Protein 6TQK (pdb70)

Organism: Homo sapiens (NCBI:txid9606)

Foldseek 3Di:
DVDDDDPVDAPQFAWDDDDVDTDTHHDPVQADQPVLVVDWDWDDDPFKTKTKHFLNNCVNNVLPDKWKAWPDRVWTKAAPVPRRRIIMTMDTPDDDPSNKHWADDDFFIKIKIKMWIDSDPDDDDDTDIHIDMDTDGPDDDDDDDDDDDDDDDDDDDDDDDDDDFAKDKFWAQDPVRDDGDDDPDDDDDQQGKTKMKIAGPDDQDFQWFKFFQWKWKDLDPDPPDPDTDTQAHGRHGDPPAVQWDWPDGQNGRITMIMHGDDDDPDPRDGMGIDTDIDTGGVVPDVSPDDDDDDDD/DDDDDDDDDDDDFAKDKFWAQDPVRDDGDDDPDDDDDQQGKTKMKIAGPDDQDFQWFKFFQWKWKDLDPDPPDPDTDTQAHGRHGDPPAVQWDWPDGQNGRITMIMHGDDDDPDPRDGMGIDTDIDTGGVVPDVSPDDDDDDDD/DVDDDDPVDAPQFAWDDDDVDTDTHHDPVQADQPVLVVDWDWDDDPFKTKTKHFLNNCVNNVLPDKWKAWPDRVWTKAAPVPRRRIIMTMDTPDDDPSNKHWADDDFFIKIKIKMWIDSDPDDDDDTDIHIDMDTDGPDDDDDDDDDDDDDDD

B-factor: mean 135.92, std 31.33, range [94.97, 236.28]

Nearest PDB structures (foldseek):
  6tql-assembly1_A  TM=1.000E+00  e=1.796E-24  Homo sapiens
  7pfp-assembly1_A  TM=9.830E-01  e=2.050E-23  Homo sapiens
  6zs5-assembly1_D  TM=9.749E-01  e=2.272E-21  Homo sapiens
  6zya-assembly1_A  TM=9.705E-01  e=2.738E-20  Homo sapiens
  4wrn-assembly1_B  TM=8.473E-01  e=4.678E-18  Escherichia coli O157:H7

Structure (mmCIF, N/CA/C/O backbone):
data_6TQK
#
_entry.id   6TQK
#
_cell.length_a   1.00
_cell.length_b   1.00
_cell.length_c   1.00
_cell.angle_alpha   90.00
_cell.angle_beta   90.00
_cell.angle_gamma   90.00
#
_symmetry.space_group_name_H-M   'P 1'
#
loop_
_entity.id
_entity.type
_entity.pdbx_description
1 polymer Uromodulin
2 branched 2-acetamido-2-deoxy-beta-D-glucopyranose-(1-4)-2-acetamido-2-deoxy-beta-D-glucopyranose
3 branched beta-D-galactopyranose-(1-4)-2-acetamido-2-deoxy-beta-D-glucopyranose-(1-2)-[2-acetamido-2-deoxy-beta-D-glucopyranose-(1-4)]alpha-D-mannopyranose-(1-3)-[alpha-D-mannopyranose-(1-6)]beta-D-mannopyranose-(1-4)-2-acetamido-2-deoxy-beta-D-glucopyranose-(1-4)-2-acetamido-2-deoxy-beta-D-glucopyranose
4 non-polymer 2-acetamido-2-deoxy-beta-D-glucopyranose
#
loop_
_atom_site.group_PDB
_atom_site.id
_atom_site.type_symbol
_atom_site.label_atom_id
_atom_site.label_alt_id
_atom_site.label_comp_id
_atom_site.label_asym_id
_atom_site.label_entity_id
_atom_site.label_seq_id
_atom_site.pdbx_PDB_ins_code
_atom_site.Cartn_x
_atom_site.Cartn_y
_atom_site.Cartn_z
_atom_site.occupancy
_atom_site.B_iso_or_equiv
_atom_site.auth_seq_id
_atom_site.auth_comp_id
_atom_site.auth_asym_id
_atom_site.auth_atom_id
_atom_site.pdbx_PDB_model_num
ATOM 1 N N . SER A 1 268 ? 98.79400 163.16700 162.14300 1.000 217.89003 292 SER A N 1
ATOM 2 C CA . SER A 1 268 ? 99.10300 163.61900 160.79200 1.000 217.89003 292 SER A CA 1
ATOM 3 C C . SER A 1 268 ? 100.46900 164.29500 160.74600 1.000 217.89003 292 SER A C 1
ATOM 4 O O . SER A 1 268 ? 100.60400 165.40400 160.23100 1.000 217.89003 292 SER A O 1
ATOM 11 N N . VAL A 1 269 ? 101.48200 163.61800 161.29100 1.000 220.71454 293 VAL A N 1
ATOM 12 C CA . VAL A 1 269 ? 102.83300 164.17500 161.29300 1.000 220.71454 293 VAL A CA 1
ATOM 13 C C . VAL A 1 269 ? 103.32300 164.37000 159.86400 1.000 220.71454 293 VAL A C 1
ATOM 14 O O . VAL A 1 269 ? 103.88000 165.41800 159.51700 1.000 220.71454 293 VAL A O 1
ATOM 27 N N . GLU A 1 270 ? 103.12200 163.36500 159.01500 1.000 222.51696 294 GLU A N 1
ATOM 28 C CA . GLU A 1 270 ? 103.43400 163.44600 157.59400 1.000 222.51696 294 GLU A CA 1
ATOM 29 C C . GLU A 1 270 ? 102.13700 163.59000 156.81200 1.000 222.51696 294 GLU A C 1
ATOM 30 O O . GLU A 1 270 ? 101.18500 162.83400 157.03200 1.000 222.51696 294 GLU A O 1
ATOM 42 N N . GLY A 1 271 ? 102.10600 164.56300 155.90100 1.000 225.59107 295 GLY A N 1
ATOM 43 C CA . GLY A 1 271 ? 100.86200 164.89400 155.22700 1.000 225.59107 295 GLY A CA 1
ATOM 44 C C . GLY A 1 271 ? 100.35500 163.79900 154.30700 1.000 225.59107 295 GLY A C 1
ATOM 45 O O . GLY A 1 271 ? 99.14600 163.56500 154.22200 1.000 225.59107 295 GLY A O 1
ATOM 49 N N . THR A 1 272 ? 101.26200 163.11400 153.60700 1.000 229.91416 296 THR A N 1
ATOM 50 C CA . THR A 1 272 ? 100.86700 162.14900 152.58500 1.000 229.91416 296 THR A CA 1
ATOM 51 C C . THR A 1 272 ? 101.56200 160.80000 152.77900 1.000 229.91416 296 THR A C 1
ATOM 52 O O . THR A 1 272 ? 102.20900 160.55000 153.80200 1.000 229.91416 296 THR A O 1
ATOM 63 N N . CYS A 1 273 ? 101.41900 159.93000 151.77400 1.000 236.28143 297 CYS A N 1
ATOM 64 C CA . CYS A 1 273 ? 101.80300 158.52400 151.84900 1.000 236.28143 297 CYS A CA 1
ATOM 65 C C . CYS A 1 273 ? 103.29100 158.26300 151.64300 1.000 236.28143 297 CYS A C 1
ATOM 66 O O . CYS A 1 273 ? 103.78300 157.22200 152.09200 1.000 236.28143 297 CYS A O 1
ATOM 73 N N . GLU A 1 274 ? 104.02100 159.17000 150.98900 1.000 232.35233 298 GLU A N 1
ATOM 74 C CA . GLU A 1 274 ? 105.35400 158.83400 150.49400 1.000 232.35233 298 GLU A CA 1
ATOM 75 C C . GLU A 1 274 ? 106.31400 158.39200 151.59400 1.000 232.35233 298 GLU A C 1
ATOM 76 O O . GLU A 1 274 ? 107.30900 157.72300 151.29400 1.000 232.35233 298 GLU A O 1
ATOM 88 N N . GLU A 1 275 ? 106.04700 158.74500 152.85100 1.000 229.24529 299 GLU A N 1
ATOM 89 C CA . GLU A 1 275 ? 106.96000 158.37900 153.93100 1.000 229.24529 299 GLU A CA 1
ATOM 90 C C . GLU A 1 275 ? 107.06500 156.86500 154.09700 1.000 229.24529 299 GLU A C 1
ATOM 91 O O . GLU A 1 275 ? 108.15500 156.34000 154.35300 1.000 229.24529 299 GLU A O 1
ATOM 103 N N . CYS A 1 276 ? 105.95400 156.14600 153.95600 1.000 226.22233 300 CYS A N 1
ATOM 104 C CA . CYS A 1 276 ? 105.95700 154.71100 154.20000 1.000 226.22233 300 CYS A CA 1
ATOM 105 C C . CYS A 1 276 ? 106.34200 153.94800 152.93000 1.000 226.22233 300 CYS A C 1
ATOM 106 O O . CYS A 1 276 ? 106.28100 154.46600 151.81200 1.000 226.22233 300 CYS A O 1
ATOM 113 N N . SER A 1 277 ? 106.74400 152.69400 153.12300 1.000 207.70480 301 SER A N 1
ATOM 114 C CA . SER A 1 277 ? 107.28500 151.88300 152.03900 1.000 207.70480 301 SER A CA 1
ATOM 115 C C . SER A 1 277 ? 106.24800 151.64400 150.94800 1.000 207.70480 301 SER A C 1
ATOM 116 O O . SER A 1 277 ? 105.04100 151.61200 151.19800 1.000 207.70480 301 SER A O 1
ATOM 124 N N . ILE A 1 278 ? 106.74000 151.48100 149.71600 1.000 203.34967 302 ILE A N 1
ATOM 125 C CA . ILE A 1 278 ? 105.84900 151.20700 148.59100 1.000 203.34967 302 ILE A CA 1
ATOM 126 C C . ILE A 1 278 ? 105.14000 149.87500 148.79600 1.000 203.34967 302 ILE A C 1
ATOM 127 O O . ILE A 1 278 ? 103.93900 149.74400 148.52900 1.000 203.34967 302 ILE A O 1
ATOM 143 N N . ASP A 1 279 ? 105.87200 148.86600 149.27300 1.000 200.81320 303 ASP A N 1
ATOM 144 C CA . ASP A 1 279 ? 105.26500 147.56800 149.54000 1.000 200.81320 303 ASP A CA 1
ATOM 145 C C . ASP A 1 279 ? 104.24300 147.66500 150.66400 1.000 200.81320 303 ASP A C 1
ATOM 146 O O . ASP A 1 279 ? 103.19200 147.01600 150.61600 1.000 200.81320 303 ASP A O 1
ATOM 155 N N . GLU A 1 280 ? 104.53700 148.47000 151.68200 1.000 207.09403 304 GLU A N 1
ATOM 156 C CA . GLU A 1 280 ? 103.64400 148.65600 152.82200 1.000 207.09403 304 GLU A CA 1
ATOM 157 C C . GLU A 1 280 ? 102.54100 149.62400 152.41400 1.000 207.09403 304 GLU A C 1
ATOM 158 O O . GLU A 1 280 ? 102.76500 150.83100 152.30400 1.000 207.09403 304 GLU A O 1
ATOM 170 N N . ASP A 1 281 ? 101.34100 149.09300 152.18800 1.000 210.99751 305 ASP A N 1
ATOM 171 C CA . ASP A 1 281 ? 100.23500 149.92400 151.73100 1.000 210.99751 305 ASP A CA 1
ATOM 172 C C . ASP A 1 281 ? 99.85500 150.93500 152.80700 1.000 210.99751 305 ASP A C 1
ATOM 173 O O . ASP A 1 281 ? 99.83000 150.61800 153.99900 1.000 210.99751 305 ASP A O 1
ATOM 182 N N . CYS A 1 282 ? 99.55400 152.15800 152.37700 1.000 219.89536 306 CYS A N 1
ATOM 183 C CA . CYS A 1 282 ? 99.24500 153.26200 153.27900 1.000 219.89536 306 CYS A CA 1
ATOM 184 C C . CYS A 1 282 ? 97.74600 153.52400 153.31600 1.000 219.89536 306 CYS A C 1
ATOM 185 O O . CYS A 1 282 ? 97.13100 153.79900 152.28000 1.000 219.89536 306 CYS A O 1
ATOM 192 N N . LYS A 1 283 ? 97.16500 153.43200 154.51000 1.000 218.23511 307 LYS A N 1
ATOM 193 C CA . LYS A 1 283 ? 95.74600 153.69900 154.73000 1.000 218.23511 307 LYS A CA 1
ATOM 194 C C . LYS A 1 283 ? 95.58400 155.18200 155.04400 1.000 218.23511 307 LYS A C 1
ATOM 195 O O . LYS A 1 283 ? 95.89900 155.63100 156.14900 1.000 218.23511 307 LYS A O 1
ATOM 214 N N . SER A 1 284 ? 95.09100 155.94200 154.07000 1.000 223.38631 308 SER A N 1
ATOM 215 C CA . SER A 1 284 ? 94.84600 157.36900 154.23300 1.000 223.38631 308 SER A CA 1
ATOM 216 C C . SER A 1 284 ? 93.36900 157.55700 154.54600 1.000 223.38631 308 SER A C 1
ATOM 217 O O . SER A 1 284 ? 92.50800 157.11200 153.77800 1.000 223.38631 308 SER A O 1
ATOM 225 N N . ASN A 1 285 ? 93.07700 158.21600 155.66400 1.000 223.17876 309 ASN A N 1
ATOM 226 C CA . ASN A 1 285 ? 91.69800 158.43700 156.06500 1.000 223.17876 309 ASN A CA 1
ATOM 227 C C . ASN A 1 285 ? 91.61800 159.68700 156.92300 1.000 223.17876 309 ASN A C 1
ATOM 228 O O . ASN A 1 285 ? 92.60100 160.10700 157.53800 1.000 223.17876 309 ASN A O 1
ATOM 239 N N . ASN A 1 286 ? 90.42700 160.27800 156.96300 1.000 225.13640 310 ASN A N 1
ATOM 240 C CA . ASN A 1 286 ? 90.19500 161.44200 157.80800 1.000 225.13640 310 ASN A CA 1
ATOM 241 C C . ASN A 1 286 ? 90.10300 160.96700 159.25300 1.000 225.13640 310 ASN A C 1
ATOM 242 O O . ASN A 1 286 ? 89.26300 160.12700 159.58800 1.000 225.13640 310 ASN A O 1
ATOM 253 N N . GLY A 1 287 ? 90.96200 161.51200 160.10700 1.000 225.81142 311 GLY A N 1
ATOM 254 C CA . GLY A 1 287 ? 91.05600 161.11400 161.49300 1.000 225.81142 311 GLY A CA 1
ATOM 255 C C . GLY A 1 287 ? 91.73600 159.78100 161.74400 1.000 225.81142 311 GLY A C 1
ATOM 256 O O . GLY A 1 287 ? 91.76900 159.33500 162.89800 1.000 225.81142 311 GLY A O 1
ATOM 260 N N . ARG A 1 288 ? 92.29200 159.13900 160.71400 1.000 223.78322 312 ARG A N 1
ATOM 261 C CA . ARG A 1 288 ? 92.97800 157.85800 160.85500 1.000 223.78322 312 ARG A CA 1
ATOM 262 C C . ARG A 1 288 ? 94.08700 157.78200 159.81900 1.000 223.78322 312 ARG A C 1
ATOM 263 O O . ARG A 1 288 ? 93.84800 158.03400 158.63400 1.000 223.78322 312 ARG A O 1
ATOM 284 N N . TRP A 1 289 ? 95.29300 157.42800 160.26100 1.000 221.33311 313 TRP A N 1
ATOM 285 C CA . TRP A 1 289 ? 96.43100 157.31100 159.35500 1.000 221.33311 313 TRP A CA 1
ATOM 286 C C . TRP A 1 289 ? 97.36400 156.22000 159.85000 1.000 221.33311 313 TRP A C 1
ATOM 287 O O . TRP A 1 289 ? 97.69500 156.17600 161.03800 1.000 221.33311 313 TRP A O 1
ATOM 308 N N . HIS A 1 290 ? 97.78600 155.35400 158.93400 1.000 217.14310 314 HIS A N 1
ATOM 309 C CA . HIS A 1 290 ? 98.79100 154.33000 159.18100 1.000 217.14310 314 HIS A CA 1
ATOM 310 C C . HIS A 1 290 ? 99.01900 153.60100 157.86500 1.000 217.14310 314 HIS A C 1
ATOM 311 O O . HIS A 1 290 ? 98.25600 153.77100 156.90900 1.000 217.14310 314 HIS A O 1
ATOM 325 N N . CYS A 1 291 ? 100.07200 152.79000 157.82300 1.000 214.91208 315 CYS A N 1
ATOM 326 C CA . CYS A 1 291 ? 100.33400 151.91500 156.68900 1.000 214.91208 315 CYS A CA 1
ATOM 327 C C . CYS A 1 291 ? 100.49300 150.49500 157.20600 1.000 214.91208 315 CYS A C 1
ATOM 328 O O . CYS A 1 291 ? 101.22000 150.25600 158.17600 1.000 214.91208 315 CYS A O 1
ATOM 335 N N . GLN A 1 292 ? 99.80500 149.56300 156.55400 1.000 212.68948 316 GLN A N 1
ATOM 336 C CA . GLN A 1 292 ? 99.70800 148.18400 157.00000 1.000 212.68948 316 GLN A CA 1
ATOM 337 C C . GLN A 1 292 ? 99.80600 147.26000 155.79500 1.000 212.68948 316 GLN A C 1
ATOM 338 O O . GLN A 1 292 ? 99.52700 147.65300 154.66000 1.000 212.68948 316 GLN A O 1
ATOM 352 N N . CYS A 1 293 ? 100.21100 146.01900 156.05500 1.000 210.63079 317 CYS A N 1
ATOM 353 C CA . CYS A 1 293 ? 100.37600 145.04700 154.98800 1.000 210.63079 317 CYS A CA 1
ATOM 354 C C . CYS A 1 293 ? 99.01200 144.67300 154.40800 1.000 210.63079 317 CYS A C 1
ATOM 355 O O . CYS A 1 293 ? 97.96400 145.17700 154.82400 1.000 210.63079 317 CYS A O 1
ATOM 362 N N . LYS A 1 294 ? 99.02900 143.77100 153.42900 1.000 202.25353 318 LYS A N 1
ATOM 363 C CA . LYS A 1 294 ? 97.82400 143.35300 152.72200 1.000 202.25353 318 LYS A CA 1
ATOM 364 C C . LYS A 1 294 ? 97.86700 141.83200 152.58800 1.000 202.25353 318 LYS A C 1
ATOM 365 O O . LYS A 1 294 ? 98.70200 141.16100 153.20300 1.000 202.25353 318 LYS A O 1
ATOM 384 N N . GLN A 1 295 ? 96.95700 141.27600 151.78100 1.000 201.02384 319 GLN A N 1
ATOM 385 C CA . GLN A 1 295 ? 96.96400 139.83800 151.53000 1.000 201.02384 319 GLN A CA 1
ATOM 386 C C . GLN A 1 295 ? 98.27100 139.36000 150.91100 1.000 201.02384 319 GLN A C 1
ATOM 387 O O . GLN A 1 295 ? 98.57700 138.16500 150.99100 1.000 201.02384 319 GLN A O 1
ATOM 401 N N . ASP A 1 296 ? 99.04200 140.25600 150.28900 1.000 194.28239 320 ASP A N 1
ATOM 402 C CA . ASP A 1 296 ? 100.28400 139.84400 149.64300 1.000 194.28239 320 ASP A CA 1
ATOM 403 C C . ASP A 1 296 ? 101.23400 139.19200 150.64100 1.000 194.28239 320 ASP A C 1
ATOM 404 O O . ASP A 1 296 ? 101.82300 138.14200 150.36100 1.000 194.28239 320 ASP A O 1
ATOM 413 N N . PHE A 1 297 ? 101.39600 139.80200 151.81400 1.000 186.33247 321 PHE A N 1
ATOM 414 C CA . PHE A 1 297 ? 102.23500 139.27600 152.89300 1.000 186.33247 321 PHE A CA 1
ATOM 415 C C . PHE A 1 297 ? 101.35600 139.15300 154.13200 1.000 186.33247 321 PHE A C 1
ATOM 416 O O . PHE A 1 297 ? 101.34600 140.03500 154.99400 1.000 186.33247 321 PHE A O 1
ATOM 433 N N . ASN A 1 298 ? 100.61800 138.05500 154.21500 1.000 192.95627 322 ASN A N 1
ATOM 434 C CA . ASN A 1 298 ? 99.56600 137.90900 155.21500 1.000 192.95627 322 ASN A CA 1
ATOM 435 C C . ASN A 1 298 ? 99.59900 136.58500 155.96300 1.000 192.95627 322 ASN A C 1
ATOM 436 O O . ASN A 1 298 ? 99.30900 136.55700 157.16200 1.000 192.95627 322 ASN A O 1
ATOM 446 N N . ILE A 1 299 ? 99.94200 135.49200 155.29100 1.000 183.71685 323 ILE A N 1
ATOM 447 C CA . ILE A 1 299 ? 99.71100 134.15500 155.82100 1.000 183.71685 323 ILE A CA 1
ATOM 448 C C . ILE A 1 299 ? 100.91300 133.70900 156.64500 1.000 183.71685 323 ILE A C 1
ATOM 449 O O . ILE A 1 299 ? 101.99600 134.29500 156.58500 1.000 183.71685 323 ILE A O 1
ATOM 465 N N . THR A 1 300 ? 100.70700 132.65600 157.43800 1.000 177.84253 324 THR A N 1
ATOM 466 C CA . THR A 1 300 ? 101.70900 132.15800 158.37500 1.000 177.84253 324 THR A CA 1
ATOM 467 C C . THR A 1 300 ? 102.55700 131.03700 157.77400 1.000 177.84253 324 THR A C 1
ATOM 468 O O . THR A 1 300 ? 103.78400 131.15300 157.69400 1.000 177.84253 324 THR A O 1
ATOM 479 N N . ASP A 1 301 ? 101.91400 129.94400 157.35700 1.000 177.38714 325 ASP A N 1
ATOM 480 C CA . ASP A 1 301 ? 102.65500 128.76000 156.93000 1.000 177.38714 325 ASP A CA 1
ATOM 481 C C . ASP A 1 301 ? 103.51100 129.05200 155.70200 1.000 177.38714 325 ASP A C 1
ATOM 482 O O . ASP A 1 301 ? 104.71800 128.78200 155.69100 1.000 177.38714 325 ASP A O 1
ATOM 491 N N . ILE A 1 302 ? 102.90700 129.61800 154.65600 1.000 175.75712 326 ILE A N 1
ATOM 492 C CA . ILE A 1 302 ? 103.68200 129.92100 153.45800 1.000 175.75712 326 ILE A CA 1
ATOM 493 C C . ILE A 1 302 ? 104.74200 130.96700 153.77000 1.000 175.75712 326 ILE A C 1
ATOM 494 O O . ILE A 1 302 ? 105.83800 130.94400 153.19800 1.000 175.75712 326 ILE A O 1
ATOM 510 N N . SER A 1 303 ? 104.43800 131.89900 154.67700 1.000 176.73781 327 SER A N 1
ATOM 511 C CA . SER A 1 303 ? 105.45100 132.84500 155.13200 1.000 176.73781 327 SER A CA 1
ATOM 512 C C . SER A 1 303 ? 106.62200 132.12200 155.78600 1.000 176.73781 327 SER A C 1
ATOM 513 O O . SER A 1 303 ? 107.78400 132.48600 155.57000 1.000 176.73781 327 SER A O 1
ATOM 521 N N . LEU A 1 304 ? 106.33900 131.09700 156.59500 1.000 171.44408 328 LEU A N 1
ATOM 522 C CA . LEU A 1 304 ? 107.41200 130.23600 157.08000 1.000 171.44408 328 LEU A CA 1
ATOM 523 C C . LEU A 1 304 ? 108.14900 129.58000 155.92200 1.000 171.44408 328 LEU A C 1
ATOM 524 O O . LEU A 1 304 ? 109.35600 129.32800 156.01300 1.000 171.44408 328 LEU A O 1
ATOM 540 N N . LEU A 1 305 ? 107.44000 129.29600 154.82900 1.000 170.92146 329 LEU A N 1
ATOM 541 C CA . LEU A 1 305 ? 108.07800 128.82100 153.60800 1.000 170.92146 329 LEU A CA 1
ATOM 542 C C . LEU A 1 305 ? 108.64700 129.94900 152.75700 1.000 170.92146 329 LEU A C 1
ATOM 543 O O . LEU A 1 305 ? 109.35600 129.67000 151.78400 1.000 170.92146 329 LEU A O 1
ATOM 559 N N . GLU A 1 306 ? 108.36200 131.20400 153.09600 1.000 163.95785 330 GLU A N 1
ATOM 560 C CA . GLU A 1 306 ? 108.79300 132.33200 152.28400 1.000 163.95785 330 GLU A CA 1
ATOM 561 C C . GLU A 1 306 ? 110.21900 132.73000 152.63600 1.000 163.95785 330 GLU A C 1
ATOM 562 O O . GLU A 1 306 ? 110.60500 132.74800 153.80800 1.000 163.95785 330 GLU A O 1
ATOM 574 N N . HIS A 1 307 ? 110.99800 133.05600 151.60800 1.000 146.37053 331 HIS A N 1
ATOM 575 C CA . HIS A 1 307 ? 112.36200 133.54000 151.76900 1.000 146.37053 331 HIS A CA 1
ATOM 576 C C . HIS A 1 307 ? 112.90000 133.87000 150.38400 1.000 146.37053 331 HIS A C 1
ATOM 577 O O . HIS A 1 307 ? 112.24300 133.63400 149.36600 1.000 146.37053 331 HIS A O 1
ATOM 591 N N . ARG A 1 308 ? 114.10600 134.42700 150.36300 1.000 144.13110 332 ARG A N 1
ATOM 592 C CA . ARG A 1 308 ? 114.83000 134.64300 149.12100 1.000 144.13110 332 ARG A CA 1
ATOM 593 C C . ARG A 1 308 ? 116.31600 134.67100 149.43700 1.000 144.13110 332 ARG A C 1
ATOM 594 O O . ARG A 1 308 ? 116.72100 135.03200 150.54400 1.000 144.13110 332 ARG A O 1
ATOM 615 N N . LEU A 1 309 ? 117.11800 134.28600 148.45100 1.000 134.67390 333 LEU A N 1
ATOM 616 C CA . LEU A 1 309 ? 118.55500 134.15300 148.62000 1.000 134.67390 333 LEU A CA 1
ATOM 617 C C . LEU A 1 309 ? 119.26900 134.84300 147.46800 1.000 134.67390 333 LEU A C 1
ATOM 618 O O . LEU A 1 309 ? 118.72900 134.96600 146.36600 1.000 134.67390 333 LEU A O 1
ATOM 634 N N . GLU A 1 310 ? 120.48900 135.30100 147.74000 1.000 130.86664 334 GLU A N 1
ATOM 635 C CA . GLU A 1 310 ? 121.31900 135.94800 146.73200 1.000 130.86664 334 GLU A CA 1
ATOM 636 C C . GLU A 1 310 ? 122.76500 135.53600 146.95800 1.000 130.86664 334 GLU A C 1
ATOM 637 O O . GLU A 1 310 ? 123.31900 135.78200 148.03300 1.000 130.86664 334 GLU A O 1
ATOM 649 N N . CYS A 1 311 ? 123.37000 134.90800 145.95100 1.000 127.24445 335 CYS A N 1
ATOM 650 C CA . CYS A 1 311 ? 124.77000 134.50400 145.99800 1.000 127.24445 335 CYS A CA 1
ATOM 651 C C . CYS A 1 311 ? 125.60000 135.54600 145.25900 1.000 127.24445 335 CYS A C 1
ATOM 652 O O . CYS A 1 311 ? 125.42600 135.73900 144.05200 1.000 127.24445 335 CYS A O 1
ATOM 659 N N . GLY A 1 312 ? 126.49800 136.21300 145.98400 1.000 115.92047 336 GLY A N 1
ATOM 660 C CA . GLY A 1 312 ? 127.34900 137.23000 145.41000 1.000 115.92047 336 GLY A CA 1
ATOM 661 C C . GLY A 1 312 ? 128.73300 136.69700 145.07100 1.000 115.92047 336 GLY A C 1
ATOM 662 O O . GLY A 1 312 ? 129.11200 135.58700 145.42800 1.000 115.92047 336 GLY A O 1
ATOM 666 N N . ALA A 1 313 ? 129.49600 137.53300 144.36200 1.000 115.43886 337 ALA A N 1
ATOM 667 C CA . ALA A 1 313 ? 130.84700 137.14400 143.97300 1.000 115.43886 337 ALA A CA 1
ATOM 668 C C . ALA A 1 313 ? 131.72800 136.91600 145.19400 1.000 115.43886 337 ALA A C 1
ATOM 669 O O . ALA A 1 313 ? 132.48600 135.94100 145.25000 1.000 115.43886 337 ALA A O 1
ATOM 676 N N . ASN A 1 314 ? 131.63600 137.80300 146.18500 1.000 121.71687 338 ASN A N 1
ATOM 677 C CA . ASN A 1 314 ? 132.44100 137.72600 147.39500 1.000 121.71687 338 ASN A CA 1
ATOM 678 C C . ASN A 1 314 ? 131.61000 137.62400 148.66500 1.000 121.71687 338 ASN A C 1
ATOM 679 O O . ASN A 1 314 ? 132.18500 137.49000 149.75100 1.000 121.71687 338 ASN A O 1
ATOM 690 N N . ASP A 1 315 ? 130.28300 137.68500 148.56800 1.000 125.34912 339 ASP A N 1
ATOM 691 C CA . ASP A 1 315 ? 129.43300 137.67100 149.74700 1.000 125.34912 339 ASP A CA 1
ATOM 692 C C . ASP A 1 315 ? 128.14800 136.92500 149.42900 1.000 125.34912 339 ASP A C 1
ATOM 693 O O . ASP A 1 315 ? 127.73000 136.82400 148.27400 1.000 125.34912 339 ASP A O 1
ATOM 702 N N . MET A 1 316 ? 127.52900 136.39900 150.48000 1.000 126.50306 340 MET A N 1
ATOM 703 C CA . MET A 1 316 ? 126.25900 135.69800 150.39500 1.000 126.50306 340 MET A CA 1
ATOM 704 C C . MET A 1 316 ? 125.26000 136.39000 151.30700 1.000 126.50306 340 MET A C 1
ATOM 705 O O . MET A 1 316 ? 125.59700 136.77400 152.43200 1.000 126.50306 340 MET A O 1
ATOM 719 N N . LYS A 1 317 ? 124.03600 136.55200 150.82000 1.000 134.06675 341 LYS A N 1
ATOM 720 C CA . LYS A 1 317 ? 123.00300 137.27800 151.54100 1.000 134.06675 341 LYS A CA 1
ATOM 721 C C . LYS A 1 317 ? 121.73900 136.43800 151.61500 1.000 134.06675 341 LYS A C 1
ATOM 722 O O . LYS A 1 317 ? 121.35500 135.78400 150.64100 1.000 134.06675 341 LYS A O 1
ATOM 741 N N . VAL A 1 318 ? 121.10200 136.46300 152.78000 1.000 135.41847 342 VAL A N 1
ATOM 742 C CA . VAL A 1 318 ? 119.77800 135.89300 152.97700 1.000 135.41847 342 VAL A CA 1
ATOM 743 C C . VAL A 1 318 ? 118.92500 136.94800 153.66100 1.000 135.41847 342 VAL A C 1
ATOM 744 O O . VAL A 1 318 ? 119.40600 137.67000 154.54100 1.000 135.41847 342 VAL A O 1
ATOM 757 N N . SER A 1 319 ? 117.66400 137.04700 153.25100 1.000 144.86243 343 SER A N 1
ATOM 758 C CA . SER A 1 319 ? 116.78600 138.09000 153.75300 1.000 144.86243 343 SER A CA 1
ATOM 759 C C . SER A 1 319 ? 115.35700 137.57700 153.82900 1.000 144.86243 343 SER A C 1
ATOM 760 O O . SER A 1 319 ? 114.96300 136.67100 153.09100 1.000 144.86243 343 SER A O 1
ATOM 768 N N . LEU A 1 320 ? 114.58600 138.17400 154.73400 1.000 150.87686 344 LEU A N 1
ATOM 769 C CA . LEU A 1 320 ? 113.17100 137.87700 154.89300 1.000 150.87686 344 LEU A CA 1
ATOM 770 C C . LEU A 1 320 ? 112.39200 139.18100 154.97100 1.000 150.87686 344 LEU A C 1
ATOM 771 O O . LEU A 1 320 ? 112.92200 140.21700 155.38300 1.000 150.87686 344 LEU A O 1
ATOM 787 N N . GLY A 1 321 ? 111.12800 139.12300 154.56100 1.000 159.60118 345 GLY A N 1
ATOM 788 C CA . GLY A 1 321 ? 110.28800 140.30400 154.56200 1.000 159.60118 345 GLY A CA 1
ATOM 789 C C . GLY A 1 321 ? 109.94700 140.72400 155.97900 1.000 159.60118 345 GLY A C 1
ATOM 790 O O . GLY A 1 321 ? 109.41200 139.92000 156.76000 1.000 159.60118 345 GLY A O 1
ATOM 794 N N . LYS A 1 322 ? 110.24300 141.97700 156.32800 1.000 162.79998 346 LYS A N 1
ATOM 795 C CA . LYS A 1 322 ? 109.94500 142.45900 157.67200 1.000 162.79998 346 LYS A CA 1
ATOM 796 C C . LYS A 1 322 ? 108.45200 142.37100 157.96800 1.000 162.79998 346 LYS A C 1
ATOM 797 O O . LYS A 1 322 ? 108.05100 142.05000 159.09500 1.000 162.79998 346 LYS A O 1
ATOM 816 N N . CYS A 1 323 ? 107.61200 142.64000 156.96400 1.000 174.62947 347 CYS A N 1
ATOM 817 C CA . CYS A 1 323 ? 106.17300 142.50400 157.16300 1.000 174.62947 347 CYS A CA 1
ATOM 818 C C . CYS A 1 323 ? 105.80000 141.07000 157.50700 1.000 174.62947 347 CYS A C 1
ATOM 819 O O . CYS A 1 323 ? 104.94000 140.83300 158.36000 1.000 174.62947 347 CYS A O 1
ATOM 826 N N . GLN A 1 324 ? 106.41800 140.09900 156.83200 1.000 168.33378 348 GLN A N 1
ATOM 827 C CA . GLN A 1 324 ? 106.14400 138.69900 157.13900 1.000 168.33378 348 GLN A CA 1
ATOM 828 C C . GLN A 1 324 ? 106.51100 138.37800 158.58200 1.000 168.33378 348 GLN A C 1
ATOM 829 O O . GLN A 1 324 ? 105.75100 137.71100 159.29700 1.000 168.33378 348 GLN A O 1
ATOM 843 N N . LEU A 1 325 ? 107.67600 138.85300 159.02800 1.000 161.24415 349 LEU A N 1
ATOM 844 C CA . LEU A 1 325 ? 108.09800 138.62100 160.40400 1.000 161.24415 349 LEU A CA 1
ATOM 845 C C . LEU A 1 325 ? 107.12800 139.25200 161.39200 1.000 161.24415 349 LEU A C 1
ATOM 846 O O . LEU A 1 325 ? 106.77400 138.63600 162.40500 1.000 161.24415 349 LEU A O 1
ATOM 862 N N . LYS A 1 326 ? 106.68700 140.48100 161.11900 1.000 165.23973 350 LYS A N 1
ATOM 863 C CA . LYS A 1 326 ? 105.71900 141.12000 162.00500 1.000 165.23973 350 LYS A CA 1
ATOM 864 C C . LYS A 1 326 ? 104.41400 140.33400 162.05000 1.000 165.23973 350 LYS A C 1
ATOM 865 O O . LYS A 1 326 ? 103.80800 140.18000 163.11700 1.000 165.23973 350 LYS A O 1
ATOM 884 N N . SER A 1 327 ? 103.96700 139.82900 160.89900 1.000 166.27034 351 SER A N 1
ATOM 885 C CA . SER A 1 327 ? 102.73800 139.04700 160.85100 1.000 166.27034 351 SER A CA 1
ATOM 886 C C . SER A 1 327 ? 102.88600 137.72500 161.59000 1.000 166.27034 351 SER A C 1
ATOM 887 O O . SER A 1 327 ? 101.90600 137.21500 162.14600 1.000 166.27034 351 SER A O 1
ATOM 895 N N . LEU A 1 328 ? 104.08900 137.15700 161.60900 1.000 165.56257 352 LEU A N 1
ATOM 896 C CA . LEU A 1 328 ? 104.34200 135.91800 162.33400 1.000 165.56257 352 LEU A CA 1
ATOM 897 C C . LEU A 1 328 ? 104.50500 136.13000 163.83600 1.000 165.56257 352 LEU A C 1
ATOM 898 O O . LEU A 1 328 ? 104.83700 135.17600 164.54700 1.000 165.56257 352 LEU A O 1
ATOM 914 N N . GLY A 1 329 ? 104.27600 137.34500 164.33300 1.000 166.98304 353 GLY A N 1
ATOM 915 C CA . GLY A 1 329 ? 104.37600 137.63300 165.74600 1.000 166.98304 353 GLY A CA 1
ATOM 916 C C . GLY A 1 329 ? 105.75000 138.05200 166.21600 1.000 166.98304 353 GLY A C 1
ATOM 917 O O . GLY A 1 329 ? 105.90000 138.41900 167.38800 1.000 166.98304 353 GLY A O 1
ATOM 921 N N . PHE A 1 330 ? 106.75700 138.01600 165.34300 1.000 162.27868 354 PHE A N 1
ATOM 922 C CA . PHE A 1 330 ? 108.11400 138.41900 165.70600 1.000 162.27868 354 PHE A CA 1
ATOM 923 C C . PHE A 1 330 ? 108.22800 139.92800 165.51000 1.000 162.27868 354 PHE A C 1
ATOM 924 O O . PHE A 1 330 ? 108.74400 140.42600 164.50700 1.000 162.27868 354 PHE A O 1
ATOM 941 N N . ASP A 1 331 ? 107.72300 140.66700 166.50100 1.000 162.60245 355 ASP A N 1
ATOM 942 C CA . ASP A 1 331 ? 107.83900 142.12100 166.46400 1.000 162.60245 355 ASP A CA 1
ATOM 943 C C . ASP A 1 331 ? 109.30000 142.54600 166.44100 1.000 162.60245 355 ASP A C 1
ATOM 944 O O . ASP A 1 331 ? 109.68100 143.45500 165.69400 1.000 162.60245 355 ASP A O 1
ATOM 953 N N . LYS A 1 332 ? 110.13100 141.90000 167.25300 1.000 158.46548 356 LYS A N 1
ATOM 954 C CA . LYS A 1 332 ? 111.57700 142.03600 167.17900 1.000 158.46548 356 LYS A CA 1
ATOM 955 C C . LYS A 1 332 ? 112.15500 140.78900 166.52900 1.000 158.46548 356 LYS A C 1
ATOM 956 O O . LYS A 1 332 ? 111.76100 139.66600 166.85700 1.000 158.46548 356 LYS A O 1
ATOM 975 N N . VAL A 1 333 ? 113.08800 140.99200 165.60500 1.000 153.53055 357 VAL A N 1
ATOM 976 C CA . VAL A 1 333 ? 113.65900 139.91700 164.80300 1.000 153.53055 357 VAL A CA 1
ATOM 977 C C . VAL A 1 333 ? 115.11200 139.73200 165.21400 1.000 153.53055 357 VAL A C 1
ATOM 978 O O . VAL A 1 333 ? 115.88700 140.69600 165.23700 1.000 153.53055 357 VAL A O 1
ATOM 991 N N . PHE A 1 334 ? 115.47300 138.49700 165.55600 1.000 147.69196 358 PHE A N 1
ATOM 992 C CA . PHE A 1 334 ? 116.83500 138.14100 165.93700 1.000 147.69196 358 PHE A CA 1
ATOM 993 C C . PHE A 1 334 ? 117.35800 137.12000 164.93700 1.000 147.69196 358 PHE A C 1
ATOM 994 O O . PHE A 1 334 ? 116.88100 135.98100 164.89800 1.000 147.69196 358 PHE A O 1
ATOM 1011 N N . MET A 1 335 ? 118.33300 137.53100 164.13400 1.000 141.85620 359 MET A N 1
ATOM 1012 C CA . MET A 1 335 ? 118.95700 136.67600 163.13600 1.000 141.85620 359 MET A CA 1
ATOM 1013 C C . MET A 1 335 ? 120.39200 136.40500 163.56500 1.000 141.85620 359 MET A C 1
ATOM 1014 O O . MET A 1 335 ? 121.17300 137.34300 163.75900 1.000 141.85620 359 MET A O 1
ATOM 1028 N N . TYR A 1 336 ? 120.72800 135.12800 163.71900 1.000 138.88673 360 TYR A N 1
ATOM 1029 C CA . TYR A 1 336 ? 122.06200 134.70400 164.11100 1.000 138.88673 360 TYR A CA 1
ATOM 1030 C C . TYR A 1 336 ? 122.51900 133.58000 163.19600 1.000 138.88673 360 TYR A C 1
ATOM 1031 O O . TYR A 1 336 ? 121.71000 132.87800 162.58600 1.000 138.88673 360 TYR A O 1
ATOM 1049 N N . LEU A 1 337 ? 123.83100 133.42000 163.11100 1.000 136.34518 361 LEU A N 1
ATOM 1050 C CA . LEU A 1 337 ? 124.45800 132.38700 162.30200 1.000 136.34518 361 LEU A CA 1
ATOM 1051 C C . LEU A 1 337 ? 125.24500 131.44700 163.21300 1.000 136.34518 361 LEU A C 1
ATOM 1052 O O . LEU A 1 337 ? 125.16100 131.52000 164.44200 1.000 136.34518 361 LEU A O 1
ATOM 1068 N N . SER A 1 338 ? 126.01300 130.54800 162.59500 1.000 135.48809 362 SER A N 1
ATOM 1069 C CA . SER A 1 338 ? 126.83900 129.62900 163.36500 1.000 135.48809 362 SER A CA 1
ATOM 1070 C C . SER A 1 338 ? 127.84100 130.36400 164.24500 1.000 135.48809 362 SER A C 1
ATOM 1071 O O . SER A 1 338 ? 128.30500 129.79900 165.24200 1.000 135.48809 362 SER A O 1
ATOM 1079 N N . ASP A 1 339 ? 128.18600 131.60200 163.89900 1.000 135.81066 363 ASP A N 1
ATOM 1080 C CA . ASP A 1 339 ? 129.01800 132.46600 164.72700 1.000 135.81066 363 ASP A CA 1
ATOM 1081 C C . ASP A 1 339 ? 128.19600 133.69200 165.09700 1.000 135.81066 363 ASP A C 1
ATOM 1082 O O . ASP A 1 339 ? 127.68900 134.39100 164.21300 1.000 135.81066 363 ASP A O 1
ATOM 1091 N N . SER A 1 340 ? 128.06400 133.95000 166.40000 1.000 136.93461 364 SER A N 1
ATOM 1092 C CA . SER A 1 340 ? 127.17700 135.01000 166.86700 1.000 136.93461 364 SER A CA 1
ATOM 1093 C C . SER A 1 340 ? 127.70300 136.40500 166.55700 1.000 136.93461 364 SER A C 1
ATOM 1094 O O . SER A 1 340 ? 126.93500 137.36900 166.63300 1.000 136.93461 364 SER A O 1
ATOM 1102 N N . ARG A 1 341 ? 128.98700 136.54400 166.21300 1.000 141.18028 365 ARG A N 1
ATOM 1103 C CA . ARG A 1 341 ? 129.50500 137.86100 165.85700 1.000 141.18028 365 ARG A CA 1
ATOM 1104 C C . ARG A 1 341 ? 128.77700 138.43500 164.64900 1.000 141.18028 365 ARG A C 1
ATOM 1105 O O . ARG A 1 341 ? 128.68900 139.65900 164.49900 1.000 141.18028 365 ARG A O 1
ATOM 1126 N N . CYS A 1 342 ? 128.25100 137.57200 163.78500 1.000 135.72906 366 CYS A N 1
ATOM 1127 C CA . CYS A 1 342 ? 127.42600 138.00800 162.67000 1.000 135.72906 366 CYS A CA 1
ATOM 1128 C C . CYS A 1 342 ? 125.99800 138.23500 163.15600 1.000 135.72906 366 CYS A C 1
ATOM 1129 O O . CYS A 1 342 ? 125.40100 137.35200 163.78000 1.000 135.72906 366 CYS A O 1
ATOM 1136 N N . SER A 1 343 ? 125.45200 139.41800 162.87400 1.000 138.14099 367 SER A N 1
ATOM 1137 C CA . SER A 1 343 ? 124.11600 139.79000 163.31900 1.000 138.14099 367 SER A CA 1
ATOM 1138 C C . SER A 1 343 ? 123.33100 140.39800 162.16600 1.000 138.14099 367 SER A C 1
ATOM 1139 O O . SER A 1 343 ? 123.89200 141.06100 161.29000 1.000 138.14099 367 SER A O 1
ATOM 1147 N N . GLY A 1 344 ? 122.01900 140.16600 162.18000 1.000 141.88023 368 GLY A N 1
ATOM 1148 C CA . GLY A 1 344 ? 121.16300 140.71300 161.15000 1.000 141.88023 368 GLY A CA 1
ATOM 1149 C C . GLY A 1 344 ? 120.97300 142.21100 161.28700 1.000 141.88023 368 GLY A C 1
ATOM 1150 O O . GLY A 1 344 ? 121.21700 142.81100 162.33500 1.000 141.88023 368 GLY A O 1
ATOM 1154 N N . PHE A 1 345 ? 120.52700 142.82800 160.19500 1.000 146.40182 369 PHE A N 1
ATOM 1155 C CA . PHE A 1 345 ? 120.27500 144.26200 160.17600 1.000 146.40182 369 PHE A CA 1
ATOM 1156 C C . PHE A 1 345 ? 119.39300 144.58400 158.97800 1.000 146.40182 369 PHE A C 1
ATOM 1157 O O . PHE A 1 345 ? 119.15700 143.74200 158.10900 1.000 146.40182 369 PHE A O 1
ATOM 1174 N N . ASN A 1 346 ? 118.91100 145.82400 158.94300 1.000 154.44546 370 ASN A N 1
ATOM 1175 C CA . ASN A 1 346 ? 117.97000 146.24100 157.91200 1.000 154.44546 370 ASN A CA 1
ATOM 1176 C C . ASN A 1 346 ? 118.62500 146.23500 156.53500 1.000 154.44546 370 ASN A C 1
ATOM 1177 O O . ASN A 1 346 ? 119.84400 146.37200 156.39600 1.000 154.44546 370 ASN A O 1
ATOM 1188 N N . ASP A 1 347 ? 117.79000 146.06700 155.50700 1.000 163.47951 371 ASP A N 1
ATOM 1189 C CA . ASP A 1 347 ? 118.29500 145.95800 154.14200 1.000 163.47951 371 ASP A CA 1
ATOM 1190 C C . ASP A 1 347 ? 118.99400 147.24000 153.70300 1.000 163.47951 371 ASP A C 1
ATOM 1191 O O . ASP A 1 347 ? 120.06700 147.18900 153.09300 1.000 163.47951 371 ASP A O 1
ATOM 1200 N N . ARG A 1 348 ? 118.38600 148.39400 153.98100 1.000 167.96234 372 ARG A N 1
ATOM 1201 C CA . ARG A 1 348 ? 118.94700 149.71200 153.68200 1.000 167.96234 372 ARG A CA 1
ATOM 1202 C C . ARG A 1 348 ? 119.04600 149.98900 152.18100 1.000 167.96234 372 ARG A C 1
ATOM 1203 O O . ARG A 1 348 ? 119.54200 151.04600 151.77800 1.000 167.96234 372 ARG A O 1
ATOM 1224 N N . ASP A 1 349 ? 118.55500 149.07100 151.34900 1.000 171.29065 373 ASP A N 1
ATOM 1225 C CA . ASP A 1 349 ? 118.39900 149.29300 149.91600 1.000 171.29065 373 ASP A CA 1
ATOM 1226 C C . ASP A 1 349 ? 116.93700 149.28000 149.50100 1.000 171.29065 373 ASP A C 1
ATOM 1227 O O . ASP A 1 349 ? 116.45600 150.23600 148.88500 1.000 171.29065 373 ASP A O 1
ATOM 1236 N N . ASN A 1 350 ? 116.21900 148.20800 149.82600 1.000 169.36636 374 ASN A N 1
ATOM 1237 C CA . ASN A 1 350 ? 114.76300 148.16000 149.74900 1.000 169.36636 374 ASN A CA 1
ATOM 1238 C C . ASN A 1 350 ? 114.27300 147.82900 151.15300 1.000 169.36636 374 ASN A C 1
ATOM 1239 O O . ASN A 1 350 ? 114.52200 146.73000 151.65900 1.000 169.36636 374 ASN A O 1
ATOM 1250 N N . ARG A 1 351 ? 113.57700 148.78000 151.77900 1.000 174.14934 375 ARG A N 1
ATOM 1251 C CA . ARG A 1 351 ? 113.31700 148.71900 153.21300 1.000 174.14934 375 ARG A CA 1
ATOM 1252 C C . ARG A 1 351 ? 112.44100 147.54200 153.62000 1.000 174.14934 375 ARG A C 1
ATOM 1253 O O . ARG A 1 351 ? 112.37800 147.22900 154.81400 1.000 174.14934 375 ARG A O 1
ATOM 1274 N N . ASP A 1 352 ? 111.76600 146.88700 152.67400 1.000 172.98339 376 ASP A N 1
ATOM 1275 C CA . ASP A 1 352 ? 110.90200 145.76600 153.03200 1.000 172.98339 376 ASP A CA 1
ATOM 1276 C C . ASP A 1 352 ? 111.70000 144.62000 153.64500 1.000 172.98339 376 ASP A C 1
ATOM 1277 O O . ASP A 1 352 ? 111.25300 143.99300 154.61300 1.000 172.98339 376 ASP A O 1
ATOM 1286 N N . TRP A 1 353 ? 112.88000 144.33200 153.10200 1.000 158.62746 377 TRP A N 1
ATOM 1287 C CA . TRP A 1 353 ? 113.64800 143.18200 153.55100 1.000 158.62746 377 TRP A CA 1
ATOM 1288 C C . TRP A 1 353 ? 114.49000 143.52200 154.77900 1.000 158.62746 377 TRP A C 1
ATOM 1289 O O . TRP A 1 353 ? 114.77700 144.68500 155.07500 1.000 158.62746 377 TRP A O 1
ATOM 1310 N N . VAL A 1 354 ? 114.87500 142.47200 155.50100 1.000 153.15044 378 VAL A N 1
ATOM 1311 C CA . VAL A 1 354 ? 115.93400 142.52200 156.50300 1.000 153.15044 378 VAL A CA 1
ATOM 1312 C C . VAL A 1 354 ? 116.89900 141.39100 156.17800 1.000 153.15044 378 VAL A C 1
ATOM 1313 O O . VAL A 1 354 ? 116.46700 140.26300 155.92100 1.000 153.15044 378 VAL A O 1
ATOM 1326 N N . SER A 1 355 ? 118.19600 141.69100 156.17100 1.000 148.21082 379 SER A N 1
ATOM 1327 C CA . SER A 1 355 ? 119.17800 140.78100 155.60200 1.000 148.21082 379 SER A CA 1
ATOM 1328 C C . SER A 1 355 ? 120.47700 140.83700 156.39100 1.000 148.21082 379 SER A C 1
ATOM 1329 O O . SER A 1 355 ? 120.73900 141.78000 157.14100 1.000 148.21082 379 SER A O 1
ATOM 1337 N N . VAL A 1 356 ? 121.29300 139.79700 156.20100 1.000 135.54192 380 VAL A N 1
ATOM 1338 C CA . VAL A 1 356 ? 122.61200 139.68600 156.80500 1.000 135.54192 380 VAL A CA 1
ATOM 1339 C C . VAL A 1 356 ? 123.59500 139.26200 155.72200 1.000 135.54192 380 VAL A C 1
ATOM 1340 O O . VAL A 1 356 ? 123.21400 138.72000 154.68200 1.000 135.54192 380 VAL A O 1
ATOM 1353 N N . VAL A 1 357 ? 124.87500 139.51900 155.98000 1.000 126.81066 381 VAL A N 1
ATOM 1354 C CA . VAL A 1 357 ? 125.94400 139.27700 155.02000 1.000 126.81066 381 VAL A CA 1
ATOM 1355 C C . VAL A 1 357 ? 126.94100 138.29600 155.62000 1.000 126.81066 381 VAL A C 1
ATOM 1356 O O . VAL A 1 357 ? 127.11100 138.21900 156.84100 1.000 126.81066 381 VAL A O 1
ATOM 1369 N N . THR A 1 358 ? 127.59700 137.53400 154.74400 1.000 125.17863 382 THR A N 1
ATOM 1370 C CA . THR A 1 358 ? 128.64700 136.60200 155.13500 1.000 125.17863 382 THR A CA 1
ATOM 1371 C C . THR A 1 358 ? 129.75400 136.62400 154.08400 1.000 125.17863 382 THR A C 1
ATOM 1372 O O . THR A 1 358 ? 129.47400 136.37600 152.90400 1.000 125.17863 382 THR A O 1
ATOM 1383 N N . PRO A 1 359 ? 131.00800 136.91700 154.44000 1.000 122.34876 383 PRO A N 1
ATOM 1384 C CA . PRO A 1 359 ? 132.07800 136.80900 153.44100 1.000 122.34876 383 PRO A CA 1
ATOM 1385 C C . PRO A 1 359 ? 132.20300 135.37800 152.93900 1.000 122.34876 383 PRO A C 1
ATOM 1386 O O . PRO A 1 359 ? 132.05300 134.41800 153.69700 1.000 122.34876 383 PRO A O 1
ATOM 1397 N N . ALA A 1 360 ? 132.47800 135.24200 151.64300 1.000 122.51213 384 ALA A N 1
ATOM 1398 C CA . ALA A 1 360 ? 132.50800 133.93300 150.99300 1.000 122.51213 384 ALA A CA 1
ATOM 1399 C C . ALA A 1 360 ? 133.90000 133.31700 151.14400 1.000 122.51213 384 ALA A C 1
ATOM 1400 O O . ALA A 1 360 ? 134.66700 133.16800 150.19200 1.000 122.51213 384 ALA A O 1
ATOM 1407 N N . ARG A 1 361 ? 134.21700 132.95600 152.38700 1.000 123.27513 385 ARG A N 1
ATOM 1408 C CA . ARG A 1 361 ? 135.47000 132.28900 152.71000 1.000 123.27513 385 ARG A CA 1
ATOM 1409 C C . ARG A 1 361 ? 135.22900 131.30000 153.84300 1.000 123.27513 385 ARG A C 1
ATOM 1410 O O . ARG A 1 361 ? 134.12700 131.20200 154.38800 1.000 123.27513 385 ARG A O 1
ATOM 1431 N N . ASP A 1 362 ? 136.27900 130.56300 154.19500 1.000 123.89098 386 ASP A N 1
ATOM 1432 C CA . ASP A 1 362 ? 136.23500 129.56900 155.26000 1.000 123.89098 386 ASP A CA 1
ATOM 1433 C C . ASP A 1 362 ? 136.95100 130.11400 156.48600 1.000 123.89098 386 ASP A C 1
ATOM 1434 O O . ASP A 1 362 ? 138.11000 130.53100 156.39800 1.000 123.89098 386 ASP A O 1
ATOM 1443 N N . GLY A 1 363 ? 136.25800 130.11000 157.62300 1.000 125.24324 387 GLY A N 1
ATOM 1444 C CA . GLY A 1 363 ? 136.81400 130.58100 158.87000 1.000 125.24324 387 GLY A CA 1
ATOM 1445 C C . GLY A 1 363 ? 136.08300 131.75900 159.48900 1.000 125.24324 387 GLY A C 1
ATOM 1446 O O . GLY A 1 363 ? 135.83600 131.77600 160.69900 1.000 125.24324 387 GLY A O 1
ATOM 1450 N N . PRO A 1 364 ? 135.71200 132.76300 158.69100 1.000 124.62088 388 PRO A N 1
ATOM 1451 C CA . PRO A 1 364 ? 134.94700 133.88400 159.24900 1.000 124.62088 388 PRO A CA 1
ATOM 1452 C C . PRO A 1 364 ? 133.44700 133.64000 159.21600 1.000 124.62088 388 PRO A C 1
ATOM 1453 O O . PRO A 1 364 ? 132.89000 133.13500 158.23900 1.000 124.62088 388 PRO A O 1
ATOM 1464 N N . CYS A 1 365 ? 132.78800 134.00000 160.31800 1.000 129.70809 389 CYS A N 1
ATOM 1465 C CA . CYS A 1 365 ? 131.34300 133.84600 160.46500 1.000 129.70809 389 CYS A CA 1
ATOM 1466 C C . CYS A 1 365 ? 130.92800 132.37600 160.48600 1.000 129.70809 389 CYS A C 1
ATOM 1467 O O . CYS A 1 365 ? 129.74900 132.05700 160.30300 1.000 129.70809 389 CYS A O 1
ATOM 1474 N N . GLY A 1 366 ? 131.88400 131.47300 160.70700 1.000 131.00898 390 GLY A N 1
ATOM 1475 C CA . GLY A 1 366 ? 131.60300 130.05800 160.85000 1.000 131.00898 390 GLY A CA 1
ATOM 1476 C C . GLY A 1 366 ? 131.36300 129.31200 159.55800 1.000 131.00898 390 GLY A C 1
ATOM 1477 O O . GLY A 1 366 ? 130.98300 128.13700 159.60500 1.000 131.00898 390 GLY A O 1
ATOM 1481 N N . THR A 1 367 ? 131.57500 129.94800 158.41000 1.000 125.09986 391 THR A N 1
ATOM 1482 C CA . THR A 1 367 ? 131.31600 129.29600 157.13600 1.000 125.09986 391 THR A CA 1
ATOM 1483 C C . THR A 1 367 ? 132.37000 128.23400 156.84600 1.000 125.09986 391 THR A C 1
ATOM 1484 O O . THR A 1 367 ? 133.53100 128.34700 157.24900 1.000 125.09986 391 THR A O 1
ATOM 1495 N N . VAL A 1 368 ? 131.94500 127.19000 156.13800 1.000 121.52571 392 VAL A N 1
ATOM 1496 C CA . VAL A 1 368 ? 132.79700 126.06700 155.78400 1.000 121.52571 392 VAL A CA 1
ATOM 1497 C C . VAL A 1 368 ? 132.91300 126.00600 154.26600 1.000 121.52571 392 VAL A C 1
ATOM 1498 O O . VAL A 1 368 ? 132.21200 126.70500 153.53500 1.000 121.52571 392 VAL A O 1
ATOM 1511 N N . LEU A 1 369 ? 133.82200 125.15400 153.80100 1.000 119.74054 393 LEU A N 1
ATOM 1512 C CA . LEU A 1 369 ? 134.08900 124.97100 152.37900 1.000 119.74054 393 LEU A CA 1
ATOM 1513 C C . LEU A 1 369 ? 133.85100 123.50800 152.02900 1.000 119.74054 393 LEU A C 1
ATOM 1514 O O . LEU A 1 369 ? 134.60200 122.63100 152.46800 1.000 119.74054 393 LEU A O 1
ATOM 1530 N N . THR A 1 370 ? 132.80900 123.24900 151.24500 1.000 123.21640 394 THR A N 1
ATOM 1531 C CA . THR A 1 370 ? 132.53200 121.92200 150.71200 1.000 123.21640 394 THR A CA 1
ATOM 1532 C C . THR A 1 370 ? 132.97000 121.90000 149.25400 1.000 123.21640 394 THR A C 1
ATOM 1533 O O . THR A 1 370 ? 132.44600 122.66200 148.43500 1.000 123.21640 394 THR A O 1
ATOM 1544 N N . ARG A 1 371 ? 133.92700 121.03200 148.93600 1.000 126.12498 395 ARG A N 1
ATOM 1545 C CA . ARG A 1 371 ? 134.57800 121.02000 147.63500 1.000 126.12498 395 ARG A CA 1
ATOM 1546 C C . ARG A 1 371 ? 134.49000 119.63400 147.02100 1.000 126.12498 395 ARG A C 1
ATOM 1547 O O . ARG A 1 371 ? 134.64700 118.62600 147.71600 1.000 126.12498 395 ARG A O 1
ATOM 1568 N N . ASN A 1 372 ? 134.23600 119.59000 145.71500 1.000 127.28342 396 ASN A N 1
ATOM 1569 C CA . ASN A 1 372 ? 134.39400 118.37100 144.94000 1.000 127.28342 396 ASN A CA 1
ATOM 1570 C C . ASN A 1 372 ? 135.00200 118.73400 143.59100 1.000 127.28342 396 ASN A C 1
ATOM 1571 O O . ASN A 1 372 ? 135.27000 119.90400 143.29900 1.000 127.28342 396 ASN A O 1
ATOM 1581 N N . GLU A 1 373 ? 135.22300 117.71100 142.76300 1.000 134.19223 397 GLU A N 1
ATOM 1582 C CA . GLU A 1 373 ? 135.95300 117.90500 141.51400 1.000 134.19223 397 GLU A CA 1
ATOM 1583 C C . GLU A 1 373 ? 135.24300 118.89000 140.59300 1.000 134.19223 397 GLU A C 1
ATOM 1584 O O . GLU A 1 373 ? 135.89300 119.71300 139.93700 1.000 134.19223 397 GLU A O 1
ATOM 1596 N N . THR A 1 374 ? 133.91400 118.82300 140.52300 1.000 130.99020 398 THR A N 1
ATOM 1597 C CA . THR A 1 374 ? 133.18400 119.67700 139.59200 1.000 130.99020 398 THR A CA 1
ATOM 1598 C C . THR A 1 374 ? 133.27700 121.14100 140.00500 1.000 130.99020 398 THR A C 1
ATOM 1599 O O . THR A 1 374 ? 133.78000 121.98000 139.25000 1.000 130.99020 398 THR A O 1
ATOM 1610 N N . HIS A 1 375 ? 132.79800 121.47000 141.20300 1.000 123.99603 399 HIS A N 1
ATOM 1611 C CA . HIS A 1 375 ? 132.84000 122.85400 141.65000 1.000 123.99603 399 HIS A CA 1
ATOM 1612 C C . HIS A 1 375 ? 132.62000 122.92400 143.15300 1.000 123.99603 399 HIS A C 1
ATOM 1613 O O . HIS A 1 375 ? 131.96500 122.06000 143.74200 1.000 123.99603 399 HIS A O 1
ATOM 1627 N N . ALA A 1 376 ? 133.16700 123.97500 143.75800 1.000 118.67844 400 ALA A N 1
ATOM 1628 C CA . ALA A 1 376 ? 133.11000 124.17200 145.19600 1.000 118.67844 400 ALA A CA 1
ATOM 1629 C C . ALA A 1 376 ? 131.71600 124.62000 145.62900 1.000 118.67844 400 ALA A C 1
ATOM 1630 O O . ALA A 1 376 ? 130.86000 124.97600 144.81400 1.000 118.67844 400 ALA A O 1
ATOM 1637 N N . THR A 1 377 ? 131.49300 124.59600 146.94100 1.000 122.72894 401 THR A N 1
ATOM 1638 C CA . THR A 1 377 ? 130.23000 125.02300 147.52100 1.000 122.72894 401 THR A CA 1
ATOM 1639 C C . THR A 1 377 ? 130.49500 125.54500 148.92400 1.000 122.72894 401 THR A C 1
ATOM 1640 O O . THR A 1 377 ? 131.38900 125.05100 149.61600 1.000 122.72894 401 THR A O 1
ATOM 1651 N N . TYR A 1 378 ? 129.71900 126.54400 149.33300 1.000 119.24736 402 TYR A N 1
ATOM 1652 C CA . TYR A 1 378 ? 129.80200 127.12500 150.66600 1.000 119.24736 402 TYR A CA 1
ATOM 1653 C C . TYR A 1 378 ? 128.47600 126.91000 151.37500 1.000 119.24736 402 TYR A C 1
ATOM 1654 O O . TYR A 1 378 ? 127.41200 127.14500 150.79400 1.000 119.24736 402 TYR A O 1
ATOM 1672 N N . SER A 1 379 ? 128.54800 126.46600 152.62500 1.000 126.53335 403 SER A N 1
ATOM 1673 C CA . SER A 1 379 ? 127.37300 126.15100 153.42000 1.000 126.53335 403 SER A CA 1
ATOM 1674 C C . SER A 1 379 ? 127.46000 126.87200 154.75400 1.000 126.53335 403 SER A C 1
ATOM 1675 O O . SER A 1 379 ? 128.52800 126.93400 155.37000 1.000 126.53335 403 SER A O 1
ATOM 1683 N N . ASN A 1 380 ? 126.33200 127.42300 155.18900 1.000 128.95829 404 ASN A N 1
ATOM 1684 C CA . ASN A 1 380 ? 126.24400 128.02900 156.50700 1.000 128.95829 404 ASN A CA 1
ATOM 1685 C C . ASN A 1 380 ? 124.78000 128.05800 156.90800 1.000 128.95829 404 ASN A C 1
ATOM 1686 O O . ASN A 1 380 ? 123.88500 127.91900 156.07100 1.000 128.95829 404 ASN A O 1
ATOM 1697 N N . THR A 1 381 ? 124.55000 128.24100 158.20300 1.000 136.67372 405 THR A N 1
ATOM 1698 C CA . THR A 1 381 ? 123.22400 128.12600 158.78900 1.000 136.67372 405 THR A CA 1
ATOM 1699 C C . THR A 1 381 ? 122.78100 129.47100 159.33900 1.000 136.67372 405 THR A C 1
ATOM 1700 O O . THR A 1 381 ? 123.59300 130.23700 159.86700 1.000 136.67372 405 THR A O 1
ATOM 1711 N N . LEU A 1 382 ? 121.49100 129.75100 159.20200 1.000 137.03214 406 LEU A N 1
ATOM 1712 C CA . LEU A 1 382 ? 120.87300 130.95100 159.74300 1.000 137.03214 406 LEU A CA 1
ATOM 1713 C C . LEU A 1 382 ? 119.90700 130.54800 160.84600 1.000 137.03214 406 LEU A C 1
ATOM 1714 O O . LEU A 1 382 ? 119.09400 129.63600 160.66300 1.000 137.03214 406 LEU A O 1
ATOM 1730 N N . TYR A 1 383 ? 120.00000 131.22700 161.98400 1.000 140.60752 407 TYR A N 1
ATOM 1731 C CA . TYR A 1 383 ? 119.15300 130.96800 163.13900 1.000 140.60752 407 TYR A CA 1
ATOM 1732 C C . TYR A 1 383 ? 118.17100 132.11900 163.29800 1.000 140.60752 407 TYR A C 1
ATOM 1733 O O . TYR A 1 383 ? 118.55800 133.28900 163.20300 1.000 140.60752 407 TYR A O 1
ATOM 1751 N N . LEU A 1 384 ? 116.90700 131.78300 163.53400 1.000 150.95394 408 LEU A N 1
ATOM 1752 C CA . LEU A 1 384 ? 115.83500 132.75800 163.65600 1.000 150.95394 408 LEU A CA 1
ATOM 1753 C C . LEU A 1 384 ? 115.16400 132.60800 165.01300 1.000 150.95394 408 LEU A C 1
ATOM 1754 O O . LEU A 1 384 ? 114.95000 131.48900 165.49000 1.000 150.95394 408 LEU A O 1
ATOM 1770 N N . ALA A 1 385 ? 114.83700 133.73900 165.63100 1.000 155.07263 409 ALA A N 1
ATOM 1771 C CA . ALA A 1 385 ? 114.12000 133.72300 166.89700 1.000 155.07263 409 ALA A CA 1
ATOM 1772 C C . ALA A 1 385 ? 113.50500 135.09200 167.14100 1.000 155.07263 409 ALA A C 1
ATOM 1773 O O . ALA A 1 385 ? 113.89200 136.08900 166.52700 1.000 155.07263 409 ALA A O 1
ATOM 1780 N N . ASP A 1 386 ? 112.53300 135.11800 168.05000 1.000 162.47076 410 ASP A N 1
ATOM 1781 C CA . ASP A 1 386 ? 111.88600 136.35600 168.46100 1.000 162.47076 410 ASP A CA 1
ATOM 1782 C C . ASP A 1 386 ? 112.65000 137.06800 169.56600 1.000 162.47076 410 ASP A C 1
ATOM 1783 O O . ASP A 1 386 ? 112.55400 138.29400 169.68800 1.000 162.47076 410 ASP A O 1
ATOM 1792 N N . GLU A 1 387 ? 113.40500 136.32500 170.37000 1.000 158.83941 411 GLU A N 1
ATOM 1793 C CA . GLU A 1 387 ? 114.13300 136.88100 171.50200 1.000 158.83941 411 GLU A CA 1
ATOM 1794 C C . GLU A 1 387 ? 115.42300 136.08400 171.66900 1.000 158.83941 411 GLU A C 1
ATOM 1795 O O . GLU A 1 387 ? 115.74400 135.21400 170.85400 1.000 158.83941 411 GLU A O 1
ATOM 1807 N N . ILE A 1 388 ? 116.17200 136.38800 172.73000 1.000 154.23158 412 ILE A N 1
ATOM 1808 C CA . ILE A 1 388 ? 117.41400 135.66500 172.99300 1.000 154.23158 412 ILE A CA 1
ATOM 1809 C C . ILE A 1 388 ? 117.13100 134.18600 173.20700 1.000 154.23158 412 ILE A C 1
ATOM 1810 O O . ILE A 1 388 ? 117.83200 133.31900 172.67100 1.000 154.23158 412 ILE A O 1
ATOM 1826 N N . ILE A 1 389 ? 116.11000 133.87600 173.98400 1.000 161.79799 413 ILE A N 1
ATOM 1827 C CA . ILE A 1 389 ? 115.77200 132.49600 174.30900 1.000 161.79799 413 ILE A CA 1
ATOM 1828 C C . ILE A 1 389 ? 114.76900 131.97600 173.29200 1.000 161.79799 413 ILE A C 1
ATOM 1829 O O . ILE A 1 389 ? 114.04900 132.74100 172.64200 1.000 161.79799 413 ILE A O 1
ATOM 1845 N N . ILE A 1 390 ? 114.72700 130.65500 173.15100 1.000 161.13355 414 ILE A N 1
ATOM 1846 C CA . ILE A 1 390 ? 113.76500 129.97100 172.29800 1.000 161.13355 414 ILE A CA 1
ATOM 1847 C C . ILE A 1 390 ? 112.94600 129.04400 173.18300 1.000 161.13355 414 ILE A C 1
ATOM 1848 O O . ILE A 1 390 ? 113.50700 128.27800 173.97500 1.000 161.13355 414 ILE A O 1
ATOM 1864 N N . ARG A 1 391 ? 111.62400 129.11700 173.04900 1.000 167.58541 415 ARG A N 1
ATOM 1865 C CA . ARG A 1 391 ? 110.70000 128.38400 173.90400 1.000 167.58541 415 ARG A CA 1
ATOM 1866 C C . ARG A 1 391 ? 110.03500 127.21100 173.20200 1.000 167.58541 415 ARG A C 1
ATOM 1867 O O . ARG A 1 391 ? 110.06000 126.09000 173.71800 1.000 167.58541 415 ARG A O 1
ATOM 1888 N N . ASP A 1 392 ? 109.44500 127.43700 172.02900 1.000 172.36931 416 ASP A N 1
ATOM 1889 C CA . ASP A 1 392 ? 108.62200 126.43600 171.36400 1.000 172.36931 416 ASP A CA 1
ATOM 1890 C C . ASP A 1 392 ? 109.28800 125.86900 170.11700 1.000 172.36931 416 ASP A C 1
ATOM 1891 O O . ASP A 1 392 ? 109.47700 124.65300 170.01800 1.000 172.36931 416 ASP A O 1
ATOM 1900 N N . LEU A 1 393 ? 109.65200 126.72000 169.16000 1.000 159.26643 417 LEU A N 1
ATOM 1901 C CA . LEU A 1 393 ? 110.20700 126.28100 167.88800 1.000 159.26643 417 LEU A CA 1
ATOM 1902 C C . LEU A 1 393 ? 111.54200 126.96400 167.64600 1.000 159.26643 417 LEU A C 1
ATOM 1903 O O . LEU A 1 393 ? 111.69000 128.16600 167.88500 1.000 159.26643 417 LEU A O 1
ATOM 1919 N N . ASN A 1 394 ? 112.50800 126.18900 167.16100 1.000 153.20784 418 ASN A N 1
ATOM 1920 C CA . ASN A 1 394 ? 113.84400 126.67300 166.81800 1.000 153.20784 418 ASN A CA 1
ATOM 1921 C C . ASN A 1 394 ? 114.07700 126.35400 165.34700 1.000 153.20784 418 ASN A C 1
ATOM 1922 O O . ASN A 1 394 ? 114.56900 125.27600 165.00700 1.000 153.20784 418 ASN A O 1
ATOM 1933 N N . ILE A 1 395 ? 113.73000 127.29200 164.47500 1.000 150.28269 419 ILE A N 1
ATOM 1934 C CA . ILE A 1 395 ? 113.90400 127.11200 163.04000 1.000 150.28269 419 ILE A CA 1
ATOM 1935 C C . ILE A 1 395 ? 115.27100 127.65300 162.65400 1.000 150.28269 419 ILE A C 1
ATOM 1936 O O . ILE A 1 395 ? 115.56700 128.83300 162.87200 1.000 150.28269 419 ILE A O 1
ATOM 1952 N N . LYS A 1 396 ? 116.10600 126.78700 162.09200 1.000 145.05455 420 LYS A N 1
ATOM 1953 C CA . LYS A 1 396 ? 117.40800 127.16800 161.56700 1.000 145.05455 420 LYS A CA 1
ATOM 1954 C C . LYS A 1 396 ? 117.39000 126.95700 160.06000 1.000 145.05455 420 LYS A C 1
ATOM 1955 O O . LYS A 1 396 ? 117.09300 125.85500 159.58700 1.000 145.05455 420 LYS A O 1
ATOM 1974 N N . ILE A 1 397 ? 117.70100 128.01100 159.31400 1.000 137.61761 421 ILE A N 1
ATOM 1975 C CA . ILE A 1 397 ? 117.66300 127.97100 157.85800 1.000 137.61761 421 ILE A CA 1
ATOM 1976 C C . ILE A 1 397 ? 119.04100 127.54200 157.37200 1.000 137.61761 421 ILE A C 1
ATOM 1977 O O . ILE A 1 397 ? 120.02500 128.26600 157.54500 1.000 137.61761 421 ILE A O 1
ATOM 1993 N N . ASN A 1 398 ? 119.11400 126.35800 156.77300 1.000 137.21558 422 ASN A N 1
ATOM 1994 C CA . ASN A 1 398 ? 120.34700 125.86500 156.17700 1.000 137.21558 422 ASN A CA 1
ATOM 1995 C C . ASN A 1 398 ? 120.36900 126.26300 154.70800 1.000 137.21558 422 ASN A C 1
ATOM 1996 O O . ASN A 1 398 ? 119.52500 125.81400 153.92400 1.000 137.21558 422 ASN A O 1
ATOM 2007 N N . PHE A 1 399 ? 121.33100 127.10400 154.34100 1.000 132.17866 423 PHE A N 1
ATOM 2008 C CA . PHE A 1 399 ? 121.47200 127.59800 152.98400 1.000 132.17866 423 PHE A CA 1
ATOM 2009 C C . PHE A 1 399 ? 122.90400 127.37600 152.52300 1.000 132.17866 423 PHE A C 1
ATOM 2010 O O . PHE A 1 399 ? 123.82700 127.25300 153.33100 1.000 132.17866 423 PHE A O 1
ATOM 2027 N N . ALA A 1 400 ? 123.07800 127.32600 151.20600 1.000 130.36220 424 ALA A N 1
ATOM 2028 C CA . ALA A 1 400 ? 124.39400 127.13100 150.62200 1.000 130.36220 424 ALA A CA 1
ATOM 2029 C C . ALA A 1 400 ? 124.40400 127.71700 149.22000 1.000 130.36220 424 ALA A C 1
ATOM 2030 O O . ALA A 1 400 ? 123.39100 127.69600 148.51500 1.000 130.36220 424 ALA A O 1
ATOM 2037 N N . CYS A 1 401 ? 125.55800 128.24800 148.82700 1.000 131.32804 425 CYS A N 1
ATOM 2038 C CA . CYS A 1 401 ? 125.77700 128.77300 147.48800 1.000 131.32804 425 CYS A CA 1
ATOM 2039 C C . CYS A 1 401 ? 126.80000 127.90900 146.76800 1.000 131.32804 425 CYS A C 1
ATOM 2040 O O . CYS A 1 401 ? 127.80400 127.49700 147.35700 1.000 131.32804 425 CYS A O 1
ATOM 2047 N N . SER A 1 402 ? 126.53800 127.63500 145.49400 1.000 126.97115 426 SER A N 1
ATOM 2048 C CA . SER A 1 402 ? 127.42700 126.84300 144.65500 1.000 126.97115 426 SER A CA 1
ATOM 2049 C C . SER A 1 402 ? 128.12500 127.77600 143.67700 1.000 126.97115 426 SER A C 1
ATOM 2050 O O . SER A 1 402 ? 127.46300 128.46300 142.89100 1.000 126.97115 426 SER A O 1
ATOM 2058 N N . TYR A 1 403 ? 129.45500 127.80200 143.73100 1.000 120.23124 427 TYR A N 1
ATOM 2059 C CA . TYR A 1 403 ? 130.25200 128.63200 142.84200 1.000 120.23124 427 TYR A CA 1
ATOM 2060 C C . TYR A 1 403 ? 130.96400 127.75000 141.82700 1.000 120.23124 427 TYR A C 1
ATOM 2061 O O . TYR A 1 403 ? 131.80200 126.92800 142.22700 1.000 120.23124 427 TYR A O 1
ATOM 2079 N N . PRO A 1 404 ? 130.66800 127.85500 140.52900 1.000 116.19561 428 PRO A N 1
ATOM 2080 C CA . PRO A 1 404 ? 131.35300 126.99800 139.55600 1.000 116.19561 428 PRO A CA 1
ATOM 2081 C C . PRO A 1 404 ? 132.86000 127.19600 139.59900 1.000 116.19561 428 PRO A C 1
ATOM 2082 O O . PRO A 1 404 ? 133.35700 128.30800 139.77900 1.000 116.19561 428 PRO A O 1
ATOM 2093 N N . LEU A 1 405 ? 133.58300 126.09200 139.43900 1.000 119.36555 429 LEU A N 1
ATOM 2094 C CA . LEU A 1 405 ? 135.03800 126.10100 139.46000 1.000 119.36555 429 LEU A CA 1
ATOM 2095 C C . LEU A 1 405 ? 135.64600 126.19900 138.06700 1.000 119.36555 429 LEU A C 1
ATOM 2096 O O . LEU A 1 405 ? 136.83400 126.51500 137.94500 1.000 119.36555 429 LEU A O 1
ATOM 2112 N N . ASP A 1 406 ? 134.86100 125.94000 137.02300 1.000 120.37714 430 ASP A N 1
ATOM 2113 C CA . ASP A 1 406 ? 135.27600 126.12200 135.63900 1.000 120.37714 430 ASP A CA 1
ATOM 2114 C C . ASP A 1 406 ? 134.26200 127.02300 134.95600 1.000 120.37714 430 ASP A C 1
ATOM 2115 O O . ASP A 1 406 ? 133.05400 126.78400 135.05000 1.000 120.37714 430 ASP A O 1
ATOM 2124 N N . MET A 1 407 ? 134.75000 128.05600 134.27400 1.000 112.04731 431 MET A N 1
ATOM 2125 C CA . MET A 1 407 ? 133.86600 129.01800 133.63700 1.000 112.04731 431 MET A CA 1
ATOM 2126 C C . MET A 1 407 ? 134.55200 129.60400 132.41400 1.000 112.04731 431 MET A C 1
ATOM 2127 O O . MET A 1 407 ? 135.77800 129.57100 132.28600 1.000 112.04731 431 MET A O 1
ATOM 2141 N N . LYS A 1 408 ? 133.73500 130.14600 131.51500 1.000 109.86891 432 LYS A N 1
ATOM 2142 C CA . LYS A 1 408 ? 134.21900 130.75500 130.28700 1.000 109.86891 432 LYS A CA 1
ATOM 2143 C C . LYS A 1 408 ? 134.49800 132.23200 130.53000 1.000 109.86891 432 LYS A C 1
ATOM 2144 O O . LYS A 1 408 ? 133.68700 132.93000 131.14600 1.000 109.86891 432 LYS A O 1
ATOM 2163 N N . VAL A 1 409 ? 135.64600 132.69800 130.04900 1.000 105.69983 433 VAL A N 1
ATOM 2164 C CA . VAL A 1 409 ? 136.02700 134.10200 130.13100 1.000 105.69983 433 VAL A CA 1
ATOM 2165 C C . VAL A 1 409 ? 136.46500 134.55200 128.74600 1.000 105.69983 433 VAL A C 1
ATOM 2166 O O . VAL A 1 409 ? 137.15700 133.81600 128.03400 1.000 105.69983 433 VAL A O 1
ATOM 2179 N N . SER A 1 410 ? 136.05000 135.75600 128.36300 1.000 106.48431 434 SER A N 1
ATOM 2180 C CA . SER A 1 410 ? 136.34000 136.30200 127.04600 1.000 106.48431 434 SER A CA 1
ATOM 2181 C C . SER A 1 410 ? 136.92300 137.69700 127.19500 1.000 106.48431 434 SER A C 1
ATOM 2182 O O . SER A 1 410 ? 136.37600 138.52900 127.92500 1.000 106.48431 434 SER A O 1
ATOM 2190 N N . LEU A 1 411 ? 138.03300 137.94400 126.50600 1.000 103.54164 435 LEU A N 1
ATOM 2191 C CA . LEU A 1 411 ? 138.61500 139.27700 126.45300 1.000 103.54164 435 LEU A CA 1
ATOM 2192 C C . LEU A 1 411 ? 137.77900 140.14500 125.51900 1.000 103.54164 435 LEU A C 1
ATOM 2193 O O . LEU A 1 411 ? 137.59300 139.80600 124.34600 1.000 103.54164 435 LEU A O 1
ATOM 2209 N N . LYS A 1 412 ? 137.27400 141.26300 126.04100 1.000 112.46008 436 LYS A N 1
ATOM 2210 C CA . LYS A 1 412 ? 136.31300 142.06500 125.29000 1.000 112.46008 436 LYS A CA 1
ATOM 2211 C C . LYS A 1 412 ? 136.98600 142.85000 124.17100 1.000 112.46008 436 LYS A C 1
ATOM 2212 O O . LYS A 1 412 ? 136.45100 142.94000 123.06000 1.000 112.46008 436 LYS A O 1
ATOM 2231 N N . THR A 1 413 ? 138.15600 143.42200 124.44000 1.000 112.37614 437 THR A N 1
ATOM 2232 C CA . THR A 1 413 ? 138.81900 144.30900 123.48800 1.000 112.37614 437 THR A CA 1
ATOM 2233 C C . THR A 1 413 ? 139.44900 143.47700 122.37800 1.000 112.37614 437 THR A C 1
ATOM 2234 O O . THR A 1 413 ? 140.38500 142.70900 122.62000 1.000 112.37614 437 THR A O 1
ATOM 2245 N N . ALA A 1 414 ? 138.94200 143.63100 121.15800 1.000 109.96964 438 ALA A N 1
ATOM 2246 C CA . ALA A 1 414 ? 139.51200 142.95100 120.00900 1.000 109.96964 438 ALA A CA 1
ATOM 2247 C C . ALA A 1 414 ? 140.77700 143.67000 119.54500 1.000 109.96964 438 ALA A C 1
ATOM 2248 O O . ALA A 1 414 ? 141.10800 144.76600 120.00400 1.000 109.96964 438 ALA A O 1
ATOM 2255 N N . LEU A 1 415 ? 141.48900 143.03600 118.61800 1.000 109.94221 439 LEU A N 1
ATOM 2256 C CA . LEU A 1 415 ? 142.76300 143.53500 118.12500 1.000 109.94221 439 LEU A CA 1
ATOM 2257 C C . LEU A 1 415 ? 142.71100 143.67000 116.60900 1.000 109.94221 439 LEU A C 1
ATOM 2258 O O . LEU A 1 415 ? 141.98600 142.93900 115.92700 1.000 109.94221 439 LEU A O 1
ATOM 2274 N N . GLN A 1 416 ? 143.48500 144.62100 116.09100 1.000 113.87262 440 GLN A N 1
ATOM 2275 C CA . GLN A 1 416 ? 143.54600 144.91200 114.65900 1.000 113.87262 440 GLN A CA 1
ATOM 2276 C C . GLN A 1 416 ? 145.01100 145.00300 114.25100 1.000 113.87262 440 GLN A C 1
ATOM 2277 O O . GLN A 1 416 ? 145.55200 146.10300 114.07400 1.000 113.87262 440 GLN A O 1
ATOM 2291 N N . PRO A 1 417 ? 145.68600 143.86600 114.09400 1.000 109.25508 441 PRO A N 1
ATOM 2292 C CA . PRO A 1 417 ? 147.12000 143.89800 113.78800 1.000 109.25508 441 PRO A CA 1
ATOM 2293 C C . PRO A 1 417 ? 147.39900 144.43400 112.39200 1.000 109.25508 441 PRO A C 1
ATOM 2294 O O . PRO A 1 417 ? 146.54900 144.41100 111.50000 1.000 109.25508 441 PRO A O 1
ATOM 2305 N N . MET A 1 418 ? 148.62400 144.92100 112.21800 1.000 117.26710 442 MET A N 1
ATOM 2306 C CA . MET A 1 418 ? 149.10700 145.44500 110.94800 1.000 117.26710 442 MET A CA 1
ATOM 2307 C C . MET A 1 418 ? 150.20300 144.53700 110.40800 1.000 117.26710 442 MET A C 1
ATOM 2308 O O . MET A 1 418 ? 151.07800 144.09000 111.15700 1.000 117.26710 442 MET A O 1
ATOM 2322 N N . VAL A 1 419 ? 150.15000 144.26500 109.10700 1.000 112.41703 443 VAL A N 1
ATOM 2323 C CA . VAL A 1 419 ? 151.11900 143.40200 108.44200 1.000 112.41703 443 VAL A CA 1
ATOM 2324 C C . VAL A 1 419 ? 151.50300 144.03000 107.11100 1.000 112.41703 443 VAL A C 1
ATOM 2325 O O . VAL A 1 419 ? 150.68300 144.68600 106.46100 1.000 112.41703 443 VAL A O 1
ATOM 2338 N N . SER A 1 420 ? 152.75700 143.83400 106.71200 1.000 115.39174 444 SER A N 1
ATOM 2339 C CA . SER A 1 420 ? 153.24100 144.31400 105.42400 1.000 115.39174 444 SER A CA 1
ATOM 2340 C C . SER A 1 420 ? 152.94300 143.26200 104.36300 1.000 115.39174 444 SER A C 1
ATOM 2341 O O . SER A 1 420 ? 153.57800 142.20500 104.32600 1.000 115.39174 444 SER A O 1
ATOM 2349 N N . ALA A 1 421 ? 151.96100 143.54600 103.51400 1.000 114.31233 445 ALA A N 1
ATOM 2350 C CA . ALA A 1 421 ? 151.47700 142.61400 102.50900 1.000 114.31233 445 ALA A CA 1
ATOM 2351 C C . ALA A 1 421 ? 151.98100 143.02500 101.13300 1.000 114.31233 445 ALA A C 1
ATOM 2352 O O . ALA A 1 421 ? 152.12800 144.21200 100.83400 1.000 114.31233 445 ALA A O 1
ATOM 2359 N N . LEU A 1 422 ? 152.25100 142.02400 100.29900 1.000 110.51705 446 LEU A N 1
ATOM 2360 C CA . LEU A 1 422 ? 152.65600 142.22500 98.91600 1.000 110.51705 446 LEU A CA 1
ATOM 2361 C C . LEU A 1 422 ? 151.49100 141.87100 98.00400 1.000 110.51705 446 LEU A C 1
ATOM 2362 O O . LEU A 1 422 ? 150.92000 140.78100 98.11400 1.000 110.51705 446 LEU A O 1
ATOM 2378 N N . ASN A 1 423 ? 151.14200 142.79200 97.11200 1.000 111.42613 447 ASN A N 1
ATOM 2379 C CA . ASN A 1 423 ? 150.06200 142.60300 96.15500 1.000 111.42613 447 ASN A CA 1
ATOM 2380 C C . ASN A 1 423 ? 150.64300 142.56400 94.75100 1.000 111.42613 447 ASN A C 1
ATOM 2381 O O . ASN A 1 423 ? 151.36200 143.48300 94.34600 1.000 111.42613 447 ASN A O 1
ATOM 2392 N N . ILE A 1 424 ? 150.33400 141.49900 94.01800 1.000 114.12126 448 ILE A N 1
ATOM 2393 C CA . ILE A 1 424 ? 150.74700 141.35100 92.62900 1.000 114.12126 448 ILE A CA 1
ATOM 2394 C C . ILE A 1 424 ? 149.50700 141.04800 91.80200 1.000 114.12126 448 ILE A C 1
ATOM 2395 O O . ILE A 1 424 ? 148.73300 140.14500 92.14000 1.000 114.12126 448 ILE A O 1
ATOM 2411 N N . ARG A 1 425 ? 149.31100 141.81400 90.73400 1.000 125.38845 449 ARG A N 1
ATOM 2412 C CA . ARG A 1 425 ? 148.12600 141.67000 89.90600 1.000 125.38845 449 ARG A CA 1
ATOM 2413 C C . ARG A 1 425 ? 148.32600 140.55500 88.88900 1.000 125.38845 449 ARG A C 1
ATOM 2414 O O . ARG A 1 425 ? 149.41000 140.40000 88.32100 1.000 125.38845 449 ARG A O 1
ATOM 2435 N N . VAL A 1 426 ? 147.27300 139.77600 88.66800 1.000 111.46841 450 VAL A N 1
ATOM 2436 C CA . VAL A 1 426 ? 147.28200 138.71100 87.67500 1.000 111.46841 450 VAL A CA 1
ATOM 2437 C C . VAL A 1 426 ? 145.94800 138.73000 86.94200 1.000 111.46841 450 VAL A C 1
ATOM 2438 O O . VAL A 1 426 ? 144.89100 138.90900 87.55600 1.000 111.46841 450 VAL A O 1
ATOM 2451 N N . GLY A 1 427 ? 146.00600 138.55700 85.62900 1.000 112.82250 451 GLY A N 1
ATOM 2452 C CA . GLY A 1 427 ? 144.81500 138.55700 84.80700 1.000 112.82250 451 GLY A CA 1
ATOM 2453 C C . GLY A 1 427 ? 144.84200 137.40200 83.83000 1.000 112.82250 451 GLY A C 1
ATOM 2454 O O . GLY A 1 427 ? 145.89800 136.98100 83.35900 1.000 112.82250 451 GLY A O 1
ATOM 2458 N N . GLY A 1 428 ? 143.65200 136.89100 83.53100 1.000 112.45748 452 GLY A N 1
ATOM 2459 C CA . GLY A 1 428 ? 143.52000 135.75000 82.65000 1.000 112.45748 452 GLY A CA 1
ATOM 2460 C C . GLY A 1 428 ? 142.36200 135.88200 81.68700 1.000 112.45748 452 GLY A C 1
ATOM 2461 O O . GLY A 1 428 ? 141.21700 136.08700 82.10000 1.000 112.45748 452 GLY A O 1
ATOM 2465 N N . THR A 1 429 ? 142.64900 135.76600 80.39600 1.000 111.56284 453 THR A N 1
ATOM 2466 C CA . THR A 1 429 ? 141.60700 135.82700 79.38500 1.000 111.56284 453 THR A CA 1
ATOM 2467 C C . THR A 1 429 ? 140.88500 134.48800 79.32200 1.000 111.56284 453 THR A C 1
ATOM 2468 O O . THR A 1 429 ? 141.52100 133.43200 79.25900 1.000 111.56284 453 THR A O 1
ATOM 2479 N N . GLY A 1 430 ? 139.55600 134.53800 79.34500 1.000 97.31535 454 GLY A N 1
ATOM 2480 C CA . GLY A 1 430 ? 138.75000 133.33400 79.35600 1.000 97.31535 454 GLY A CA 1
ATOM 2481 C C . GLY A 1 430 ? 137.72700 133.31600 78.24400 1.000 97.31535 454 GLY A C 1
ATOM 2482 O O . GLY A 1 430 ? 137.74300 134.17800 77.36000 1.000 97.31535 454 GLY A O 1
ATOM 2486 N N . MET A 1 431 ? 136.82800 132.33700 78.27500 1.000 100.99145 455 MET A N 1
ATOM 2487 C CA . MET A 1 431 ? 135.83200 132.19200 77.22400 1.000 100.99145 455 MET A CA 1
ATOM 2488 C C . MET A 1 431 ? 134.72700 131.27800 77.72500 1.000 100.99145 455 MET A C 1
ATOM 2489 O O . MET A 1 431 ? 135.00300 130.16200 78.17300 1.000 100.99145 455 MET A O 1
ATOM 2503 N N . PHE A 1 432 ? 133.48700 131.74900 77.65100 1.000 99.64783 456 PHE A N 1
ATOM 2504 C CA . PHE A 1 432 ? 132.36100 130.87700 77.93100 1.000 99.64783 456 PHE A CA 1
ATOM 2505 C C . PHE A 1 432 ? 132.19400 129.86300 76.80400 1.000 99.64783 456 PHE A C 1
ATOM 2506 O O . PHE A 1 432 ? 132.81500 129.95600 75.74100 1.000 99.64783 456 PHE A O 1
ATOM 2523 N N . THR A 1 433 ? 131.34200 128.87600 77.05300 1.000 111.60800 457 THR A N 1
ATOM 2524 C CA . THR A 1 433 ? 131.00500 127.85100 76.07800 1.000 111.60800 457 THR A CA 1
ATOM 2525 C C . THR A 1 433 ? 129.58300 128.09400 75.59600 1.000 111.60800 457 THR A C 1
ATOM 2526 O O . THR A 1 433 ? 128.66900 128.27000 76.40700 1.000 111.60800 457 THR A O 1
ATOM 2537 N N . VAL A 1 434 ? 129.40500 128.13100 74.28000 1.000 108.59341 458 VAL A N 1
ATOM 2538 C CA . VAL A 1 434 ? 128.09900 128.35500 73.67600 1.000 108.59341 458 VAL A CA 1
ATOM 2539 C C . VAL A 1 434 ? 127.95400 127.41100 72.49500 1.000 108.59341 458 VAL A C 1
ATOM 2540 O O . VAL A 1 434 ? 128.90500 127.18900 71.73900 1.000 108.59341 458 VAL A O 1
ATOM 2553 N N . ARG A 1 435 ? 126.76100 126.84700 72.34800 1.000 118.79251 459 ARG A N 1
ATOM 2554 C CA . ARG A 1 435 ? 126.47400 125.93400 71.25800 1.000 118.79251 459 ARG A CA 1
ATOM 2555 C C . ARG A 1 435 ? 124.99300 126.02300 70.93500 1.000 118.79251 459 ARG A C 1
ATOM 2556 O O . ARG A 1 435 ? 124.18300 126.46400 71.75400 1.000 118.79251 459 ARG A O 1
ATOM 2577 N N . MET A 1 436 ? 124.65000 125.59900 69.72500 1.000 118.50813 460 MET A N 1
ATOM 2578 C CA . MET A 1 436 ? 123.27000 125.55000 69.27500 1.000 118.50813 460 MET A CA 1
ATOM 2579 C C . MET A 1 436 ? 123.00900 124.18900 68.65300 1.000 118.50813 460 MET A C 1
ATOM 2580 O O . MET A 1 436 ? 123.93000 123.51600 68.18200 1.000 118.50813 460 MET A O 1
ATOM 2594 N N . ALA A 1 437 ? 121.74300 123.78900 68.66000 1.000 127.87162 461 ALA A N 1
ATOM 2595 C CA . ALA A 1 437 ? 121.34400 122.47100 68.20200 1.000 127.87162 461 ALA A CA 1
ATOM 2596 C C . ALA A 1 437 ? 120.17200 122.59100 67.24400 1.000 127.87162 461 ALA A C 1
ATOM 2597 O O . ALA A 1 437 ? 119.36300 123.51900 67.33300 1.000 127.87162 461 ALA A O 1
ATOM 2604 N N . LEU A 1 438 ? 120.09600 121.63800 66.32400 1.000 132.22782 462 LEU A N 1
ATOM 2605 C CA . LEU A 1 438 ? 119.00500 121.54600 65.36400 1.000 132.22782 462 LEU A CA 1
ATOM 2606 C C . LEU A 1 438 ? 118.06700 120.43500 65.82000 1.000 132.22782 462 LEU A C 1
ATOM 2607 O O . LEU A 1 438 ? 118.41400 119.25200 65.74900 1.000 132.22782 462 LEU A O 1
ATOM 2623 N N . PHE A 1 439 ? 116.88600 120.81700 66.29100 1.000 136.96819 463 PHE A N 1
ATOM 2624 C CA . PHE A 1 439 ? 115.87000 119.85500 66.68200 1.000 136.96819 463 PHE A CA 1
ATOM 2625 C C . PHE A 1 439 ? 114.94000 119.57200 65.50900 1.000 136.96819 463 PHE A C 1
ATOM 2626 O O . PHE A 1 439 ? 114.78200 120.39300 64.60300 1.000 136.96819 463 PHE A O 1
ATOM 2643 N N . GLN A 1 440 ? 114.32500 118.39100 65.53600 1.000 138.61920 464 GLN A N 1
ATOM 2644 C CA . GLN A 1 440 ? 113.38000 117.99300 64.50200 1.000 138.61920 464 GLN A CA 1
ATOM 2645 C C . GLN A 1 440 ? 111.95100 118.37700 64.86500 1.000 138.61920 464 GLN A C 1
ATOM 2646 O O . GLN A 1 440 ? 111.22900 118.95600 64.04800 1.000 138.61920 464 GLN A O 1
ATOM 2660 N N . THR A 1 441 ? 111.53600 118.06500 66.08600 1.000 137.75063 465 THR A N 1
ATOM 2661 C CA . THR A 1 441 ? 110.15600 118.23900 66.49600 1.000 137.75063 465 THR A CA 1
ATOM 2662 C C . THR A 1 441 ? 109.88700 119.67600 66.93100 1.000 137.75063 465 THR A C 1
ATOM 2663 O O . THR A 1 441 ? 110.81100 120.41800 67.27300 1.000 137.75063 465 THR A O 1
ATOM 2674 N N . PRO A 1 442 ? 108.62000 120.09900 66.92200 1.000 135.15052 466 PRO A N 1
ATOM 2675 C CA . PRO A 1 442 ? 108.28200 121.39100 67.53800 1.000 135.15052 466 PRO A CA 1
ATOM 2676 C C . PRO A 1 442 ? 108.51000 121.41500 69.03800 1.000 135.15052 466 PRO A C 1
ATOM 2677 O O . PRO A 1 442 ? 108.52300 122.49900 69.63100 1.000 135.15052 466 PRO A O 1
ATOM 2688 N N . SER A 1 443 ? 108.67300 120.25500 69.67000 1.000 137.66226 467 SER A N 1
ATOM 2689 C CA . SER A 1 443 ? 108.92600 120.16500 71.10100 1.000 137.66226 467 SER A CA 1
ATOM 2690 C C . SER A 1 443 ? 110.40300 120.28000 71.45700 1.000 137.66226 467 SER A C 1
ATOM 2691 O O . SER A 1 443 ? 110.73500 120.30400 72.64700 1.000 137.66226 467 SER A O 1
ATOM 2699 N N . TYR A 1 444 ? 111.29500 120.35700 70.46700 1.000 135.44395 468 TYR A N 1
ATOM 2700 C CA . TYR A 1 444 ? 112.72400 120.56300 70.69800 1.000 135.44395 468 TYR A CA 1
ATOM 2701 C C . TYR A 1 444 ? 113.30500 119.43600 71.55900 1.000 135.44395 468 TYR A C 1
ATOM 2702 O O . TYR A 1 444 ? 113.74600 119.63800 72.69200 1.000 135.44395 468 TYR A O 1
ATOM 2720 N N . THR A 1 445 ? 113.30000 118.23200 70.98200 1.000 139.22692 469 THR A N 1
ATOM 2721 C CA . THR A 1 445 ? 113.60300 117.01800 71.72900 1.000 139.22692 469 THR A CA 1
ATOM 2722 C C . THR A 1 445 ? 114.94900 116.40200 71.36400 1.000 139.22692 469 THR A C 1
ATOM 2723 O O . THR A 1 445 ? 115.80500 116.25400 72.24000 1.000 139.22692 469 THR A O 1
ATOM 2734 N N . GLN A 1 446 ? 115.17400 116.04600 70.09600 1.000 139.00552 470 GLN A N 1
ATOM 2735 C CA . GLN A 1 446 ? 116.39000 115.33100 69.71500 1.000 139.00552 470 GLN A CA 1
ATOM 2736 C C . GLN A 1 446 ? 117.30000 116.22600 68.88400 1.000 139.00552 470 GLN A C 1
ATOM 2737 O O . GLN A 1 446 ? 116.87000 116.73200 67.83700 1.000 139.00552 470 GLN A O 1
ATOM 2751 N N . PRO A 1 447 ? 118.53300 116.49000 69.31400 1.000 138.28293 471 PRO A N 1
ATOM 2752 C CA . PRO A 1 447 ? 119.50400 117.11700 68.41200 1.000 138.28293 471 PRO A CA 1
ATOM 2753 C C . PRO A 1 447 ? 119.99600 116.14200 67.35300 1.000 138.28293 471 PRO A C 1
ATOM 2754 O O . PRO A 1 447 ? 119.92400 114.92100 67.50400 1.000 138.28293 471 PRO A O 1
ATOM 2765 N N . TYR A 1 448 ? 120.50200 116.70900 66.26100 1.000 137.95432 472 TYR A N 1
ATOM 2766 C CA . TYR A 1 448 ? 121.20400 115.92200 65.26100 1.000 137.95432 472 TYR A CA 1
ATOM 2767 C C . TYR A 1 448 ? 122.64400 115.67200 65.70200 1.000 137.95432 472 TYR A C 1
ATOM 2768 O O . TYR A 1 448 ? 123.16700 116.30900 66.62000 1.000 137.95432 472 TYR A O 1
ATOM 2786 N N . GLN A 1 449 ? 123.28700 114.71900 65.02900 1.000 144.18713 473 GLN A N 1
ATOM 2787 C CA . GLN A 1 449 ? 124.69600 114.42300 65.24900 1.000 144.18713 473 GLN A CA 1
ATOM 2788 C C . GLN A 1 449 ? 125.51000 114.32200 63.96900 1.000 144.18713 473 GLN A C 1
ATOM 2789 O O . GLN A 1 449 ? 126.73600 114.47000 64.03300 1.000 144.18713 473 GLN A O 1
ATOM 2803 N N . GLY A 1 450 ? 124.88500 114.08100 62.81900 1.000 140.88954 474 GLY A N 1
ATOM 2804 C CA . GLY A 1 450 ? 125.63000 113.98900 61.58300 1.000 140.88954 474 GLY A CA 1
ATOM 2805 C C . GLY A 1 450 ? 126.18900 115.32800 61.14300 1.000 140.88954 474 GLY A C 1
ATOM 2806 O O . GLY A 1 450 ? 125.68100 116.39700 61.48000 1.000 140.88954 474 GLY A O 1
ATOM 2810 N N . SER A 1 451 ? 127.27100 115.25800 60.36400 1.000 135.93279 475 SER A N 1
ATOM 2811 C CA . SER A 1 451 ? 127.89300 116.46800 59.84300 1.000 135.93279 475 SER A CA 1
ATOM 2812 C C . SER A 1 451 ? 127.00400 117.19500 58.84400 1.000 135.93279 475 SER A C 1
ATOM 2813 O O . SER A 1 451 ? 127.22800 118.38100 58.58500 1.000 135.93279 475 SER A O 1
ATOM 2821 N N . SER A 1 452 ? 126.00800 116.51600 58.28000 1.000 135.40408 476 SER A N 1
ATOM 2822 C CA . SER A 1 452 ? 125.12000 117.12900 57.30500 1.000 135.40408 476 SER A CA 1
ATOM 2823 C C . SER A 1 452 ? 123.75300 116.46900 57.39900 1.000 135.40408 476 SER A C 1
ATOM 2824 O O . SER A 1 452 ? 123.61400 115.35100 57.90200 1.000 135.40408 476 SER A O 1
ATOM 2832 N N . VAL A 1 453 ? 122.73900 117.18300 56.90600 1.000 133.77971 477 VAL A N 1
ATOM 2833 C CA . VAL A 1 453 ? 121.36400 116.70400 56.90300 1.000 133.77971 477 VAL A CA 1
ATOM 2834 C C . VAL A 1 453 ? 120.74000 117.03700 55.55500 1.000 133.77971 477 VAL A C 1
ATOM 2835 O O . VAL A 1 453 ? 121.24000 117.87400 54.80100 1.000 133.77971 477 VAL A O 1
ATOM 2848 N N . THR A 1 454 ? 119.63400 116.36000 55.25900 1.000 135.47522 478 THR A N 1
ATOM 2849 C CA . THR A 1 454 ? 118.84800 116.60300 54.05900 1.000 135.47522 478 THR A CA 1
ATOM 2850 C C . THR A 1 454 ? 117.42000 116.93600 54.46300 1.000 135.47522 478 THR A C 1
ATOM 2851 O O . THR A 1 454 ? 116.87500 116.34000 55.39800 1.000 135.47522 478 THR A O 1
ATOM 2862 N N . LEU A 1 455 ? 116.81700 117.89200 53.76000 1.000 136.40752 479 LEU A N 1
ATOM 2863 C CA . LEU A 1 455 ? 115.48900 118.37200 54.11000 1.000 136.40752 479 LEU A CA 1
ATOM 2864 C C . LEU A 1 455 ? 114.77900 118.86800 52.86000 1.000 136.40752 479 LEU A C 1
ATOM 2865 O O . LEU A 1 455 ? 115.38500 119.04600 51.80000 1.000 136.40752 479 LEU A O 1
ATOM 2881 N N . SER A 1 456 ? 113.47600 119.08500 53.00300 1.000 142.02193 480 SER A N 1
ATOM 2882 C CA . SER A 1 456 ? 112.63300 119.65200 51.96400 1.000 142.02193 480 SER A CA 1
ATOM 2883 C C . SER A 1 456 ? 112.16400 121.03900 52.38400 1.000 142.02193 480 SER A C 1
ATOM 2884 O O . SER A 1 456 ? 112.24000 121.41800 53.55600 1.000 142.02193 480 SER A O 1
ATOM 2892 N N . THR A 1 457 ? 111.67800 121.80100 51.40200 1.000 139.04642 481 THR A N 1
ATOM 2893 C CA . THR A 1 457 ? 111.24300 123.16700 51.67400 1.000 139.04642 481 THR A CA 1
ATOM 2894 C C . THR A 1 457 ? 110.08300 123.19300 52.66000 1.000 139.04642 481 THR A C 1
ATOM 2895 O O . THR A 1 457 ? 110.06100 124.01400 53.58400 1.000 139.04642 481 THR A O 1
ATOM 2906 N N . GLU A 1 458 ? 109.11000 122.29800 52.48200 1.000 143.59337 482 GLU A N 1
ATOM 2907 C CA . GLU A 1 458 ? 107.94400 122.28100 53.35600 1.000 143.59337 482 GLU A CA 1
ATOM 2908 C C . GLU A 1 458 ? 108.30200 121.91800 54.79000 1.000 143.59337 482 GLU A C 1
ATOM 2909 O O . GLU A 1 458 ? 107.53700 122.23800 55.70600 1.000 143.59337 482 GLU A O 1
ATOM 2921 N N . ALA A 1 459 ? 109.43800 121.26300 55.00600 1.000 140.04421 483 ALA A N 1
ATOM 2922 C CA . ALA A 1 459 ? 109.84200 120.89400 56.35500 1.000 140.04421 483 ALA A CA 1
ATOM 2923 C C . ALA A 1 459 ? 110.15300 122.13800 57.17500 1.000 140.04421 483 ALA A C 1
ATOM 2924 O O . ALA A 1 459 ? 110.73700 123.10400 56.67400 1.000 140.04421 483 ALA A O 1
ATOM 2931 N N . PHE A 1 460 ? 109.75800 122.11100 58.44400 1.000 136.32983 484 PHE A N 1
ATOM 2932 C CA . PHE A 1 460 ? 109.99200 123.22500 59.35000 1.000 136.32983 484 PHE A CA 1
ATOM 2933 C C . PHE A 1 460 ? 111.30200 123.01100 60.09400 1.000 136.32983 484 PHE A C 1
ATOM 2934 O O . PHE A 1 460 ? 111.51800 121.95500 60.69700 1.000 136.32983 484 PHE A O 1
ATOM 2951 N N . LEU A 1 461 ? 112.17200 124.01400 60.04500 1.000 129.15095 485 LEU A N 1
ATOM 2952 C CA . LEU A 1 461 ? 113.49900 123.94100 60.64700 1.000 129.15095 485 LEU A CA 1
ATOM 2953 C C . LEU A 1 461 ? 113.42600 124.59400 62.02300 1.000 129.15095 485 LEU A C 1
ATOM 2954 O O . LEU A 1 461 ? 113.40100 125.82200 62.14000 1.000 129.15095 485 LEU A O 1
ATOM 2970 N N . TYR A 1 462 ? 113.38400 123.76600 63.06400 1.000 132.57335 486 TYR A N 1
ATOM 2971 C CA . TYR A 1 462 ? 113.35400 124.23000 64.44400 1.000 132.57335 486 TYR A CA 1
ATOM 2972 C C . TYR A 1 462 ? 114.76100 124.16900 65.01700 1.000 132.57335 486 TYR A C 1
ATOM 2973 O O . TYR A 1 462 ? 115.40500 123.11600 64.97900 1.000 132.57335 486 TYR A O 1
ATOM 2991 N N . VAL A 1 463 ? 115.23000 125.29100 65.55400 1.000 127.36671 487 VAL A N 1
ATOM 2992 C CA . VAL A 1 463 ? 116.58400 125.40000 66.07500 1.000 127.36671 487 VAL A CA 1
ATOM 2993 C C . VAL A 1 463 ? 116.53800 126.06900 67.43900 1.000 127.36671 487 VAL A C 1
ATOM 2994 O O . VAL A 1 463 ? 115.66400 126.89500 67.72200 1.000 127.36671 487 VAL A O 1
ATOM 3007 N N . GLY A 1 464 ? 117.48700 125.69200 68.29400 1.000 128.79732 488 GLY A N 1
ATOM 3008 C CA . GLY A 1 464 ? 117.59900 126.28200 69.60900 1.000 128.79732 488 GLY A CA 1
ATOM 3009 C C . GLY A 1 464 ? 119.05300 126.46700 69.98900 1.000 128.79732 488 GLY A C 1
ATOM 3010 O O . GLY A 1 464 ? 119.95100 125.81200 69.45400 1.000 128.79732 488 GLY A O 1
ATOM 3014 N N . THR A 1 465 ? 119.26900 127.38300 70.92800 1.000 123.59322 489 THR A N 1
ATOM 3015 C CA . THR A 1 465 ? 120.59400 127.69800 71.43300 1.000 123.59322 489 THR A CA 1
ATOM 3016 C C . THR A 1 465 ? 120.65400 127.41000 72.92500 1.000 123.59322 489 THR A C 1
ATOM 3017 O O . THR A 1 465 ? 119.64800 127.50100 73.63500 1.000 123.59322 489 THR A O 1
ATOM 3028 N N . MET A 1 466 ? 121.84700 127.05200 73.39300 1.000 125.45792 490 MET A N 1
ATOM 3029 C CA . MET A 1 466 ? 122.03700 126.65400 74.77700 1.000 125.45792 490 MET A CA 1
ATOM 3030 C C . MET A 1 466 ? 123.41000 127.10700 75.24300 1.000 125.45792 490 MET A C 1
ATOM 3031 O O . MET A 1 466 ? 124.31700 127.33900 74.43900 1.000 125.45792 490 MET A O 1
ATOM 3045 N N . LEU A 1 467 ? 123.54700 127.23400 76.55800 1.000 118.84994 491 LEU A N 1
ATOM 3046 C CA . LEU A 1 467 ? 124.83600 127.43300 77.20900 1.000 118.84994 491 LEU A CA 1
ATOM 3047 C C . LEU A 1 467 ? 125.22000 126.11600 77.86700 1.000 118.84994 491 LEU A C 1
ATOM 3048 O O . LEU A 1 467 ? 124.53800 125.65500 78.78800 1.000 118.84994 491 LEU A O 1
ATOM 3064 N N . ASP A 1 468 ? 126.30300 125.50700 77.39000 1.000 119.13511 492 ASP A N 1
ATOM 3065 C CA . ASP A 1 468 ? 126.79000 124.28700 78.01600 1.000 119.13511 492 ASP A CA 1
ATOM 3066 C C . ASP A 1 468 ? 127.47700 124.55800 79.34700 1.000 119.13511 492 ASP A C 1
ATOM 3067 O O . ASP A 1 468 ? 127.79900 123.60500 80.06400 1.000 119.13511 492 ASP A O 1
ATOM 3076 N N . GLY A 1 469 ? 127.70800 125.82200 79.69000 1.000 115.50095 493 GLY A N 1
ATOM 3077 C CA . GLY A 1 469 ? 128.30100 126.16400 80.96800 1.000 115.50095 493 GLY A CA 1
ATOM 3078 C C . GLY A 1 469 ? 127.95300 127.58100 81.35800 1.000 115.50095 493 GLY A C 1
ATOM 3079 O O . GLY A 1 469 ? 127.47200 128.37200 80.54100 1.000 115.50095 493 GLY A O 1
ATOM 3083 N N . GLY A 1 470 ? 128.20200 127.89400 82.62500 1.000 111.85484 494 GLY A N 1
ATOM 3084 C CA . GLY A 1 470 ? 127.90400 129.22100 83.13300 1.000 111.85484 494 GLY A CA 1
ATOM 3085 C C . GLY A 1 470 ? 126.42900 129.55100 83.09800 1.000 111.85484 494 GLY A C 1
ATOM 3086 O O . GLY A 1 470 ? 126.05700 130.66600 82.71000 1.000 111.85484 494 GLY A O 1
ATOM 3090 N N . ASP A 1 471 ? 125.57500 128.60900 83.49800 1.000 118.11621 495 ASP A N 1
ATOM 3091 C CA . ASP A 1 471 ? 124.12600 128.79100 83.43700 1.000 118.11621 495 ASP A CA 1
ATOM 3092 C C . ASP A 1 471 ? 123.64200 129.64900 84.60900 1.000 118.11621 495 ASP A C 1
ATOM 3093 O O . ASP A 1 471 ? 122.83100 129.23600 85.43600 1.000 118.11621 495 ASP A O 1
ATOM 3102 N N . LEU A 1 472 ? 124.16000 130.87300 84.66600 1.000 107.59765 496 LEU A N 1
ATOM 3103 C CA . LEU A 1 472 ? 123.73100 131.80800 85.69600 1.000 107.59765 496 LEU A CA 1
ATOM 3104 C C . LEU A 1 472 ? 122.27300 132.18900 85.48200 1.000 107.59765 496 LEU A C 1
ATOM 3105 O O . LEU A 1 472 ? 121.82200 132.38000 84.34900 1.000 107.59765 496 LEU A O 1
ATOM 3121 N N . SER A 1 473 ? 121.53100 132.29400 86.58400 1.000 116.17065 497 SER A N 1
ATOM 3122 C CA . SER A 1 473 ? 120.11100 132.61000 86.48600 1.000 116.17065 497 SER A CA 1
ATOM 3123 C C . SER A 1 473 ? 119.88500 134.02200 85.96300 1.000 116.17065 497 SER A C 1
ATOM 3124 O O . SER A 1 473 ? 118.87100 134.28100 85.30500 1.000 116.17065 497 SER A O 1
ATOM 3132 N N . ARG A 1 474 ? 120.80700 134.94200 86.24200 1.000 113.69781 498 ARG A N 1
ATOM 3133 C CA . ARG A 1 474 ? 120.63900 136.33700 85.85900 1.000 113.69781 498 ARG A CA 1
ATOM 3134 C C . ARG A 1 474 ? 121.20100 136.65800 84.48100 1.000 113.69781 498 ARG A C 1
ATOM 3135 O O . ARG A 1 474 ? 120.96900 137.76500 83.98300 1.000 113.69781 498 ARG A O 1
ATOM 3156 N N . PHE A 1 475 ? 121.92700 135.73500 83.85800 1.000 109.57222 499 PHE A N 1
ATOM 3157 C CA . PHE A 1 475 ? 122.38200 135.90700 82.48500 1.000 109.57222 499 PHE A CA 1
ATOM 3158 C C . PHE A 1 475 ? 121.35100 135.28800 81.55100 1.000 109.57222 499 PHE A C 1
ATOM 3159 O O . PHE A 1 475 ? 121.11400 134.07600 81.59200 1.000 109.57222 499 PHE A O 1
ATOM 3176 N N . ALA A 1 476 ? 120.74100 136.12300 80.71700 1.000 117.50860 500 ALA A N 1
ATOM 3177 C CA . ALA A 1 476 ? 119.73100 135.70100 79.76200 1.000 117.50860 500 ALA A CA 1
ATOM 3178 C C . ALA A 1 476 ? 120.30700 135.72700 78.35500 1.000 117.50860 500 ALA A C 1
ATOM 3179 O O . ALA A 1 476 ? 121.26800 136.44400 78.06400 1.000 117.50860 500 ALA A O 1
ATOM 3186 N N . LEU A 1 477 ? 119.69700 134.93800 77.48000 1.000 118.98476 501 LEU A N 1
ATOM 3187 C CA . LEU A 1 477 ? 120.16300 134.77100 76.11100 1.000 118.98476 501 LEU A CA 1
ATOM 3188 C C . LEU A 1 477 ? 119.32900 135.65400 75.19300 1.000 118.98476 501 LEU A C 1
ATOM 3189 O O . LEU A 1 477 ? 118.10900 135.47900 75.09600 1.000 118.98476 501 LEU A O 1
ATOM 3205 N N . LEU A 1 478 ? 119.98600 136.59900 74.52300 1.000 118.54267 502 LEU A N 1
ATOM 3206 C CA . LEU A 1 478 ? 119.32200 137.55700 73.64700 1.000 118.54267 502 LEU A CA 1
ATOM 3207 C C . LEU A 1 478 ? 119.94100 137.46900 72.26000 1.000 118.54267 502 LEU A C 1
ATOM 3208 O O . LEU A 1 478 ? 121.14900 137.67600 72.10100 1.000 118.54267 502 LEU A O 1
ATOM 3224 N N . MET A 1 479 ? 119.11000 137.18100 71.26200 1.000 116.02250 503 MET A N 1
ATOM 3225 C CA . MET A 1 479 ? 119.55300 137.04000 69.87600 1.000 116.02250 503 MET A CA 1
ATOM 3226 C C . MET A 1 479 ? 119.69200 138.42800 69.26900 1.000 116.02250 503 MET A C 1
ATOM 3227 O O . MET A 1 479 ? 118.73300 139.00500 68.75900 1.000 116.02250 503 MET A O 1
ATOM 3241 N N . THR A 1 480 ? 120.90800 138.97400 69.31900 1.000 117.69529 504 THR A N 1
ATOM 3242 C CA . THR A 1 480 ? 121.13100 140.29600 68.74400 1.000 117.69529 504 THR A CA 1
ATOM 3243 C C . THR A 1 480 ? 120.91300 140.27500 67.23600 1.000 117.69529 504 THR A C 1
ATOM 3244 O O . THR A 1 480 ? 120.36000 141.22300 66.66800 1.000 117.69529 504 THR A O 1
ATOM 3255 N N . A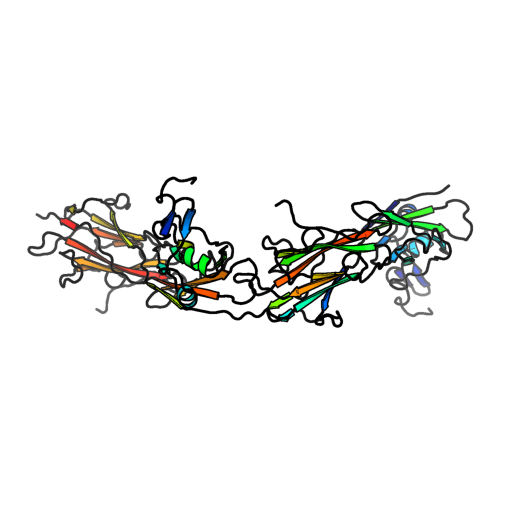SN A 1 481 ? 121.33700 139.20100 66.57300 1.000 117.71156 505 ASN A N 1
ATOM 3256 C CA . ASN A 1 481 ? 121.04800 138.99500 65.16100 1.000 117.71156 505 ASN A CA 1
ATOM 3257 C C . ASN A 1 481 ? 121.46100 137.58200 64.77700 1.000 117.71156 505 ASN A C 1
ATOM 3258 O O . ASN A 1 481 ? 122.45200 137.05900 65.29200 1.000 117.71156 505 ASN A O 1
ATOM 3269 N N . CYS A 1 482 ? 120.68100 136.96800 63.89000 1.000 116.36323 506 CYS A N 1
ATOM 3270 C CA . CYS A 1 482 ? 120.97100 135.65200 63.34100 1.000 116.36323 506 CYS A CA 1
ATOM 3271 C C . CYS A 1 482 ? 120.89500 135.73400 61.82500 1.000 116.36323 506 CYS A C 1
ATOM 3272 O O . CYS A 1 482 ? 120.13300 136.53300 61.27400 1.000 116.36323 506 CYS A O 1
ATOM 3279 N N . TYR A 1 483 ? 121.69000 134.90900 61.14900 1.000 109.22928 507 TYR A N 1
ATOM 3280 C CA . TYR A 1 483 ? 121.68200 134.91900 59.69400 1.000 109.22928 507 TYR A CA 1
ATOM 3281 C C . TYR A 1 483 ? 122.16700 133.57700 59.16800 1.000 109.22928 507 TYR A C 1
ATOM 3282 O O . TYR A 1 483 ? 122.83400 132.81400 59.87000 1.000 109.22928 507 TYR A O 1
ATOM 3300 N N . ALA A 1 484 ? 121.82100 133.31000 57.91200 1.000 112.90004 508 ALA 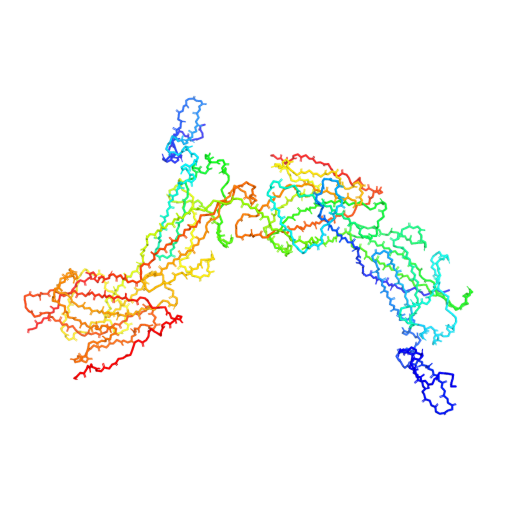A N 1
ATOM 3301 C CA . ALA A 1 484 ? 122.24200 132.11900 57.19200 1.000 112.90004 508 ALA A CA 1
ATOM 3302 C C . ALA A 1 484 ? 123.29700 132.49700 56.16100 1.000 112.90004 508 ALA A C 1
ATOM 3303 O O . ALA A 1 484 ? 123.32900 133.63000 55.67200 1.000 112.90004 508 ALA A O 1
ATOM 3310 N N . THR A 1 485 ? 124.17200 131.54400 55.84100 1.000 118.38448 509 THR A N 1
ATOM 3311 C CA . THR A 1 485 ? 125.25700 131.78000 54.90100 1.000 118.38448 509 THR A CA 1
ATOM 3312 C C . THR A 1 485 ? 125.43200 130.55500 54.01100 1.000 118.38448 509 THR A C 1
ATOM 3313 O O . THR A 1 485 ? 125.29900 129.42100 54.49500 1.000 118.38448 509 THR A O 1
ATOM 3324 N N . PRO A 1 486 ? 125.72100 130.73400 52.71500 1.000 118.48518 510 PRO A N 1
ATOM 3325 C CA . PRO A 1 486 ? 125.90600 129.55500 51.85100 1.000 118.48518 510 PRO A CA 1
ATOM 3326 C C . PRO A 1 486 ? 127.11700 128.72100 52.22200 1.000 118.48518 510 PRO A C 1
ATOM 3327 O O . PRO A 1 486 ? 127.16900 127.53900 51.85900 1.000 118.48518 510 PRO A O 1
ATOM 3338 N N . SER A 1 487 ? 128.08300 129.29300 52.93600 1.000 120.98360 511 SER A N 1
ATOM 3339 C CA . SER A 1 487 ? 129.33800 128.63300 53.25400 1.000 120.98360 511 SER A CA 1
ATOM 3340 C C . SER A 1 487 ? 129.62100 128.76800 54.74400 1.000 120.98360 511 SER A C 1
ATOM 3341 O O . SER A 1 487 ? 129.03600 129.60400 55.43600 1.000 120.98360 511 SER A O 1
ATOM 3349 N N . SER A 1 488 ? 130.53100 127.92200 55.23000 1.000 119.77626 512 SER A N 1
ATOM 3350 C CA . SER A 1 488 ? 130.88000 127.93800 56.64500 1.000 119.77626 512 SER A CA 1
ATOM 3351 C C . SER A 1 488 ? 131.46900 129.27700 57.06700 1.000 119.77626 512 SER A C 1
ATOM 3352 O O . SER A 1 488 ? 131.30300 129.69300 58.21800 1.000 119.77626 512 SER A O 1
ATOM 3360 N N . ASN A 1 489 ? 132.16200 129.95900 56.16000 1.000 124.84829 513 ASN A N 1
ATOM 3361 C CA . ASN A 1 489 ? 132.80800 131.22000 56.49900 1.000 124.84829 513 ASN A CA 1
ATOM 3362 C C . ASN A 1 489 ? 131.75900 132.28000 56.80800 1.000 124.84829 513 ASN A C 1
ATOM 3363 O O . ASN A 1 489 ? 130.95000 132.63700 55.94700 1.000 124.84829 513 ASN A O 1
ATOM 3373 N N . ALA A 1 490 ? 131.77800 132.78200 58.04400 1.000 119.63857 514 ALA A N 1
ATOM 3374 C CA . ALA A 1 490 ? 130.76700 133.74300 58.47200 1.000 119.63857 514 ALA A CA 1
ATOM 3375 C C . ALA A 1 490 ? 130.86600 135.04300 57.68600 1.000 119.63857 514 ALA A C 1
ATOM 3376 O O . ALA A 1 490 ? 129.84300 135.62200 57.30400 1.000 119.63857 514 ALA A O 1
ATOM 3383 N N . THR A 1 491 ? 132.08500 135.51800 57.43400 1.000 129.48377 515 THR A N 1
ATOM 3384 C CA . THR A 1 491 ? 132.29200 136.79000 56.74300 1.000 129.48377 515 THR A CA 1
ATOM 3385 C C . THR A 1 491 ? 132.05800 136.57100 55.25100 1.000 129.48377 515 THR A C 1
ATOM 3386 O O . THR A 1 491 ? 132.98400 136.41300 54.45300 1.000 129.48377 515 THR A O 1
ATOM 3397 N N . ASP A 1 492 ? 130.77900 136.55600 54.87700 1.000 123.34686 516 ASP A N 1
ATOM 3398 C CA . ASP A 1 492 ? 130.36300 136.41600 53.49000 1.000 123.34686 516 ASP A CA 1
ATOM 3399 C C . ASP A 1 492 ? 129.34100 137.50700 53.19100 1.000 123.34686 516 ASP A C 1
ATOM 3400 O O . ASP A 1 492 ? 128.41800 137.72100 53.99400 1.000 123.34686 516 ASP A O 1
ATOM 3409 N N . PRO A 1 493 ? 129.46100 138.22000 52.06600 1.000 121.52234 517 PRO A N 1
ATOM 3410 C CA . PRO A 1 493 ? 128.49400 139.29600 51.78900 1.000 121.52234 517 PRO A CA 1
ATOM 3411 C C . PRO A 1 493 ? 127.06300 138.81000 51.68300 1.000 121.52234 517 PRO A C 1
ATOM 3412 O O . PRO A 1 493 ? 126.13700 139.55900 52.01800 1.000 121.52234 517 PRO A O 1
ATOM 3423 N N . LEU A 1 494 ? 126.85100 137.57800 51.23000 1.000 119.88430 518 LEU A N 1
ATOM 3424 C CA . LEU A 1 494 ? 125.50600 137.07200 50.96900 1.000 119.88430 518 LEU A CA 1
ATOM 3425 C C . LEU A 1 494 ? 124.92900 136.54100 52.27300 1.000 119.88430 518 LEU A C 1
ATOM 3426 O O . LEU A 1 494 ? 125.10900 135.37700 52.63400 1.000 119.88430 518 LEU A O 1
ATOM 3442 N N . LYS A 1 495 ? 124.21900 137.41100 52.98400 1.000 116.57735 519 LYS A N 1
ATOM 3443 C CA . LYS A 1 495 ? 123.60900 137.08400 54.26200 1.000 116.57735 519 LYS A CA 1
ATOM 3444 C C . LYS A 1 495 ? 122.10400 137.26600 54.16800 1.000 116.57735 519 LYS A C 1
ATOM 3445 O O . LYS A 1 495 ? 121.62100 138.24700 53.59200 1.000 116.57735 519 LYS A O 1
ATOM 3464 N N . TYR A 1 496 ? 121.36900 136.31900 54.73400 1.000 108.90410 520 TYR A N 1
ATOM 3465 C CA . TYR A 1 496 ? 119.91500 136.37700 54.81500 1.000 108.90410 520 TYR A CA 1
ATOM 3466 C C . TYR A 1 496 ? 119.55600 136.48100 56.29400 1.000 108.90410 520 TYR A C 1
ATOM 3467 O O . TYR A 1 496 ? 119.35700 135.47200 56.97300 1.000 108.90410 520 TYR A O 1
ATOM 3485 N N . PHE A 1 497 ? 119.48500 137.71200 56.79300 1.000 113.46001 521 PHE A N 1
ATOM 3486 C CA . PHE A 1 497 ? 119.17300 137.93200 58.19800 1.000 113.46001 521 PHE A CA 1
ATOM 3487 C C . PHE A 1 497 ? 117.80300 137.36000 58.52800 1.000 113.46001 521 PHE A C 1
ATOM 3488 O O . PHE A 1 497 ? 116.79500 137.74200 57.92600 1.000 113.46001 521 PHE A O 1
ATOM 3505 N N . ILE A 1 498 ? 117.77400 136.43800 59.48800 1.000 120.85358 522 ILE A N 1
ATOM 3506 C CA . ILE A 1 498 ? 116.53800 135.81000 59.93700 1.000 120.85358 522 ILE A CA 1
ATOM 3507 C C . ILE A 1 498 ? 116.05100 136.57100 61.16200 1.000 120.85358 522 ILE A C 1
ATOM 3508 O O . ILE A 1 498 ? 114.84300 136.69700 61.39000 1.000 120.85358 522 ILE A O 1
ATOM 3524 N N . ILE A 1 499 ? 116.99000 137.08200 61.95400 1.000 120.90148 523 ILE A N 1
ATOM 3525 C CA . ILE A 1 499 ? 116.69300 137.94000 63.09400 1.000 120.90148 523 ILE A CA 1
ATOM 3526 C C . ILE A 1 499 ? 117.55600 139.18500 62.95200 1.000 120.90148 523 ILE A C 1
ATOM 3527 O O . ILE A 1 499 ? 118.78500 139.08500 62.86000 1.000 120.90148 523 ILE A O 1
ATOM 3543 N N . GLN A 1 500 ? 116.91500 140.34900 62.93000 1.000 121.85942 524 GLN A N 1
ATOM 3544 C CA . GLN A 1 500 ? 117.57700 141.61800 62.65200 1.000 121.85942 524 GLN A CA 1
ATOM 3545 C C . GLN A 1 500 ? 117.51000 142.49600 63.89500 1.000 121.85942 524 GLN A C 1
ATOM 3546 O O . GLN A 1 500 ? 116.43000 142.95900 64.27700 1.000 121.85942 524 GLN A O 1
ATOM 3560 N N . ASP A 1 501 ? 118.66800 142.73300 64.50800 1.000 122.88439 525 ASP A N 1
ATOM 3561 C CA . ASP A 1 501 ? 118.81100 143.64700 65.64000 1.000 122.88439 525 ASP A CA 1
ATOM 3562 C C . ASP A 1 501 ? 117.74700 143.38300 66.70600 1.000 122.88439 525 ASP A C 1
ATOM 3563 O O . ASP A 1 501 ? 116.88400 144.21400 66.98900 1.000 122.88439 525 ASP A O 1
ATOM 3572 N N . ARG A 1 502 ? 117.82000 142.18900 67.29000 1.000 123.06516 526 ARG A N 1
ATOM 3573 C CA . ARG A 1 502 ? 117.02100 141.77200 68.43900 1.000 123.06516 526 ARG A CA 1
ATOM 3574 C C . ARG A 1 502 ? 115.56900 141.47600 68.09800 1.000 123.06516 526 ARG A C 1
ATOM 3575 O O . ARG A 1 502 ? 114.77800 141.20500 69.01000 1.000 123.06516 526 ARG A O 1
ATOM 3596 N N . CYS A 1 503 ? 115.18600 141.51800 66.82600 1.000 129.40976 527 CYS A N 1
ATOM 3597 C CA . CYS A 1 503 ? 113.81100 141.23700 66.44500 1.000 129.40976 527 CYS A CA 1
ATOM 3598 C C . CYS A 1 503 ? 113.77700 140.38500 65.18600 1.000 129.40976 527 CYS A C 1
ATOM 3599 O O . CYS A 1 503 ? 114.68400 140.47100 64.34900 1.000 129.40976 527 CYS A O 1
ATOM 3606 N N . PRO A 1 504 ? 112.74800 139.55400 65.02800 1.000 128.91294 528 PRO A N 1
ATOM 3607 C CA . PRO A 1 504 ? 112.66200 138.71400 63.83100 1.000 128.91294 528 PRO A CA 1
ATOM 3608 C C . PRO A 1 504 ? 112.37400 139.54200 62.59100 1.000 128.91294 528 PRO A C 1
ATOM 3609 O O . PRO A 1 504 ? 111.78800 140.62500 62.65800 1.000 128.91294 528 PRO A O 1
ATOM 3620 N N . HIS A 1 505 ? 112.79900 139.01900 61.44500 1.000 133.09672 529 HIS A N 1
ATOM 3621 C CA . HIS A 1 505 ? 112.53000 139.68900 60.18200 1.000 133.09672 529 HIS A CA 1
ATOM 3622 C C . HIS A 1 505 ? 111.04800 139.58400 59.84600 1.000 133.09672 529 HIS A C 1
ATOM 3623 O O . HIS A 1 505 ? 110.45600 138.50300 59.92700 1.000 133.09672 529 HIS A O 1
ATOM 3637 N N . THR A 1 506 ? 110.44800 140.70900 59.47200 1.000 139.63061 530 THR A N 1
ATOM 3638 C CA . THR A 1 506 ? 109.03500 140.74300 59.12000 1.000 139.63061 530 THR A CA 1
ATOM 3639 C C . THR A 1 506 ? 108.86700 140.28900 57.67000 1.000 139.63061 530 THR A C 1
ATOM 3640 O O . THR A 1 506 ? 109.80100 139.79000 57.03600 1.000 139.63061 530 THR A O 1
ATOM 3651 N N . ARG A 1 507 ? 107.66000 140.45200 57.13100 1.000 142.04124 531 ARG A N 1
ATOM 3652 C CA . ARG A 1 507 ? 107.33000 140.05500 55.76400 1.000 142.04124 531 ARG A CA 1
ATOM 3653 C C . ARG A 1 507 ? 107.55100 138.56600 55.52300 1.000 142.04124 531 ARG A C 1
ATOM 3654 O O . ARG A 1 507 ? 107.70200 138.13500 54.37500 1.000 142.04124 531 ARG A O 1
ATOM 3675 N N . ASP A 1 508 ? 107.57500 137.76600 56.58900 1.000 136.30099 532 ASP A N 1
ATOM 3676 C CA . ASP A 1 508 ? 107.72800 136.31800 56.46700 1.000 136.30099 532 ASP A CA 1
ATOM 3677 C C . ASP A 1 508 ? 107.01900 135.70000 57.66900 1.000 136.30099 532 ASP A C 1
ATOM 3678 O O . ASP A 1 508 ? 107.59200 135.62500 58.76000 1.000 136.30099 532 ASP A O 1
ATOM 3687 N N . SER A 1 509 ? 105.77400 135.26600 57.46000 1.000 137.23578 533 SER A N 1
ATOM 3688 C CA . SER A 1 509 ? 104.97500 134.72500 58.55200 1.000 137.23578 533 SER A CA 1
ATOM 3689 C C . SER A 1 509 ? 105.59700 133.47900 59.16600 1.000 137.23578 533 SER A C 1
ATOM 3690 O O . SER A 1 509 ? 105.33000 133.17800 60.33400 1.000 137.23578 533 SER A O 1
ATOM 3698 N N . THR A 1 510 ? 106.42000 132.75200 58.41000 1.000 134.56557 534 THR A N 1
ATOM 3699 C CA . THR A 1 510 ? 106.99700 131.50700 58.90100 1.000 134.56557 534 THR A CA 1
ATOM 3700 C C . THR A 1 510 ? 108.04800 131.72500 59.98100 1.000 134.56557 534 THR A C 1
ATOM 3701 O O . THR A 1 510 ? 108.47500 130.74900 60.60500 1.000 134.56557 534 THR A O 1
ATOM 3712 N N . ILE A 1 511 ? 108.47000 132.96300 60.21800 1.000 131.32252 535 ILE A N 1
ATOM 3713 C CA . ILE A 1 511 ? 109.48400 133.26000 61.22400 1.000 131.32252 535 ILE A CA 1
ATOM 3714 C C . ILE A 1 511 ? 108.76000 133.53200 62.53700 1.000 131.32252 535 ILE A C 1
ATOM 3715 O O . ILE A 1 511 ? 108.07800 134.54900 62.68200 1.000 131.32252 535 ILE A O 1
ATOM 3731 N N . GLN A 1 512 ? 108.90700 132.61800 63.49200 1.000 131.15107 536 GLN A N 1
ATOM 3732 C CA . GLN A 1 512 ? 108.32500 132.77600 64.81800 1.000 131.15107 536 GLN A CA 1
ATOM 3733 C C . GLN A 1 512 ? 109.32200 132.28900 65.85300 1.000 131.15107 536 GLN A C 1
ATOM 3734 O O . GLN A 1 512 ? 109.93200 131.22900 65.68200 1.000 131.15107 536 GLN A O 1
ATOM 3748 N N . VAL A 1 513 ? 109.48600 133.06500 66.92000 1.000 126.93051 537 VAL A N 1
ATOM 3749 C CA . VAL A 1 513 ? 110.38000 132.72900 68.02200 1.000 126.93051 537 VAL A CA 1
ATOM 3750 C C . VAL A 1 513 ? 109.53300 132.61200 69.28000 1.000 126.93051 537 VAL A C 1
ATOM 3751 O O . VAL A 1 513 ? 108.84600 133.56600 69.66700 1.000 126.93051 537 VAL A O 1
ATOM 3764 N N . VAL A 1 514 ? 109.56000 131.43400 69.90100 1.000 133.57026 538 VAL A N 1
ATOM 3765 C CA . VAL A 1 514 ? 108.75400 131.20900 71.09500 1.000 133.57026 538 VAL A CA 1
ATOM 3766 C C . VAL A 1 514 ? 109.36800 131.90200 72.30600 1.000 133.57026 538 VAL A C 1
ATOM 3767 O O . VAL A 1 514 ? 108.65400 132.51800 73.10600 1.000 133.57026 538 VAL A O 1
ATOM 3780 N N . GLU A 1 515 ? 110.68800 131.81700 72.46500 1.000 132.47546 539 GLU A N 1
ATOM 3781 C CA . GLU A 1 515 ? 111.36400 132.37200 73.62900 1.000 132.47546 539 GLU A CA 1
ATOM 3782 C C . GLU A 1 515 ? 112.67100 133.02800 73.21100 1.000 132.47546 539 GLU A C 1
ATOM 3783 O O . GLU A 1 515 ? 113.40600 132.49600 72.37500 1.000 132.47546 539 GLU A O 1
ATOM 3795 N N . ASN A 1 516 ? 112.94700 134.18900 73.80000 1.000 125.36618 540 ASN A N 1
ATOM 3796 C CA . ASN A 1 516 ? 114.19900 134.90200 73.55900 1.000 125.36618 540 ASN A CA 1
ATOM 3797 C C . ASN A 1 516 ? 114.38100 135.91500 74.67700 1.000 125.36618 540 ASN A C 1
ATOM 3798 O O . ASN A 1 516 ? 113.55800 136.82400 74.82500 1.000 125.36618 540 ASN A O 1
ATOM 3809 N N . GLY A 1 517 ? 115.44500 135.75800 75.46300 1.000 125.71957 541 GLY A N 1
ATOM 3810 C CA . GLY A 1 517 ? 115.69000 136.61400 76.60200 1.000 125.71957 541 GLY A CA 1
ATOM 3811 C C . GLY A 1 517 ? 115.04600 136.15300 77.89100 1.000 125.71957 541 GLY A C 1
ATOM 3812 O O . GLY A 1 517 ? 115.42900 136.63600 78.96300 1.000 125.71957 541 GLY A O 1
ATOM 3816 N N . GLU A 1 518 ? 114.07800 135.23700 77.82300 1.000 131.12285 542 GLU A N 1
ATOM 3817 C CA . GLU A 1 518 ? 113.45600 134.72900 79.04000 1.000 131.12285 542 GLU A CA 1
ATOM 3818 C C . GLU A 1 518 ? 114.44000 133.91000 79.86600 1.000 131.12285 542 GLU A C 1
ATOM 3819 O O . GLU A 1 518 ? 114.48600 134.04200 81.09400 1.000 131.12285 542 GLU A O 1
ATOM 3831 N N . SER A 1 519 ? 115.23100 133.06200 79.21700 1.000 121.27311 543 SER A N 1
ATOM 3832 C CA . SER A 1 519 ? 116.13300 132.16200 79.92200 1.000 121.27311 543 SER A CA 1
ATOM 3833 C C . SER A 1 519 ? 117.24100 131.73000 78.96700 1.000 121.27311 543 SER A C 1
ATOM 3834 O O . SER A 1 519 ? 117.38600 132.27300 77.86600 1.000 121.27311 543 SER A O 1
ATOM 3842 N N . SER A 1 520 ? 118.02700 130.74100 79.39800 1.000 119.99458 544 SER A N 1
ATOM 3843 C CA . SER A 1 520 ? 119.14500 130.23100 78.61500 1.000 119.99458 544 SER A CA 1
ATOM 3844 C C . SER A 1 520 ? 118.70900 129.48800 77.36000 1.000 119.99458 544 SER A C 1
ATOM 3845 O O . SER A 1 520 ? 119.54900 129.24000 76.49000 1.000 119.99458 544 SER A O 1
ATOM 3853 N N . GLN A 1 521 ? 117.43400 129.12800 77.24200 1.000 127.71502 545 GLN A N 1
ATOM 3854 C CA . GLN A 1 521 ? 116.94100 128.33200 76.12200 1.000 127.71502 545 GLN A CA 1
ATOM 3855 C C . GLN A 1 521 ? 116.30500 129.27500 75.10700 1.000 127.71502 545 GLN A C 1
ATOM 3856 O O . GLN A 1 521 ? 115.15500 129.69200 75.26400 1.000 127.71502 545 GLN A O 1
ATOM 3870 N N . GLY A 1 522 ? 117.06000 129.60800 74.06200 1.000 124.65414 546 GLY A N 1
ATOM 3871 C CA . GLY A 1 522 ? 116.55600 130.44000 72.98700 1.000 124.65414 546 GLY A CA 1
ATOM 3872 C C . GLY A 1 522 ? 116.28800 129.63400 71.73400 1.000 124.65414 546 GLY A C 1
ATOM 3873 O O . GLY A 1 522 ? 117.20100 129.01400 71.18100 1.000 124.65414 546 GLY A O 1
ATOM 3877 N N . ARG A 1 523 ? 115.03700 129.63700 71.28000 1.000 131.47546 547 ARG A N 1
ATOM 3878 C CA . ARG A 1 523 ? 114.60800 128.84500 70.13600 1.000 131.47546 547 ARG A CA 1
ATOM 3879 C C . ARG A 1 523 ? 113.95600 129.75500 69.10800 1.000 131.47546 547 ARG A C 1
ATOM 3880 O O . ARG A 1 523 ? 113.12900 130.60200 69.46100 1.000 131.47546 547 ARG A O 1
ATOM 3901 N N . PHE A 1 524 ? 114.33600 129.58200 67.84500 1.000 125.17532 548 PHE A N 1
ATOM 3902 C CA . PHE A 1 524 ? 113.69300 130.25600 66.72900 1.000 125.17532 548 PHE A CA 1
ATOM 3903 C C . PHE A 1 524 ? 113.23000 129.21200 65.72500 1.000 125.17532 548 PHE A C 1
ATOM 3904 O O . PHE A 1 524 ? 113.95900 128.26200 65.42300 1.000 125.17532 548 PHE A O 1
ATOM 3921 N N . SER A 1 525 ? 112.01300 129.39000 65.22100 1.000 128.97440 549 SER A N 1
ATOM 3922 C CA . SER A 1 525 ? 111.38900 128.44700 64.30500 1.000 128.97440 549 SER A CA 1
ATOM 3923 C C . SER A 1 525 ? 111.20000 129.11200 62.95100 1.000 128.97440 549 SER A C 1
ATOM 3924 O O . SER A 1 525 ? 110.65800 130.21900 62.86700 1.000 128.97440 549 SER A O 1
ATOM 3932 N N . VAL A 1 526 ? 111.65100 128.43500 61.89800 1.000 128.28070 550 VAL A N 1
ATOM 3933 C CA . VAL A 1 526 ? 111.47000 128.90600 60.53300 1.000 128.28070 550 VAL A CA 1
ATOM 3934 C C . VAL A 1 526 ? 111.51100 127.69300 59.62000 1.000 128.28070 550 VAL A C 1
ATOM 3935 O O . VAL A 1 526 ? 112.18700 126.70200 59.90800 1.000 128.28070 550 VAL A O 1
ATOM 3948 N N . GLN A 1 527 ? 110.77400 127.76900 58.52000 1.000 134.18174 551 GLN A N 1
ATOM 3949 C CA . GLN A 1 527 ? 110.74200 126.67500 57.56600 1.000 134.18174 551 GLN A CA 1
ATOM 3950 C C . GLN A 1 527 ? 111.81400 126.87500 56.50000 1.000 134.18174 551 GLN A C 1
ATOM 3951 O O . GLN A 1 527 ? 112.27900 127.98800 56.24600 1.000 134.18174 551 GLN A O 1
ATOM 3965 N N . MET A 1 528 ? 112.19900 125.76700 55.87500 1.000 134.66634 552 MET A N 1
ATOM 3966 C CA . MET A 1 528 ? 113.44900 125.70600 55.13400 1.000 134.66634 552 MET A CA 1
ATOM 3967 C C . MET A 1 528 ? 113.43100 126.64500 53.93100 1.000 134.66634 552 MET A C 1
ATOM 3968 O O . MET A 1 528 ? 112.37900 127.02800 53.41300 1.000 134.66634 552 MET A O 1
ATOM 3982 N N . PHE A 1 529 ? 114.63300 127.02100 53.49900 1.000 126.89739 553 PHE A N 1
ATOM 3983 C CA . PHE A 1 529 ? 114.84100 127.87100 52.33900 1.000 126.89739 553 PHE A CA 1
ATOM 3984 C C . PHE A 1 529 ? 116.08400 127.39200 51.60300 1.000 126.89739 553 PHE A C 1
ATOM 3985 O O . PHE A 1 529 ? 116.86400 126.58600 52.11600 1.000 126.89739 553 PHE A O 1
ATOM 4002 N N . ARG A 1 530 ? 116.26200 127.89400 50.38400 1.000 126.25075 554 ARG A N 1
ATOM 4003 C CA . ARG A 1 530 ? 117.45400 127.63200 49.59300 1.000 126.25075 554 ARG A CA 1
ATOM 4004 C C . ARG A 1 530 ? 117.94900 128.93600 48.98900 1.000 126.25075 554 ARG A C 1
ATOM 4005 O O . ARG A 1 530 ? 117.15600 129.72900 48.47500 1.000 126.25075 554 ARG A O 1
ATOM 4026 N N . PHE A 1 531 ? 119.25900 129.15300 49.05100 1.000 122.09790 555 PHE A N 1
ATOM 4027 C CA . PHE A 1 531 ? 119.84300 130.31100 48.39100 1.000 122.09790 555 PHE A CA 1
ATOM 4028 C C . PHE A 1 531 ? 119.65600 130.20600 46.88500 1.000 122.09790 555 PHE A C 1
ATOM 4029 O O . PHE A 1 531 ? 119.69000 129.11400 46.31000 1.000 122.09790 555 PHE A O 1
ATOM 4046 N N . ALA A 1 532 ? 119.45500 131.35300 46.24500 1.000 123.16286 556 ALA A N 1
ATOM 4047 C CA . ALA A 1 532 ? 119.25700 131.39800 44.80300 1.000 123.16286 556 ALA A CA 1
ATOM 4048 C C . ALA A 1 532 ? 120.61100 131.39100 44.10700 1.000 123.16286 556 ALA A C 1
ATOM 4049 O O . ALA A 1 532 ? 121.46700 132.23500 44.39300 1.000 123.16286 556 ALA A O 1
ATOM 4056 N N . GLY A 1 533 ? 120.80500 130.43600 43.20200 1.000 125.83758 557 GLY A N 1
ATOM 4057 C CA . GLY A 1 533 ? 122.03200 130.34900 42.43700 1.000 125.83758 557 GLY A CA 1
ATOM 4058 C C . GLY A 1 533 ? 122.59100 128.94300 42.37800 1.000 125.83758 557 GLY A C 1
ATOM 4059 O O . GLY A 1 533 ? 121.84200 127.96500 42.43500 1.000 125.83758 557 GLY A O 1
ATOM 4063 N N . ASN A 1 534 ? 123.91200 128.83300 42.26300 1.000 126.21073 558 ASN A N 1
ATOM 4064 C CA . ASN A 1 534 ? 124.58800 127.54300 42.28900 1.000 126.21073 558 ASN A CA 1
ATOM 4065 C C . ASN A 1 534 ? 124.81800 127.03500 43.70600 1.000 126.21073 558 ASN A C 1
ATOM 4066 O O . ASN A 1 534 ? 125.35100 125.93300 43.87500 1.000 126.21073 558 ASN A O 1
ATOM 4077 N N . TYR A 1 535 ? 124.42700 127.80300 44.72000 1.000 121.52413 559 TYR A N 1
ATOM 4078 C CA . TYR A 1 535 ? 124.68100 127.43700 46.10900 1.000 121.52413 559 TYR A CA 1
ATOM 4079 C C . TYR A 1 535 ? 123.78000 126.27500 46.50400 1.000 121.52413 559 TYR A C 1
ATOM 4080 O O . TYR A 1 535 ? 122.55300 126.41300 46.54000 1.000 121.52413 559 TYR A O 1
ATOM 4098 N N . ASP A 1 536 ? 124.38900 125.13000 46.80900 1.000 128.19506 560 ASP A N 1
ATOM 4099 C CA . ASP A 1 536 ? 123.64700 123.94100 47.20800 1.000 128.19506 560 ASP A CA 1
ATOM 4100 C C . ASP A 1 536 ? 123.52100 123.82500 48.72000 1.000 128.19506 560 ASP A C 1
ATOM 4101 O O . ASP A 1 536 ? 122.45700 123.45200 49.22600 1.000 128.19506 560 ASP A O 1
ATOM 4110 N N . LEU A 1 537 ? 124.58200 124.14800 49.44900 1.000 123.50918 561 LEU A N 1
ATOM 4111 C CA . LEU A 1 537 ? 124.61000 124.01900 50.89700 1.000 123.50918 561 LEU A CA 1
ATOM 4112 C C . LEU A 1 537 ? 124.26500 125.34900 51.55100 1.000 123.50918 561 LEU A C 1
ATOM 4113 O O . LEU A 1 537 ? 124.62100 126.41600 51.04200 1.000 123.50918 561 LEU A O 1
ATOM 4129 N N . VAL A 1 538 ? 123.56500 125.27500 52.68000 1.000 123.35540 562 VAL A N 1
ATOM 4130 C CA . VAL A 1 538 ? 123.20800 126.44400 53.47500 1.000 123.35540 562 VAL A CA 1
ATOM 4131 C C . VAL A 1 538 ? 123.66300 126.20400 54.90700 1.000 123.35540 562 VAL A C 1
ATOM 4132 O O . VAL A 1 538 ? 123.42700 125.12800 55.46700 1.000 123.35540 562 VAL A O 1
ATOM 4145 N N . TYR A 1 539 ? 124.32000 127.19900 55.48900 1.000 117.84160 563 TYR A N 1
ATOM 4146 C CA . TYR A 1 539 ? 124.78500 127.16000 56.86500 1.000 117.84160 563 TYR A CA 1
ATOM 4147 C C . TYR A 1 539 ? 123.97200 128.13300 57.70900 1.000 117.84160 563 TYR A C 1
ATOM 4148 O O . TYR A 1 539 ? 123.25200 128.99200 57.19300 1.000 117.84160 563 TYR A O 1
ATOM 4166 N N . LEU A 1 540 ? 124.09300 127.98600 59.02600 1.000 112.69003 564 LEU A N 1
ATOM 4167 C CA . LEU A 1 540 ? 123.42500 128.86500 59.97700 1.000 112.69003 564 LEU A CA 1
ATOM 4168 C C . LEU A 1 540 ? 124.44100 129.42300 60.95800 1.000 112.69003 564 LEU A C 1
ATOM 4169 O O . LEU A 1 540 ? 125.20800 128.66700 61.56300 1.000 112.69003 564 LEU A O 1
ATOM 4185 N N . HIS A 1 541 ? 124.42700 130.74100 61.12100 1.000 112.11329 565 HIS A N 1
ATOM 4186 C CA . HIS A 1 541 ? 125.27000 131.43600 62.07700 1.000 112.11329 565 HIS A CA 1
ATOM 4187 C C . HIS A 1 541 ? 124.39800 132.36900 62.90200 1.000 112.11329 565 HIS A C 1
ATOM 4188 O O . HIS A 1 541 ? 123.32600 132.79700 62.46600 1.000 112.11329 565 HIS A O 1
ATOM 4202 N N . CYS A 1 542 ? 124.86400 132.68000 64.10700 1.000 110.83664 566 CYS A N 1
ATOM 4203 C CA . CYS A 1 542 ? 124.14600 133.59800 64.97600 1.000 110.83664 566 CYS A CA 1
ATOM 4204 C C . CYS A 1 542 ? 125.14200 134.37800 65.81600 1.000 110.83664 566 CYS A C 1
ATOM 4205 O O . CYS A 1 542 ? 126.26100 133.92400 66.06800 1.000 110.83664 566 CYS A O 1
ATOM 4212 N N . GLU A 1 543 ? 124.71900 135.56500 66.23200 1.000 111.99907 567 GLU A N 1
ATOM 4213 C CA . GLU A 1 543 ? 125.40600 136.34900 67.24500 1.000 111.99907 567 GLU A CA 1
ATOM 4214 C C . GLU A 1 543 ? 124.44700 136.52800 68.40900 1.000 111.99907 567 GLU A C 1
ATOM 4215 O O . GLU A 1 543 ? 123.23300 136.63200 68.21000 1.000 111.99907 567 GLU A O 1
ATOM 4227 N N . VAL A 1 544 ? 124.98700 136.54500 69.62100 1.000 111.07808 568 VAL A N 1
ATOM 4228 C CA . VAL A 1 544 ? 124.17000 136.49700 70.82400 1.000 111.07808 568 VAL A CA 1
ATOM 4229 C C . VAL A 1 544 ? 124.80000 137.37100 71.89700 1.000 111.07808 568 VAL A C 1
ATOM 4230 O O . VAL A 1 544 ? 126.02700 137.44600 72.01600 1.000 111.07808 568 VAL A O 1
ATOM 4243 N N . TYR A 1 545 ? 123.94800 138.03600 72.67400 1.000 109.76448 569 TYR A N 1
ATOM 4244 C CA . TYR A 1 545 ? 124.36600 138.92200 73.75200 1.000 109.76448 569 TYR A CA 1
ATOM 4245 C C . TYR A 1 545 ? 123.76700 138.41100 75.05100 1.000 109.76448 569 TYR A C 1
ATOM 4246 O O . TYR A 1 545 ? 122.54300 138.28700 75.16500 1.000 109.76448 569 TYR A O 1
ATOM 4264 N N . LEU A 1 546 ? 124.62300 138.11100 76.02300 1.000 111.74947 570 LEU A N 1
ATOM 4265 C CA . LEU A 1 546 ? 124.14800 137.70300 77.33500 1.000 111.74947 570 LEU A CA 1
ATOM 4266 C C . LEU A 1 546 ? 123.66800 138.93100 78.09900 1.000 111.74947 570 LEU A C 1
ATOM 4267 O O . LEU A 1 546 ? 124.37300 139.94200 78.17400 1.000 111.74947 570 LEU A O 1
ATOM 4283 N N . CYS A 1 547 ? 122.46600 138.84000 78.65900 1.000 116.87025 571 CYS A N 1
ATOM 4284 C CA . CYS A 1 547 ? 121.77700 139.97900 79.24800 1.000 116.87025 571 CYS A CA 1
ATOM 4285 C C . CYS A 1 547 ? 121.62900 139.76500 80.74700 1.000 116.87025 571 CYS A C 1
ATOM 4286 O O . CYS A 1 547 ? 121.19200 138.69700 81.18600 1.000 116.87025 571 CYS A O 1
ATOM 4293 N N . ASP A 1 548 ? 121.98700 140.78300 81.52400 1.000 120.15511 572 ASP A N 1
ATOM 4294 C CA . ASP A 1 548 ? 121.89000 140.72500 82.97500 1.000 120.15511 572 ASP A CA 1
ATOM 4295 C C . ASP A 1 548 ? 120.48100 141.12800 83.39000 1.000 120.15511 572 ASP A C 1
ATOM 4296 O O . ASP A 1 548 ? 120.03600 142.24300 83.09700 1.000 120.15511 572 ASP A O 1
ATOM 4305 N N . THR A 1 549 ? 119.77900 140.21900 84.06900 1.000 117.26807 573 THR A N 1
ATOM 4306 C CA . THR A 1 549 ? 118.40200 140.48200 84.46600 1.000 117.26807 573 THR A CA 1
ATOM 4307 C C . THR A 1 549 ? 118.30000 141.54400 85.55200 1.000 117.26807 573 THR A C 1
ATOM 4308 O O . THR A 1 549 ? 117.21800 142.10700 85.74800 1.000 117.26807 573 THR A O 1
ATOM 4319 N N . MET A 1 550 ? 119.39500 141.83100 86.25800 1.000 121.26755 574 MET A N 1
ATOM 4320 C CA . MET A 1 550 ? 119.33600 142.79600 87.35000 1.000 121.26755 574 MET A CA 1
ATOM 4321 C C . MET A 1 550 ? 118.99100 144.18900 86.84100 1.000 121.26755 574 MET A C 1
ATOM 4322 O O . MET A 1 550 ? 118.20800 144.91100 87.47000 1.000 121.26755 574 MET A O 1
ATOM 4336 N N . ASN A 1 551 ? 119.56200 144.58300 85.70300 1.000 124.38168 575 ASN A N 1
ATOM 4337 C CA . ASN A 1 551 ? 119.44200 145.94400 85.19500 1.000 124.38168 575 ASN A CA 1
ATOM 4338 C C . ASN A 1 551 ? 118.57900 146.02000 83.94200 1.000 124.38168 575 ASN A C 1
ATOM 4339 O O . ASN A 1 551 ? 117.59800 146.76800 83.91200 1.000 124.38168 575 ASN A O 1
ATOM 4350 N N . GLU A 1 552 ? 118.91500 145.26400 82.90000 1.000 129.20309 576 GLU A N 1
ATOM 4351 C CA . GLU A 1 552 ? 118.15500 145.31400 81.65900 1.000 129.20309 576 GLU A CA 1
ATOM 4352 C C . GLU A 1 552 ? 116.92400 144.42200 81.74400 1.000 129.20309 576 GLU A C 1
ATOM 4353 O O . GLU A 1 552 ? 116.95300 143.35000 82.35400 1.000 129.20309 576 GLU A O 1
ATOM 4365 N N . LYS A 1 553 ? 115.83400 144.88000 81.12500 1.000 134.78040 577 LYS A N 1
ATOM 4366 C CA . LYS A 1 553 ? 114.62700 144.06300 81.05200 1.000 134.78040 577 LYS A CA 1
ATOM 4367 C C . LYS A 1 553 ? 114.87300 142.79700 80.24100 1.000 134.78040 577 LYS A C 1
ATOM 4368 O O . LYS A 1 553 ? 114.33100 141.73200 80.55800 1.000 134.78040 577 LYS A O 1
ATOM 4387 N N . CYS A 1 554 ? 115.68400 142.89500 79.18800 1.000 132.92051 578 CYS A N 1
ATOM 4388 C CA . CYS A 1 554 ? 116.08500 141.73800 78.39000 1.000 132.92051 578 CYS A CA 1
ATOM 4389 C C . CYS A 1 554 ? 114.88900 141.06000 77.72700 1.000 132.92051 578 CYS A C 1
ATOM 4390 O O . CYS A 1 554 ? 114.91400 139.85600 77.46400 1.000 132.92051 578 CYS A O 1
ATOM 4397 N N . LYS A 1 555 ? 113.83400 141.82600 77.45500 1.000 133.65557 579 LYS A N 1
ATOM 4398 C CA . LYS A 1 555 ? 112.65500 141.34200 76.73700 1.000 133.65557 579 LYS A CA 1
ATOM 4399 C C . LYS A 1 555 ? 112.37000 142.33400 75.61800 1.000 133.65557 579 LYS A C 1
ATOM 4400 O O . LYS A 1 555 ? 111.49500 143.20100 75.75100 1.000 133.65557 579 LYS A O 1
ATOM 4419 N N . PRO A 1 556 ? 113.09500 142.24500 74.50300 1.000 131.70803 580 PRO A N 1
ATOM 4420 C CA . PRO A 1 556 ? 112.95300 143.26500 73.45800 1.000 131.70803 580 PRO A CA 1
ATOM 4421 C C . PRO A 1 556 ? 111.54600 143.28900 72.88000 1.000 131.70803 580 PRO A C 1
ATOM 4422 O O . PRO A 1 556 ? 110.88800 142.25500 72.74600 1.000 131.70803 580 PRO A O 1
ATOM 4433 N N . THR A 1 557 ? 111.09000 144.49100 72.54000 1.000 147.01979 581 THR A N 1
ATOM 4434 C CA . THR A 1 557 ? 109.79200 144.70700 71.92100 1.000 147.01979 581 THR A CA 1
ATOM 4435 C C . THR A 1 557 ? 109.95900 145.69300 70.77600 1.000 147.01979 581 THR A C 1
ATOM 4436 O O . THR A 1 557 ? 110.72000 146.65900 70.88500 1.000 147.01979 581 THR A O 1
ATOM 4447 N N . CYS A 1 558 ? 109.25100 145.44500 69.67800 1.000 158.83007 582 CYS A N 1
ATOM 4448 C CA . CYS A 1 558 ? 109.45600 146.21200 68.45700 1.000 158.83007 582 CYS A CA 1
ATOM 4449 C C . CYS A 1 558 ? 108.20000 146.13100 67.60200 1.000 158.83007 582 CYS A C 1
ATOM 4450 O O . CYS A 1 558 ? 107.28400 145.35200 67.87400 1.000 158.83007 582 CYS A O 1
ATOM 4457 N N . SER A 1 559 ? 108.17900 146.95000 66.55900 1.000 175.34350 583 SER A N 1
ATOM 4458 C CA . SER A 1 559 ? 107.07600 146.99500 65.61000 1.000 175.34350 583 SER A CA 1
ATOM 4459 C C . SER A 1 559 ? 107.65500 147.38300 64.25300 1.000 175.34350 583 SER A C 1
ATOM 4460 O O . SER A 1 559 ? 108.86700 147.28100 64.03300 1.000 175.34350 583 SER A O 1
ATOM 4468 N N . GLY A 1 560 ? 106.79300 147.81600 63.33700 1.000 185.15830 584 GLY A N 1
ATOM 4469 C CA . GLY A 1 560 ? 107.25600 148.21900 62.02300 1.000 185.15830 584 GLY A CA 1
ATOM 4470 C C . GLY A 1 560 ? 108.30300 149.31500 62.09000 1.000 185.15830 584 GLY A C 1
ATOM 4471 O O . GLY A 1 560 ? 108.50100 149.97700 63.11100 1.000 185.15830 584 GLY A O 1
ATOM 4475 N N . THR A 1 561 ? 108.98400 149.50200 60.96500 1.000 195.23795 585 THR A N 1
ATOM 4476 C CA . THR A 1 561 ? 110.11500 150.41400 60.87200 1.000 195.23795 585 THR A CA 1
ATOM 4477 C C . THR A 1 561 ? 109.63000 151.80000 60.43300 1.000 195.23795 585 THR A C 1
ATOM 4478 O O . THR A 1 561 ? 108.43600 152.10600 60.49600 1.000 195.23795 585 THR A O 1
ATOM 4489 N N . ARG A 1 562 ? 110.56700 152.64700 59.99800 1.000 202.86976 586 ARG A N 1
ATOM 4490 C CA . ARG A 1 562 ? 110.29600 154.05700 59.72500 1.000 202.86976 586 ARG A CA 1
ATOM 4491 C C . ARG A 1 562 ? 109.08300 154.25300 58.81900 1.000 202.86976 586 ARG A C 1
ATOM 4492 O O . ARG A 1 562 ? 108.22000 155.09300 59.09800 1.000 202.86976 586 ARG A O 1
ATOM 4513 N N . PHE A 1 563 ? 109.00900 153.49700 57.72600 1.000 207.78719 587 PHE A N 1
ATOM 4514 C CA . PHE A 1 563 ? 108.02600 153.73600 56.66300 1.000 207.78719 587 PHE A CA 1
ATOM 4515 C C . PHE A 1 563 ? 108.20900 155.12700 56.05700 1.000 207.78719 587 PHE A C 1
ATOM 4516 O O . PHE A 1 563 ? 108.18400 156.14500 56.74800 1.000 207.78719 587 PHE A O 1
ATOM 4534 N N . SER B 1 420 ? 112.89300 120.83100 169.80500 1.000 157.13005 444 SER B N 1
ATOM 4535 C CA . SER B 1 420 ? 112.37300 120.54300 168.47300 1.000 157.13005 444 SER B CA 1
ATOM 4536 C C . SER B 1 420 ? 112.76600 121.64200 167.49400 1.000 157.13005 444 SER B C 1
ATOM 4537 O O . SER B 1 420 ? 112.65300 122.82900 167.80300 1.000 157.13005 444 SER B O 1
ATOM 4545 N N . ALA B 1 421 ? 113.22400 121.23900 166.30900 1.000 155.83501 445 ALA B N 1
ATOM 4546 C CA . ALA B 1 421 ? 113.70200 122.17700 165.30600 1.000 155.83501 445 ALA B CA 1
ATOM 4547 C C . ALA B 1 421 ? 113.19400 121.77100 163.93100 1.000 155.83501 445 ALA B C 1
ATOM 4548 O O . ALA B 1 421 ? 113.04900 120.58400 163.62800 1.000 155.83501 445 ALA B O 1
ATOM 4555 N N . LEU B 1 422 ? 112.91900 122.77500 163.10200 1.000 150.98900 446 LEU B N 1
ATOM 4556 C CA . LEU B 1 422 ? 112.50900 122.57800 161.72000 1.000 150.98900 446 LEU B CA 1
ATOM 4557 C C . LEU B 1 422 ? 113.67000 122.93800 160.80500 1.000 150.98900 446 LEU B C 1
ATOM 4558 O O . LEU B 1 422 ? 114.23800 124.03000 160.91700 1.000 150.98900 446 LEU B O 1
ATOM 4574 N N . ASN B 1 423 ? 114.01700 122.02200 159.90800 1.000 148.67094 447 ASN B N 1
ATOM 4575 C CA . ASN B 1 423 ? 115.09200 122.21800 158.94700 1.000 148.67094 447 ASN B CA 1
ATOM 4576 C C . ASN B 1 423 ? 114.50700 122.26100 157.54600 1.000 148.67094 447 ASN B C 1
ATOM 4577 O O . ASN B 1 423 ? 113.78800 121.34200 157.14000 1.000 148.67094 447 ASN B O 1
ATOM 4588 N N . ILE B 1 424 ? 114.81000 123.33000 156.81600 1.000 145.19762 448 ILE B N 1
ATOM 4589 C CA . ILE B 1 424 ? 114.39200 123.48300 155.42900 1.000 145.19762 448 ILE B CA 1
ATOM 4590 C C . ILE B 1 424 ? 115.62700 123.79200 154.59900 1.000 145.19762 448 ILE B C 1
ATOM 4591 O O . ILE B 1 424 ? 116.40000 124.69600 154.93800 1.000 145.19762 448 ILE B O 1
ATOM 4607 N N . ARG B 1 425 ? 115.82100 123.03100 153.52700 1.000 151.73910 449 ARG B N 1
ATOM 460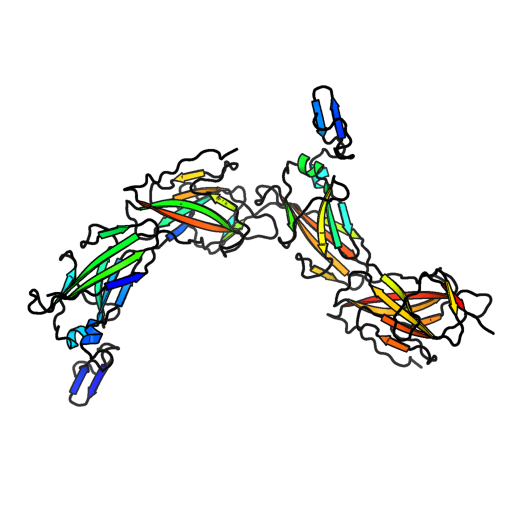8 C CA . ARG B 1 425 ? 117.00200 123.18100 152.69400 1.000 151.73910 449 ARG B CA 1
ATOM 4609 C C . ARG B 1 425 ? 116.79600 124.29900 151.68400 1.000 151.73910 449 ARG B C 1
ATOM 4610 O O . ARG B 1 425 ? 115.70900 124.45500 151.12000 1.000 151.73910 449 ARG B O 1
ATOM 4631 N N . VAL B 1 426 ? 117.84700 125.08200 151.46200 1.000 138.79057 450 VAL B N 1
ATOM 4632 C CA . VAL B 1 426 ? 117.83200 126.15100 150.47300 1.000 138.79057 450 VAL B CA 1
ATOM 4633 C C . VAL B 1 426 ? 119.16200 126.13800 149.73500 1.000 138.79057 450 VAL B C 1
ATOM 4634 O O . VAL B 1 426 ? 120.22200 125.95900 150.34300 1.000 138.79057 450 VAL B O 1
ATOM 4647 N N . GLY B 1 427 ? 119.09900 126.31700 148.42300 1.000 138.86287 451 GLY B N 1
ATOM 4648 C CA . GLY B 1 427 ? 120.28700 126.32300 147.59600 1.000 138.86287 451 GLY B CA 1
ATOM 4649 C C . GLY B 1 427 ? 120.25300 127.48200 146.62400 1.000 138.86287 451 GLY B C 1
ATOM 4650 O O . GLY B 1 427 ? 119.19400 127.90200 146.15900 1.000 138.86287 451 GLY B O 1
ATOM 4654 N N . GLY B 1 428 ? 121.44100 127.99700 146.32200 1.000 136.09320 452 GLY B N 1
ATOM 4655 C CA . GLY B 1 428 ? 121.56700 129.14200 145.44600 1.000 136.09320 452 GLY B CA 1
ATOM 4656 C C . GLY B 1 428 ? 122.72200 129.01700 144.47800 1.000 136.09320 452 GLY B C 1
ATOM 4657 O O . GLY B 1 428 ? 123.86800 128.81300 144.88600 1.000 136.09320 452 GLY B O 1
ATOM 4661 N N . THR B 1 429 ? 122.42900 129.13700 143.18900 1.000 133.38914 453 THR B N 1
ATOM 4662 C CA . THR B 1 429 ? 123.46800 129.08300 142.17300 1.000 133.38914 453 THR B CA 1
ATOM 4663 C C . THR B 1 429 ? 124.18700 130.42400 142.11300 1.000 133.38914 453 THR B C 1
ATOM 4664 O O . THR B 1 429 ? 123.54700 131.47900 142.05700 1.000 133.38914 453 THR B O 1
ATOM 4675 N N . GLY B 1 430 ? 125.51500 130.37800 142.13100 1.000 120.40681 454 GLY B N 1
ATOM 4676 C CA . GLY B 1 430 ? 126.31800 131.58300 142.14400 1.000 120.40681 454 GLY B CA 1
ATOM 4677 C C . GLY B 1 430 ? 127.33700 131.60800 141.02800 1.000 120.40681 454 GLY B C 1
ATOM 4678 O O . GLY B 1 430 ? 127.31900 130.74900 140.14100 1.000 120.40681 454 GLY B O 1
ATOM 4682 N N . MET B 1 431 ? 128.23400 132.58900 141.06000 1.000 117.56640 455 MET B N 1
ATOM 4683 C CA . MET B 1 431 ? 129.22600 132.74100 140.00600 1.000 117.56640 455 MET B CA 1
ATOM 4684 C C . MET B 1 431 ? 130.33000 133.65500 140.50600 1.000 117.56640 455 MET B C 1
ATOM 4685 O O . MET B 1 431 ? 130.05300 134.76900 140.96000 1.000 117.56640 455 MET B O 1
ATOM 4699 N N . PHE B 1 432 ? 131.57200 133.18700 140.42600 1.000 114.16872 456 PHE B N 1
ATOM 4700 C CA . PHE B 1 432 ? 132.69600 134.06100 140.70500 1.000 114.16872 456 PHE B CA 1
ATOM 4701 C C . PHE B 1 432 ? 132.85700 135.08100 139.58100 1.000 114.16872 456 PHE B C 1
ATOM 4702 O O . PHE B 1 432 ? 132.23100 134.99000 138.52000 1.000 114.16872 456 PHE B O 1
ATOM 4719 N N . THR B 1 433 ? 133.70800 136.06800 139.83200 1.000 118.34901 457 THR B N 1
ATOM 4720 C CA . THR B 1 433 ? 134.03800 137.09800 138.85900 1.000 118.34901 457 THR B CA 1
ATOM 4721 C C . THR B 1 433 ? 135.45800 136.86000 138.37000 1.000 118.34901 457 THR B C 1
ATOM 4722 O O . THR B 1 433 ? 136.37700 136.68300 139.17800 1.000 118.34901 457 THR B O 1
ATOM 4733 N N . VAL B 1 434 ? 135.63100 136.83000 137.05300 1.000 109.66952 458 VAL B N 1
ATOM 4734 C CA . VAL B 1 434 ? 136.93500 136.61100 136.44300 1.000 109.66952 458 VAL B CA 1
ATOM 4735 C C . VAL B 1 434 ? 137.07400 137.56000 135.26600 1.000 109.66952 458 VAL B C 1
ATOM 4736 O O . VAL B 1 434 ? 136.11900 137.78300 134.51500 1.000 109.66952 458 VAL B O 1
ATOM 4749 N N . ARG B 1 435 ? 138.26500 138.12700 135.11700 1.000 117.51046 459 ARG B N 1
ATOM 4750 C CA . ARG B 1 435 ? 138.54600 139.04600 134.02900 1.000 117.51046 459 ARG B CA 1
ATOM 4751 C C . ARG B 1 435 ? 140.02600 138.96100 133.70100 1.000 117.51046 459 ARG B C 1
ATOM 4752 O O . ARG B 1 435 ? 140.84000 138.51900 134.51500 1.000 117.51046 459 ARG B O 1
ATOM 4773 N N . MET B 1 436 ? 140.36400 139.39100 132.49100 1.000 110.40837 460 MET B N 1
ATOM 4774 C CA . MET B 1 436 ? 141.74100 139.44600 132.03600 1.000 110.40837 460 MET B CA 1
ATOM 4775 C C . MET B 1 436 ? 141.99700 140.80900 131.41800 1.000 110.40837 460 MET B C 1
ATOM 4776 O O . MET B 1 436 ? 141.07200 141.48200 130.95400 1.000 110.40837 460 MET B O 1
ATOM 4790 N N . ALA B 1 437 ? 143.26200 141.21300 131.42300 1.000 117.16124 461 ALA B N 1
ATOM 4791 C CA . ALA B 1 437 ? 143.65600 142.53400 130.96800 1.000 117.16124 461 ALA B CA 1
ATOM 4792 C C . ALA B 1 437 ? 144.82500 142.42000 130.00600 1.000 117.16124 461 ALA B C 1
ATOM 4793 O O . ALA B 1 437 ? 145.63600 141.49400 130.08700 1.000 117.16124 461 ALA B O 1
ATOM 4800 N N . LEU B 1 438 ? 144.89500 143.37700 129.08900 1.000 118.87038 462 LEU B N 1
ATOM 4801 C CA . LEU B 1 438 ? 145.98200 143.47600 128.12600 1.000 118.87038 462 LEU B CA 1
ATOM 4802 C C . LEU B 1 438 ? 146.91900 144.58700 128.58300 1.000 118.87038 462 LEU B C 1
ATOM 4803 O O . LEU B 1 438 ? 146.56900 145.76900 128.51700 1.000 118.87038 462 LEU B O 1
ATOM 4819 N N . PHE B 1 439 ? 148.10300 144.20600 129.04800 1.000 125.35209 463 PHE B N 1
ATOM 4820 C CA . PHE B 1 439 ? 149.11800 145.16900 129.43800 1.000 125.35209 463 PHE B CA 1
ATOM 4821 C C . PHE B 1 439 ? 150.04300 145.45900 128.26400 1.000 125.35209 463 PHE B C 1
ATOM 4822 O O . PHE B 1 439 ? 150.19900 144.64200 127.35300 1.000 125.35209 463 PHE B O 1
ATOM 4839 N N . GLN B 1 440 ? 150.65500 146.64100 128.29300 1.000 129.47865 464 GLN B N 1
ATOM 4840 C CA . GLN B 1 440 ? 151.59500 147.04600 127.25600 1.000 129.47865 464 GLN B CA 1
ATOM 4841 C C . GLN B 1 440 ? 153.02700 146.66300 127.61300 1.000 129.47865 464 GLN B C 1
ATOM 4842 O O . GLN B 1 440 ? 153.74600 146.09000 126.79000 1.000 129.47865 464 GLN B O 1
ATOM 4856 N N . THR B 1 441 ? 153.44500 146.97100 128.83400 1.000 129.50901 465 THR B N 1
ATOM 4857 C CA . THR B 1 441 ? 154.82700 146.79900 129.23800 1.000 129.50901 465 THR B CA 1
ATOM 4858 C C . THR B 1 441 ? 155.10200 145.36100 129.66500 1.000 129.50901 465 THR B C 1
ATOM 4859 O O . THR B 1 441 ? 154.18100 144.61600 130.00800 1.000 129.50901 465 THR B O 1
ATOM 4870 N N . PRO B 1 442 ? 156.37000 144.94100 129.65000 1.000 124.53187 466 PRO B N 1
ATOM 4871 C CA . PRO B 1 442 ? 156.71300 143.64700 130.25900 1.000 124.53187 466 PRO B CA 1
ATOM 4872 C C . PRO B 1 442 ? 156.49000 143.61700 131.76000 1.000 124.53187 466 PRO B C 1
ATOM 4873 O O . PRO B 1 442 ? 156.48200 142.53000 132.34800 1.000 124.53187 466 PRO B O 1
ATOM 4884 N N . SER B 1 443 ? 156.32700 144.77300 132.39800 1.000 129.54780 467 SER B N 1
ATOM 4885 C CA . SER B 1 443 ? 156.08000 144.85700 133.83000 1.000 129.54780 467 SER B CA 1
ATOM 4886 C C . SER B 1 443 ? 154.60400 144.73600 134.19100 1.000 129.54780 467 SER B C 1
ATOM 4887 O O . SER B 1 443 ? 154.27700 144.70700 135.38200 1.000 129.54780 467 SER B O 1
ATOM 4895 N N . TYR B 1 444 ? 153.70900 144.66200 133.20400 1.000 124.07160 468 TYR B N 1
ATOM 4896 C CA . TYR B 1 444 ? 152.28100 144.45100 133.43900 1.000 124.07160 468 TYR B CA 1
ATOM 4897 C C . TYR B 1 444 ? 151.70000 145.57400 134.30700 1.000 124.07160 468 TYR B C 1
ATOM 4898 O O . TYR B 1 444 ? 151.26500 145.36600 135.44200 1.000 124.07160 468 TYR B O 1
ATOM 4916 N N . THR B 1 445 ? 151.70100 146.78000 133.73500 1.000 130.75661 469 THR B N 1
ATOM 4917 C CA . THR B 1 445 ? 151.39700 147.99000 134.48900 1.000 130.75661 469 THR B CA 1
ATOM 4918 C C . THR B 1 445 ? 150.04900 148.60400 134.13100 1.000 130.75661 469 THR B C 1
ATOM 4919 O O . THR B 1 445 ? 149.19500 148.74700 135.01100 1.000 130.75661 469 THR B O 1
ATOM 4930 N N . GLN B 1 446 ? 149.81800 148.96500 132.86500 1.000 130.13773 470 GLN B N 1
ATOM 4931 C CA . GLN B 1 446 ? 148.59900 149.67900 132.49300 1.000 130.13773 470 GLN B CA 1
ATOM 4932 C C . GLN B 1 446 ? 147.68800 148.78500 131.66100 1.000 130.13773 470 GLN B C 1
ATOM 4933 O O . GLN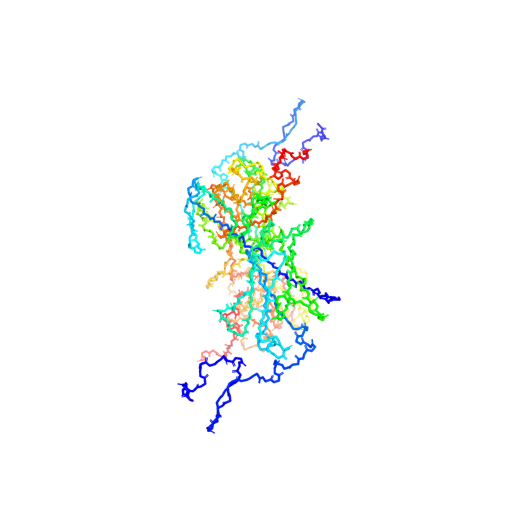 B 1 446 ? 148.11500 148.28500 130.61100 1.000 130.13773 470 GLN B O 1
ATOM 4947 N N . PRO B 1 447 ? 146.45800 148.51600 132.09500 1.000 127.36408 471 PRO B N 1
ATOM 4948 C CA . PRO B 1 447 ? 145.48500 147.89100 131.19400 1.000 127.36408 471 PRO B CA 1
ATOM 4949 C C . PRO B 1 447 ? 144.98600 148.86900 130.14100 1.000 127.36408 471 PRO B C 1
ATOM 4950 O O . PRO B 1 447 ? 145.05500 150.09000 130.29700 1.000 127.36408 471 PRO B O 1
ATOM 4961 N N . TYR B 1 448 ? 144.47700 148.30600 129.04800 1.000 125.11050 472 TYR B N 1
ATOM 4962 C CA . TYR B 1 448 ? 143.77000 149.09500 128.05500 1.000 125.11050 472 TYR B CA 1
ATOM 4963 C C . TYR B 1 448 ? 142.33000 149.34000 128.50100 1.000 125.11050 472 TYR B C 1
ATOM 4964 O O . TYR B 1 448 ? 141.81300 148.69700 129.41900 1.000 125.11050 472 TYR B O 1
ATOM 4982 N N . GLN B 1 449 ? 141.68300 150.29400 127.83500 1.000 131.14135 473 GLN B N 1
ATOM 4983 C CA . GLN B 1 449 ? 140.27300 150.58600 128.06200 1.000 131.14135 473 GLN B CA 1
ATOM 4984 C C . GLN B 1 449 ? 139.45500 150.69000 126.78500 1.000 131.14135 473 GLN B C 1
ATOM 4985 O O . GLN B 1 449 ? 138.22900 150.53800 126.85400 1.000 131.14135 473 GLN B O 1
ATOM 4999 N N . GLY B 1 450 ? 140.07400 150.93700 125.63400 1.000 126.63839 474 GLY B N 1
ATOM 5000 C CA . GLY B 1 450 ? 139.32500 151.03200 124.40100 1.000 126.63839 474 GLY B CA 1
ATOM 5001 C C . GLY B 1 450 ? 138.76700 149.69400 123.95800 1.000 126.63839 474 GLY B C 1
ATOM 5002 O O . GLY B 1 450 ? 139.27900 148.62500 124.28900 1.000 126.63839 474 GLY B O 1
ATOM 5006 N N . SER B 1 451 ? 137.68300 149.76500 123.18300 1.000 123.04448 475 SER B N 1
ATOM 5007 C CA . SER B 1 451 ? 137.06100 148.55500 122.66000 1.000 123.04448 475 SER B CA 1
ATOM 5008 C C . SER B 1 451 ? 137.94800 147.83500 121.65500 1.000 123.04448 475 SER B C 1
ATOM 5009 O O . SER B 1 451 ? 137.72500 146.64900 121.39100 1.000 123.04448 475 SER B O 1
ATOM 5017 N N . SER B 1 452 ? 138.94000 148.51800 121.08900 1.000 118.32027 476 SER B N 1
ATOM 5018 C CA . SER B 1 452 ? 139.82600 147.91100 120.10800 1.000 118.32027 476 SER B CA 1
ATOM 5019 C C . SER B 1 452 ? 141.19200 148.57400 120.20000 1.000 118.32027 476 SER B C 1
ATOM 5020 O O . SER B 1 452 ? 141.33000 149.69000 120.70700 1.000 118.32027 476 SER B O 1
ATOM 5028 N N . VAL B 1 453 ? 142.20600 147.86500 119.70000 1.000 117.21722 477 VAL B N 1
ATOM 5029 C CA . VAL B 1 453 ? 143.58000 148.34700 119.69400 1.000 117.21722 477 VAL B CA 1
ATOM 5030 C C . VAL B 1 453 ? 144.19900 148.02100 118.34200 1.000 117.21722 477 VAL B C 1
ATOM 5031 O O . VAL B 1 453 ? 143.69800 147.18600 117.58600 1.000 117.21722 477 VAL B O 1
ATOM 5044 N N . THR B 1 454 ? 145.30200 148.70200 118.04400 1.000 117.49453 478 THR B N 1
ATOM 5045 C CA . THR B 1 454 ? 146.08400 148.46600 116.84100 1.000 117.49453 478 THR B CA 1
ATOM 5046 C C . THR B 1 454 ? 147.51500 148.13400 117.23800 1.000 117.49453 478 THR B C 1
ATOM 5047 O O . THR B 1 454 ? 148.06100 148.72800 118.17300 1.000 117.49453 478 THR B O 1
ATOM 5058 N N . LEU B 1 455 ? 148.11700 147.18300 116.52900 1.000 118.40290 479 LEU B N 1
ATOM 5059 C CA . LEU B 1 455 ? 149.44700 146.70500 116.87200 1.000 118.40290 479 LEU B CA 1
ATOM 5060 C C . LEU B 1 455 ? 150.15300 146.21600 115.61600 1.000 118.40290 479 LEU B C 1
ATOM 5061 O O . LEU B 1 455 ? 149.54500 146.04000 114.55800 1.000 118.40290 479 LEU B O 1
ATOM 5077 N N . SER B 1 456 ? 151.45800 146.00100 115.75400 1.000 124.02438 480 SER B N 1
ATOM 5078 C CA . SER B 1 456 ? 152.29800 145.44100 114.70900 1.000 124.02438 480 SER B CA 1
ATOM 5079 C C . SER B 1 456 ? 152.77200 144.05300 115.12200 1.000 124.02438 480 SER B C 1
ATOM 5080 O O . SER B 1 456 ? 152.70100 143.66900 116.29200 1.000 124.02438 480 SER B O 1
ATOM 5088 N N . THR B 1 457 ? 153.25600 143.29600 114.13500 1.000 121.76349 481 THR B N 1
ATOM 5089 C CA . THR B 1 457 ? 153.69500 141.93000 114.40000 1.000 121.76349 481 THR B CA 1
ATOM 5090 C C . THR B 1 457 ? 154.85900 141.90300 115.38100 1.000 121.76349 481 THR B C 1
ATOM 5091 O O . THR B 1 457 ? 154.88700 141.07800 116.30100 1.000 121.76349 481 THR B O 1
ATOM 5102 N N . GLU B 1 458 ? 155.83000 142.80000 115.20300 1.000 127.99687 482 GLU B N 1
ATOM 5103 C CA . GLU B 1 458 ? 156.99900 142.81700 116.07300 1.000 127.99687 482 GLU B CA 1
ATOM 5104 C C . GLU B 1 458 ? 156.64600 143.17300 117.51000 1.000 127.99687 482 GLU B C 1
ATOM 5105 O O . GLU B 1 458 ? 157.41500 142.85100 118.42100 1.000 127.99687 482 GLU B O 1
ATOM 5117 N N . ALA B 1 459 ? 155.50800 143.82500 117.73300 1.000 125.81313 483 ALA B N 1
ATOM 5118 C CA . ALA B 1 459 ? 155.10900 144.18600 119.08400 1.000 125.81313 483 ALA B CA 1
ATOM 5119 C C . ALA B 1 459 ? 154.80400 142.93800 119.90000 1.000 125.81313 483 ALA B C 1
ATOM 5120 O O . ALA B 1 459 ? 154.22000 141.97400 119.39800 1.000 125.81313 483 ALA B O 1
ATOM 5127 N N . PHE B 1 460 ? 155.20300 142.96100 121.16800 1.000 120.49365 484 PHE B N 1
ATOM 5128 C CA . PHE B 1 460 ? 154.97600 141.84300 122.07000 1.000 120.49365 484 PHE B CA 1
ATOM 5129 C C . PHE B 1 460 ? 153.66800 142.05100 122.82000 1.000 120.49365 484 PHE B C 1
ATOM 5130 O O . PHE B 1 460 ? 153.45200 143.10400 123.42900 1.000 120.49365 484 PHE B O 1
ATOM 5147 N N . LEU B 1 461 ? 152.80000 141.04600 122.77000 1.000 114.60700 485 LEU B N 1
ATOM 5148 C CA . LEU B 1 461 ? 151.47500 141.11300 123.37700 1.000 114.60700 485 LEU B CA 1
ATOM 5149 C C . LEU B 1 461 ? 151.55500 140.45500 124.75100 1.000 114.60700 485 LEU B C 1
ATOM 5150 O O . LEU B 1 461 ? 151.58400 139.22700 124.86300 1.000 114.60700 485 LEU B O 1
ATOM 5166 N N . TYR B 1 462 ? 151.59900 141.27800 125.79500 1.000 119.67992 486 TYR B N 1
ATOM 5167 C CA . TYR B 1 462 ? 151.63600 140.80900 127.17300 1.000 119.67992 486 TYR B CA 1
ATOM 5168 C C . TYR B 1 462 ? 150.23100 140.86400 127.75200 1.000 119.67992 486 TYR B C 1
ATOM 5169 O O . TYR B 1 462 ? 149.58400 141.91600 127.72000 1.000 119.67992 486 TYR B O 1
ATOM 5187 N N . VAL B 1 463 ? 149.76700 139.73900 128.28600 1.000 116.05618 487 VAL B N 1
ATOM 5188 C CA . VAL B 1 463 ? 148.41500 139.62500 128.81200 1.000 116.05618 487 VAL B CA 1
ATOM 5189 C C . VAL B 1 463 ? 148.46800 138.95000 130.17300 1.000 116.05618 487 VAL B C 1
ATOM 5190 O O . VAL B 1 463 ? 149.34400 138.12500 130.44900 1.000 116.05618 487 VAL B O 1
ATOM 5203 N N . GLY B 1 464 ? 147.52100 139.32100 131.03300 1.000 121.66572 488 GLY B N 1
ATOM 5204 C CA . GLY B 1 464 ? 147.41600 138.72500 132.34600 1.000 121.66572 488 GLY B CA 1
ATOM 5205 C C . GLY B 1 464 ? 145.96300 138.53600 132.73000 1.000 121.66572 488 GLY B C 1
ATOM 5206 O O . GLY B 1 464 ? 145.06200 139.19100 132.20100 1.000 121.66572 488 GLY B O 1
ATOM 5210 N N . THR B 1 465 ? 145.75300 137.61500 133.66600 1.000 118.95613 489 THR B N 1
ATOM 5211 C CA . THR B 1 465 ? 144.43000 137.29500 134.17500 1.000 118.95613 489 THR B CA 1
ATOM 5212 C C . THR B 1 465 ? 144.37500 137.57700 135.66900 1.000 118.95613 489 THR B C 1
ATOM 5213 O O . THR B 1 465 ? 145.38500 137.48500 136.37400 1.000 118.95613 489 THR B O 1
ATOM 5224 N N . MET B 1 466 ? 143.18400 137.92900 136.14300 1.000 121.37452 490 MET B N 1
ATOM 5225 C CA . MET B 1 466 ? 142.99800 138.32200 137.52900 1.000 121.37452 490 MET B CA 1
ATOM 5226 C C . MET B 1 466 ? 141.62800 137.86300 137.99800 1.000 121.37452 490 MET B C 1
ATOM 5227 O O . MET B 1 466 ? 140.71900 137.63200 137.19700 1.000 121.37452 490 MET B O 1
ATOM 5241 N N . LEU B 1 467 ? 141.49600 137.73100 139.31300 1.000 117.84048 491 LEU B N 1
ATOM 5242 C CA . LEU B 1 467 ? 140.21000 137.52600 139.96800 1.000 117.84048 491 LEU B CA 1
ATOM 5243 C C . LEU B 1 467 ? 139.82600 138.83900 140.63300 1.000 117.84048 491 LEU B C 1
ATOM 5244 O O . LEU B 1 467 ? 140.51000 139.29800 141.55400 1.000 117.84048 491 LEU B O 1
ATOM 5260 N N . ASP B 1 468 ? 138.73900 139.44800 140.16200 1.000 123.36289 492 ASP B N 1
ATOM 5261 C CA . ASP B 1 468 ? 138.25200 140.66400 140.79600 1.000 123.36289 492 ASP B CA 1
ATOM 5262 C C . ASP B 1 468 ? 137.57000 140.38600 142.12800 1.000 123.36289 492 ASP B C 1
ATOM 5263 O O . ASP B 1 468 ? 137.25000 141.33500 142.85100 1.000 123.36289 492 ASP B O 1
ATOM 5272 N N . GLY B 1 469 ? 137.34400 139.11900 142.46700 1.000 122.75006 493 GLY B N 1
ATOM 5273 C CA . GLY B 1 469 ? 136.75600 138.77100 143.74600 1.000 122.75006 493 GLY B CA 1
ATOM 5274 C C . GLY B 1 469 ? 137.10900 137.35400 144.12900 1.000 122.75006 493 GLY B C 1
ATOM 5275 O O . GLY B 1 469 ? 137.58900 136.56700 143.30700 1.000 122.75006 493 GLY B O 1
ATOM 5279 N N . GLY B 1 470 ? 136.86600 137.03400 145.39500 1.000 123.10405 494 GLY B N 1
ATOM 5280 C CA . GLY B 1 470 ? 137.16900 135.70600 145.89700 1.000 123.10405 494 GLY B CA 1
ATOM 5281 C C . GLY B 1 470 ? 138.64500 135.38000 145.85400 1.000 123.10405 494 GLY B C 1
ATOM 5282 O O . GLY B 1 470 ? 139.01800 134.26700 145.46100 1.000 123.10405 494 GLY B O 1
ATOM 5286 N N . ASP B 1 471 ? 139.49800 136.32200 146.25500 1.000 125.48498 495 ASP B N 1
ATOM 5287 C CA . ASP B 1 471 ? 140.94800 136.14400 146.18700 1.000 125.48498 495 ASP B CA 1
ATOM 5288 C C . ASP B 1 471 ? 141.43700 135.28200 147.35400 1.000 125.48498 495 ASP B C 1
ATOM 5289 O O . ASP B 1 471 ? 142.25100 135.69400 148.18000 1.000 125.48498 495 ASP B O 1
ATOM 5298 N N . LEU B 1 472 ? 140.92300 134.05700 147.40800 1.000 121.92148 496 LEU B N 1
ATOM 5299 C CA . LEU B 1 472 ? 141.35800 133.11800 148.43200 1.000 121.92148 496 LEU B CA 1
ATOM 5300 C C . LEU B 1 472 ? 142.81600 132.74200 148.21100 1.000 121.92148 496 LEU B C 1
ATOM 5301 O O . LEU B 1 472 ? 143.26300 132.55700 147.07600 1.000 121.92148 496 LEU B O 1
ATOM 5317 N N . SER B 1 473 ? 143.56300 132.63400 149.31000 1.000 129.24853 497 SER B N 1
ATOM 5318 C CA . SER B 1 473 ? 144.98300 132.32200 149.20500 1.000 129.24853 497 SER B CA 1
ATOM 5319 C C . SER B 1 473 ? 145.21100 130.91300 148.67600 1.000 129.24853 497 SER B C 1
ATOM 5320 O O . SER B 1 473 ? 146.22200 130.65900 148.01300 1.000 129.24853 497 SER B O 1
ATOM 5328 N N . ARG B 1 474 ? 144.29100 129.98900 148.95500 1.000 125.33645 498 ARG B N 1
ATOM 5329 C CA . ARG B 1 474 ? 144.46200 128.59600 148.56500 1.000 125.33645 498 ARG B CA 1
ATOM 5330 C C . ARG B 1 474 ? 143.89500 128.27900 147.18800 1.000 125.33645 498 ARG B C 1
ATOM 5331 O O . ARG B 1 474 ? 144.12800 127.17500 146.68400 1.000 125.33645 498 ARG B O 1
ATOM 5352 N N . PHE B 1 475 ? 143.16400 129.20300 146.57100 1.000 119.48191 499 PHE B N 1
ATOM 5353 C CA . PHE B 1 475 ? 142.70400 129.03600 145.19900 1.000 119.48191 499 PHE B CA 1
ATOM 5354 C C . PHE B 1 475 ? 143.73000 129.66100 144.26400 1.000 119.48191 499 PHE B C 1
ATOM 5355 O O . PHE B 1 475 ? 143.96400 130.87400 144.30900 1.000 119.48191 499 PHE B O 1
ATOM 5372 N N . ALA B 1 476 ? 144.34000 128.83100 143.42500 1.000 122.08154 500 ALA B N 1
ATOM 5373 C CA . ALA B 1 476 ? 145.34500 129.25900 142.46700 1.000 122.08154 500 ALA B CA 1
ATOM 5374 C C . ALA B 1 476 ? 144.76300 129.23800 141.06300 1.000 122.08154 500 ALA B C 1
ATOM 5375 O O . ALA B 1 476 ? 143.80300 128.5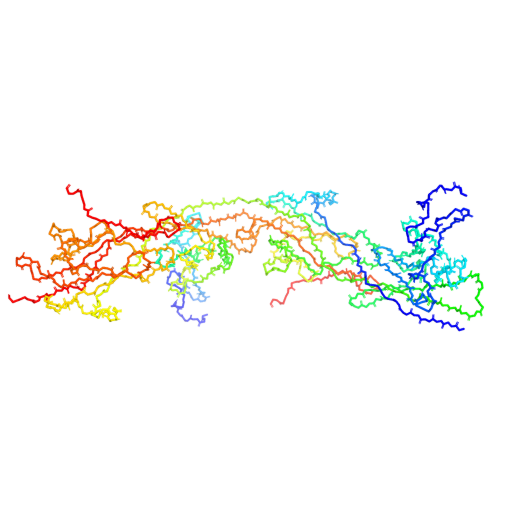2000 140.77200 1.000 122.08154 500 ALA B O 1
ATOM 5382 N N . LEU B 1 477 ? 145.36800 130.03200 140.18900 1.000 120.50322 501 LEU B N 1
ATOM 5383 C CA . LEU B 1 477 ? 144.89600 130.20300 138.82200 1.000 120.50322 501 LEU B CA 1
ATOM 5384 C C . LEU B 1 477 ? 145.72900 129.32600 137.89700 1.000 120.50322 501 LEU B C 1
ATOM 5385 O O . LEU B 1 477 ? 146.94800 129.50500 137.79600 1.000 120.50322 501 LEU B O 1
ATOM 5401 N N . LEU B 1 478 ? 145.07200 128.38300 137.22500 1.000 120.06438 502 LEU B N 1
ATOM 5402 C CA . LEU B 1 478 ? 145.73500 127.43000 136.34300 1.000 120.06438 502 LEU B CA 1
ATOM 5403 C C . LEU B 1 478 ? 145.11000 127.52300 134.95900 1.000 120.06438 502 LEU B C 1
ATOM 5404 O O . LEU B 1 478 ? 143.90200 127.31300 134.80400 1.000 120.06438 502 LEU B O 1
ATOM 5420 N N . MET B 1 479 ? 145.93600 127.81600 133.95900 1.000 115.68149 503 MET B N 1
ATOM 5421 C CA . MET B 1 479 ? 145.48800 127.96100 132.57500 1.000 115.68149 503 MET B CA 1
ATOM 5422 C C . MET B 1 479 ? 145.35000 126.57600 131.96300 1.000 115.68149 503 MET B C 1
ATOM 5423 O O . MET B 1 479 ? 146.30800 126.00300 131.44700 1.000 115.68149 503 MET B O 1
ATOM 5437 N N . THR B 1 480 ? 144.13500 126.02700 132.01500 1.000 117.62207 504 THR B N 1
ATOM 5438 C CA . THR B 1 480 ? 143.91300 124.70700 131.43600 1.000 117.62207 504 THR B CA 1
ATOM 5439 C C . THR B 1 480 ? 144.12500 124.73500 129.92700 1.000 117.62207 504 THR B C 1
ATOM 5440 O O . THR B 1 480 ? 144.67800 123.79000 129.35300 1.000 117.62207 504 THR B O 1
ATOM 5451 N N . ASN B 1 481 ? 143.69600 125.81100 129.27000 1.000 114.38791 505 ASN B N 1
ATOM 5452 C CA . ASN B 1 481 ? 143.98000 126.02300 127.85800 1.000 114.38791 505 ASN B CA 1
ATOM 5453 C C . ASN B 1 481 ? 143.56200 127.43700 127.48200 1.000 114.38791 505 ASN B C 1
ATOM 5454 O O . ASN B 1 481 ? 142.57100 127.95500 128.00300 1.000 114.38791 505 ASN B O 1
ATOM 5465 N N . CYS B 1 482 ? 144.33700 128.05600 126.59400 1.000 109.10712 506 CYS B N 1
ATOM 5466 C CA . CYS B 1 482 ? 144.04100 129.37400 126.05200 1.000 109.10712 506 CYS B CA 1
ATOM 5467 C C . CYS B 1 482 ? 144.11200 129.29800 124.53500 1.000 109.10712 506 CYS B C 1
ATOM 5468 O O . CYS B 1 482 ? 144.87400 128.50400 123.97700 1.000 109.10712 506 CYS B O 1
ATOM 5475 N N . TYR B 1 483 ? 143.31300 130.12400 123.86500 1.000 98.74884 507 TYR B N 1
ATOM 5476 C CA . TYR B 1 483 ? 143.31500 130.12000 122.41100 1.000 98.74884 507 TYR B CA 1
ATOM 5477 C C . TYR B 1 483 ? 142.82400 131.46300 121.89100 1.000 98.74884 507 TYR B C 1
ATOM 5478 O O . TYR B 1 483 ? 142.15800 132.22100 122.60000 1.000 98.74884 507 TYR B O 1
ATOM 5496 N N . ALA B 1 484 ? 143.16500 131.73600 120.63500 1.000 99.69773 508 ALA B N 1
ATOM 5497 C CA . ALA B 1 484 ? 142.73900 132.92900 119.92200 1.000 99.69773 508 ALA B CA 1
ATOM 5498 C C . ALA B 1 484 ? 141.68100 132.55300 118.89300 1.000 99.69773 508 ALA B C 1
ATOM 5499 O O . ALA B 1 484 ? 141.65000 131.42200 118.40000 1.000 99.69773 508 ALA B O 1
ATOM 5506 N N . THR B 1 485 ? 140.80300 133.50500 118.58100 1.000 102.65262 509 THR B N 1
ATOM 5507 C CA . THR B 1 485 ? 139.71400 133.27100 117.64500 1.000 102.65262 509 THR B CA 1
ATOM 5508 C C . THR B 1 485 ? 139.53300 134.49900 116.76000 1.000 102.65262 509 THR B C 1
ATOM 5509 O O . THR B 1 485 ? 139.66500 135.63100 117.24800 1.000 102.65262 509 THR B O 1
ATOM 5520 N N . PRO B 1 486 ? 139.23900 134.32500 115.46400 1.000 99.96043 510 PRO B N 1
ATOM 5521 C CA . PRO B 1 486 ? 139.04800 135.50600 114.60600 1.000 99.96043 510 PRO B CA 1
ATOM 5522 C C . PRO B 1 486 ? 137.83600 136.33600 114.98500 1.000 99.96043 510 PRO B C 1
ATOM 5523 O O . PRO B 1 486 ? 137.78100 137.51900 114.62700 1.000 99.96043 510 PRO B O 1
ATOM 5534 N N . SER B 1 487 ? 136.87500 135.75800 115.70000 1.000 101.99489 511 SER B N 1
ATOM 5535 C CA . SER B 1 487 ? 135.62000 136.41400 116.02600 1.000 101.99489 511 SER B CA 1
ATOM 5536 C C . SER B 1 487 ? 135.34300 136.27300 117.51600 1.000 101.99489 511 SER B C 1
ATOM 5537 O O . SER B 1 487 ? 135.93200 135.43500 118.20300 1.000 101.99489 511 SER B O 1
ATOM 5545 N N . SER B 1 488 ? 134.43200 137.11500 118.00900 1.000 99.09757 512 SER B N 1
ATOM 5546 C CA . SER B 1 488 ? 134.08900 137.09100 119.42600 1.000 99.09757 512 SER B CA 1
ATOM 5547 C C . SER B 1 488 ? 133.50500 135.74900 119.84400 1.000 99.09757 512 SER B C 1
ATOM 5548 O O . SER B 1 488 ? 133.67600 135.32900 120.99300 1.000 99.09757 512 SER B O 1
ATOM 5556 N N . ASN B 1 489 ? 132.81000 135.07000 118.93700 1.000 108.53622 513 ASN B N 1
ATOM 5557 C CA . ASN B 1 489 ? 132.16800 133.80600 119.27300 1.000 108.53622 513 ASN B CA 1
ATOM 5558 C C . ASN B 1 489 ? 133.22000 132.74700 119.57300 1.000 108.53622 513 ASN B C 1
ATOM 5559 O O . ASN B 1 489 ? 134.02800 132.39500 118.70800 1.000 108.53622 513 ASN B O 1
ATOM 5569 N N . ALA B 1 490 ? 133.20800 132.24000 120.80800 1.000 107.43379 514 ALA B N 1
ATOM 5570 C CA . ALA B 1 490 ? 134.22200 131.27900 121.22800 1.000 107.43379 514 ALA B CA 1
ATOM 5571 C C . ALA B 1 490 ? 134.12400 129.98200 120.43700 1.000 107.43379 514 ALA B C 1
ATOM 5572 O O . ALA B 1 490 ? 135.14700 129.40700 120.04900 1.000 107.43379 514 ALA B O 1
ATOM 5579 N N . THR B 1 491 ? 132.90500 129.50500 120.18800 1.000 114.01488 515 THR B N 1
ATOM 5580 C CA . THR B 1 491 ? 132.69900 128.23600 119.49300 1.000 114.01488 515 THR B CA 1
ATOM 5581 C C . THR B 1 491 ? 132.92600 128.46200 118.00100 1.000 114.01488 515 THR B C 1
ATOM 5582 O O . THR B 1 491 ? 131.99600 128.62100 117.20600 1.000 114.01488 515 THR B O 1
ATOM 5593 N N . ASP B 1 492 ? 134.20400 128.48100 117.62100 1.000 105.31338 516 ASP B N 1
ATOM 5594 C CA . ASP B 1 492 ? 134.61400 128.62800 116.23300 1.000 105.31338 516 ASP B CA 1
ATOM 5595 C C . ASP B 1 492 ? 135.63700 127.54100 115.92600 1.000 105.31338 516 ASP B C 1
ATOM 5596 O O . ASP B 1 492 ? 136.56400 127.32600 116.72500 1.000 105.31338 516 ASP B O 1
ATOM 5605 N N . PRO B 1 493 ? 135.51500 126.83200 114.79900 1.000 104.88164 517 PRO B N 1
ATOM 5606 C CA . PRO B 1 493 ? 136.48300 125.76000 114.51400 1.000 104.88164 517 PRO B CA 1
ATOM 5607 C C . PRO B 1 493 ? 137.91300 126.24900 114.40400 1.000 104.88164 517 PRO B C 1
ATOM 5608 O O . PRO B 1 493 ? 138.84200 125.50100 114.73200 1.000 104.88164 517 PRO B O 1
ATOM 5619 N N . LEU B 1 494 ? 138.12000 127.48300 113.95600 1.000 101.15652 518 LEU B N 1
ATOM 5620 C CA . LEU B 1 494 ? 139.46300 127.99400 113.69100 1.000 101.15652 518 LEU B CA 1
ATOM 5621 C C . LEU B 1 494 ? 140.04400 128.52100 114.99500 1.000 101.15652 518 LEU B C 1
ATOM 5622 O O . LEU B 1 494 ? 139.86200 129.68300 115.36100 1.000 101.15652 518 LEU B O 1
ATOM 5638 N N . LYS B 1 495 ? 140.75800 127.65000 115.70000 1.000 98.54727 519 LYS B N 1
ATOM 5639 C CA . LYS B 1 495 ? 141.37200 127.97200 116.97700 1.000 98.54727 519 LYS B CA 1
ATOM 5640 C C . LYS B 1 495 ? 142.87800 127.79400 116.87600 1.000 98.54727 519 LYS B C 1
ATOM 5641 O O . LYS B 1 495 ? 143.36000 126.81700 116.29500 1.000 98.54727 519 LYS B O 1
ATOM 5660 N N . TYR B 1 496 ? 143.61200 128.74100 117.44300 1.000 97.10235 520 TYR B N 1
ATOM 5661 C CA . TYR B 1 496 ? 145.06700 128.68600 117.51900 1.000 97.10235 520 TYR B CA 1
ATOM 5662 C C . TYR B 1 496 ? 145.43200 128.57700 118.99600 1.000 97.10235 520 TYR B C 1
ATOM 5663 O O . TYR B 1 496 ? 145.63100 129.58400 119.67800 1.000 97.10235 520 TYR B O 1
ATOM 5681 N N . PHE B 1 497 ? 145.50800 127.34400 119.48900 1.000 102.16216 521 PHE B N 1
ATOM 5682 C CA . PHE B 1 497 ? 145.82600 127.11900 120.89300 1.000 102.16216 521 PHE B CA 1
ATOM 5683 C C . PHE B 1 497 ? 147.19500 127.69300 121.22000 1.000 102.16216 521 PHE B C 1
ATOM 5684 O O . PHE B 1 497 ? 148.20100 127.31600 120.61200 1.000 102.16216 521 PHE B O 1
ATOM 5701 N N . ILE B 1 498 ? 147.22500 128.61100 122.18300 1.000 111.72834 522 ILE B N 1
ATOM 5702 C CA . ILE B 1 498 ? 148.46200 129.24000 122.63000 1.000 111.72834 522 ILE B CA 1
ATOM 5703 C C . ILE B 1 498 ? 148.95500 128.47500 123.85000 1.000 111.72834 522 ILE B C 1
ATOM 5704 O O . ILE B 1 498 ? 150.16500 128.35100 124.07300 1.000 111.72834 522 ILE B O 1
ATOM 5720 N N . ILE B 1 499 ? 148.02000 127.95900 124.64300 1.000 115.41251 523 ILE B N 1
ATOM 5721 C CA . ILE B 1 499 ? 148.32400 127.09600 125.77800 1.000 115.41251 523 ILE B CA 1
ATOM 5722 C C . ILE B 1 499 ? 147.46400 125.85100 125.63500 1.000 115.41251 523 ILE B C 1
ATOM 5723 O O . ILE B 1 499 ? 146.23400 125.94800 125.54800 1.000 115.41251 523 ILE B O 1
ATOM 5739 N N . GLN B 1 500 ? 148.10700 124.68800 125.60600 1.000 117.18581 524 GLN B N 1
ATOM 5740 C CA . GLN B 1 500 ? 147.44700 123.41800 125.32500 1.000 117.18581 524 GLN B CA 1
ATOM 5741 C C . GLN B 1 500 ? 147.52100 122.53600 126.56400 1.000 117.18581 524 GLN B C 1
ATOM 5742 O O . GLN B 1 500 ? 148.60400 122.07300 126.94000 1.000 117.18581 524 GLN B O 1
ATOM 5756 N N . ASP B 1 501 ? 146.36600 122.29300 127.18000 1.000 119.17512 525 ASP B N 1
ATOM 5757 C CA . ASP B 1 501 ? 146.22900 121.37500 128.30900 1.000 119.17512 525 ASP B CA 1
ATOM 5758 C C . ASP B 1 501 ? 147.29700 121.63600 129.37300 1.000 119.17512 525 ASP B C 1
ATOM 5759 O O . ASP B 1 501 ? 148.16300 120.80600 129.64800 1.000 119.17512 525 ASP B O 1
ATOM 5768 N N . ARG B 1 502 ? 147.22300 122.82800 129.96200 1.000 121.11843 526 ARG B N 1
ATOM 5769 C CA . ARG B 1 502 ? 148.02500 123.24200 131.10900 1.000 121.11843 526 ARG B CA 1
ATOM 5770 C C . ARG B 1 502 ? 149.47600 123.54300 130.76300 1.000 121.11843 526 ARG B C 1
ATOM 5771 O O . ARG B 1 502 ? 150.26900 123.81200 131.67400 1.000 121.11843 526 ARG B O 1
ATOM 5792 N N . CYS B 1 503 ? 149.85400 123.50700 129.49000 1.000 125.97704 527 CYS B N 1
ATOM 5793 C CA . CYS B 1 503 ? 151.22700 123.79300 129.10500 1.000 125.97704 527 CYS B CA 1
ATOM 5794 C C . CYS B 1 503 ? 151.25400 124.65000 127.84900 1.000 125.97704 527 CYS B C 1
ATOM 5795 O O . CYS B 1 503 ? 150.34400 124.56600 127.01500 1.000 125.97704 527 CYS B O 1
ATOM 5802 N N . PRO B 1 504 ? 152.28000 125.48400 127.69100 1.000 122.89177 528 PRO B N 1
ATOM 5803 C CA . PRO B 1 504 ? 152.36000 126.32900 126.49700 1.000 122.89177 528 PRO B CA 1
ATOM 5804 C C . PRO B 1 504 ? 152.64500 125.50700 125.25200 1.000 122.89177 528 PRO B C 1
ATOM 5805 O O . PRO B 1 504 ? 153.23400 124.42500 125.31300 1.000 122.89177 528 PRO B O 1
ATOM 5816 N N . HIS B 1 505 ? 152.21400 126.03400 124.11100 1.000 125.01451 529 HIS B N 1
ATOM 5817 C CA . HIS B 1 505 ? 152.48000 125.37000 122.84400 1.000 125.01451 529 HIS B CA 1
ATOM 5818 C C . HIS B 1 505 ? 153.96100 125.48000 122.50200 1.000 125.01451 529 HIS B C 1
ATOM 5819 O O . HIS B 1 505 ? 154.55000 126.56200 122.58600 1.000 125.01451 529 HIS B O 1
ATOM 5833 N N . THR B 1 506 ? 154.56200 124.35700 122.12100 1.000 128.67908 530 THR B N 1
ATOM 5834 C CA . THR B 1 506 ? 155.97400 124.32900 121.76400 1.000 128.67908 530 THR B CA 1
ATOM 5835 C C . THR B 1 506 ? 156.13500 124.78900 120.31500 1.000 128.67908 530 THR B C 1
ATOM 5836 O O . THR B 1 506 ? 155.19700 125.28800 119.68700 1.000 128.67908 530 THR B O 1
ATOM 5847 N N . ARG B 1 507 ? 157.34000 124.63100 119.77100 1.000 129.78650 531 ARG B N 1
ATOM 5848 C CA . ARG B 1 507 ? 157.66400 125.03400 118.40400 1.000 129.78650 531 ARG B CA 1
ATOM 5849 C C . ARG B 1 507 ? 157.43800 126.52400 118.17000 1.000 129.78650 531 ARG B C 1
ATOM 5850 O O . ARG B 1 507 ? 157.28200 126.95900 117.02500 1.000 129.78650 531 ARG B O 1
ATOM 5871 N N . ASP B 1 508 ? 157.41700 127.31900 119.24000 1.000 127.40616 532 ASP B N 1
ATOM 5872 C CA . ASP B 1 508 ? 157.25900 128.76700 119.12400 1.000 127.40616 532 ASP B CA 1
ATOM 5873 C C . ASP B 1 508 ? 157.97200 129.38200 120.32600 1.000 127.40616 532 ASP B C 1
ATOM 5874 O O . ASP B 1 508 ? 157.40300 129.45100 121.41900 1.000 127.40616 532 ASP B O 1
ATOM 5883 N N . SER B 1 509 ? 159.21500 129.81900 120.11400 1.000 126.72150 533 SER B N 1
ATOM 5884 C CA . SER B 1 509 ? 160.01700 130.35800 121.20500 1.000 126.72150 533 SER B CA 1
ATOM 5885 C C . SER B 1 509 ? 159.39400 131.60000 121.82700 1.000 126.72150 533 SER B C 1
ATOM 5886 O O . SER B 1 509 ? 159.66500 131.89700 122.99500 1.000 126.72150 533 SER B O 1
ATOM 5894 N N . THR B 1 510 ? 158.56700 132.32900 121.07800 1.000 121.91547 534 THR B N 1
ATOM 5895 C CA . THR B 1 510 ? 157.98900 133.57000 121.57600 1.000 121.91547 534 THR B CA 1
ATOM 5896 C C . THR B 1 510 ? 156.94300 133.34500 122.65800 1.000 121.91547 534 THR B C 1
ATOM 5897 O O . THR B 1 510 ? 156.51500 134.31800 123.28900 1.000 121.91547 534 THR B O 1
ATOM 5908 N N . ILE B 1 511 ? 156.52400 132.10500 122.89200 1.000 122.17950 535 ILE B N 1
ATOM 5909 C CA . ILE B 1 511 ? 155.51500 131.80200 123.90000 1.000 122.17950 535 ILE B CA 1
ATOM 5910 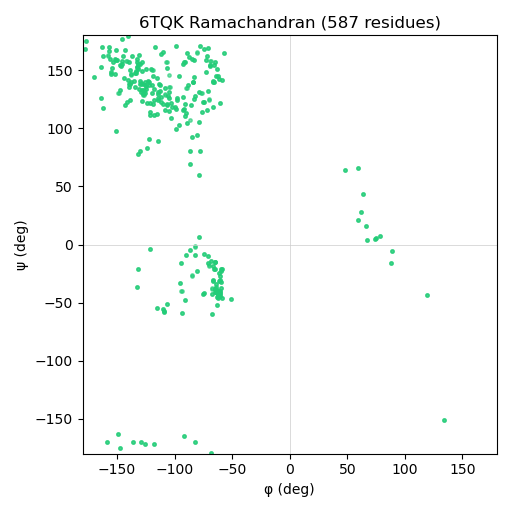C C . ILE B 1 511 ? 156.24400 131.52600 125.20900 1.000 122.17950 535 ILE B C 1
ATOM 5911 O O . ILE B 1 511 ? 156.93000 130.51000 125.34800 1.000 122.17950 535 ILE B O 1
ATOM 5927 N N . GLN B 1 512 ? 156.09900 132.43600 126.16900 1.000 125.12655 536 GLN B N 1
ATOM 5928 C CA . GLN B 1 512 ? 156.68600 132.27300 127.49200 1.000 125.12655 536 GLN B CA 1
ATOM 5929 C C . GLN B 1 512 ? 155.69200 132.75400 128.53300 1.000 125.12655 536 GLN B C 1
ATOM 5930 O O . GLN B 1 512 ? 155.07900 133.81300 128.36800 1.000 125.12655 536 GLN B O 1
ATOM 5944 N N . VAL B 1 513 ? 155.53400 131.97300 129.59700 1.000 121.42773 537 VAL B N 1
ATOM 5945 C CA . VAL B 1 513 ? 154.64400 132.30300 130.70400 1.000 121.42773 537 VAL B CA 1
ATOM 5946 C C . VAL B 1 513 ? 155.49500 132.41600 131.96000 1.000 121.42773 537 VAL B C 1
ATOM 5947 O O . VAL B 1 513 ? 156.18600 131.46200 132.34000 1.000 121.42773 537 VAL B O 1
ATOM 5960 N N . VAL B 1 514 ? 155.46800 133.59200 132.58500 1.000 126.57453 538 VAL B N 1
ATOM 5961 C CA . VAL B 1 514 ? 156.27800 133.81400 133.77700 1.000 126.57453 538 VAL B CA 1
ATOM 5962 C C . VAL B 1 514 ? 155.67000 133.11400 134.98800 1.000 126.57453 538 VAL B C 1
ATOM 5963 O O . VAL B 1 514 ? 156.38800 132.49600 135.78200 1.000 126.57453 538 VAL B O 1
ATOM 5976 N N . GLU B 1 515 ? 154.35000 133.19500 135.15200 1.000 126.95046 539 GLU B N 1
ATOM 5977 C CA . GLU B 1 515 ? 153.68000 132.63300 136.31600 1.000 126.95046 539 GLU B CA 1
ATOM 5978 C C . GLU B 1 515 ? 152.37300 131.97600 135.90100 1.000 126.95046 539 GLU B C 1
ATOM 5979 O O . GLU B 1 515 ? 151.63400 132.51000 135.07000 1.000 126.95046 539 GLU B O 1
ATOM 5991 N N . ASN B 1 516 ? 152.10200 130.81200 136.48600 1.000 124.50917 540 ASN B N 1
ATOM 5992 C CA . ASN B 1 516 ? 150.85100 130.09700 136.24700 1.000 124.50917 540 ASN B CA 1
ATOM 5993 C C . ASN B 1 516 ? 150.67600 129.07900 137.36100 1.000 124.50917 540 ASN B C 1
ATOM 5994 O O . ASN B 1 516 ? 151.50200 128.17200 137.50200 1.000 124.50917 540 ASN B O 1
ATOM 6005 N N . GLY B 1 517 ? 149.61500 129.23000 138.15100 1.000 127.31038 541 GLY B N 1
ATOM 6006 C CA . GLY B 1 517 ? 149.37500 128.36900 139.28800 1.000 127.31038 541 GLY B CA 1
ATOM 6007 C C . GLY B 1 517 ? 150.02300 128.82700 140.57600 1.000 127.31038 541 GLY B C 1
ATOM 6008 O O . GLY B 1 517 ? 149.64500 128.33800 141.64800 1.000 127.31038 541 GLY B O 1
ATOM 6012 N N . GLU B 1 518 ? 150.98900 129.74500 140.50800 1.000 130.41829 542 GLU B N 1
ATOM 6013 C CA . GLU B 1 518 ? 151.61400 130.24900 141.72600 1.000 130.41829 542 GLU B CA 1
ATOM 6014 C C . GLU B 1 518 ? 150.63200 131.06200 142.55800 1.000 130.41829 542 GLU B C 1
ATOM 6015 O O . GLU B 1 518 ? 150.59100 130.92500 143.78600 1.000 130.41829 542 GLU B O 1
ATOM 6027 N N . SER B 1 519 ? 149.83700 131.91100 141.91600 1.000 122.38945 543 SER B N 1
ATOM 6028 C CA . SER B 1 519 ? 148.93400 132.80700 142.62800 1.000 122.38945 543 SER B CA 1
ATOM 6029 C C . SER B 1 519 ? 147.82200 133.24000 141.67900 1.000 122.38945 543 SER B C 1
ATOM 6030 O O . SER B 1 519 ? 147.67400 132.70100 140.57700 1.000 122.38945 543 SER B O 1
ATOM 6038 N N . SER B 1 520 ? 147.03600 134.22500 142.11800 1.000 118.71073 544 SER B N 1
ATOM 6039 C CA . SER B 1 520 ? 145.91300 134.73500 141.34100 1.000 118.71073 544 SER B CA 1
ATOM 6040 C C . SER B 1 520 ? 146.34300 135.48500 140.08700 1.000 118.71073 544 SER B C 1
ATOM 6041 O O . SER B 1 520 ? 145.49800 135.73500 139.22100 1.000 118.71073 544 SER B O 1
ATOM 6049 N N . GLN B 1 521 ? 147.61600 135.84800 139.96600 1.000 121.18329 545 GLN B N 1
ATOM 6050 C CA . GLN B 1 521 ? 148.10400 136.65100 138.84700 1.000 121.18329 545 GLN B CA 1
ATOM 6051 C C . GLN B 1 521 ? 148.73800 135.71300 137.82600 1.000 121.18329 545 GLN B C 1
ATOM 6052 O O . GLN B 1 521 ? 149.89000 135.29800 137.97700 1.000 121.18329 545 GLN B O 1
ATOM 6066 N N . GLY B 1 522 ? 147.98000 135.38300 136.78200 1.000 119.90450 546 GLY B N 1
ATOM 6067 C CA . GLY B 1 522 ? 148.48100 134.55600 135.70200 1.000 119.90450 546 GLY B CA 1
ATOM 6068 C C . GLY B 1 522 ? 148.74200 135.36700 134.45200 1.000 119.90450 546 GLY B C 1
ATOM 6069 O O . GLY B 1 522 ? 147.82600 135.98800 133.90500 1.000 119.90450 546 GLY B O 1
ATOM 6073 N N . ARG B 1 523 ? 149.99100 135.37000 133.99300 1.000 122.38162 547 ARG B N 1
ATOM 6074 C CA . ARG B 1 523 ? 150.41500 136.16700 132.85000 1.000 122.38162 547 ARG B CA 1
ATOM 6075 C C . ARG B 1 523 ? 151.06400 135.26300 131.81700 1.000 122.38162 547 ARG B C 1
ATOM 6076 O O . ARG B 1 523 ? 151.89500 134.41700 132.16200 1.000 122.38162 547 ARG B O 1
ATOM 6097 N N . PHE B 1 524 ? 150.68000 135.44100 130.55500 1.000 116.70604 548 PHE B N 1
ATOM 6098 C CA . PHE B 1 524 ? 151.32000 134.77300 129.43400 1.000 116.70604 548 PHE B CA 1
ATOM 6099 C C . PHE B 1 524 ? 151.77600 135.82200 128.43300 1.000 116.70604 548 PHE B C 1
ATOM 6100 O O . PHE B 1 524 ? 151.04400 136.77100 128.13800 1.000 116.70604 548 PHE B O 1
ATOM 6117 N N . SER B 1 525 ? 152.99200 135.64900 127.92300 1.000 117.85751 549 SER B N 1
ATOM 6118 C CA . SER B 1 525 ? 153.61000 136.59700 127.00900 1.000 117.85751 549 SER B CA 1
ATOM 6119 C C . SER B 1 525 ? 153.79600 135.93800 125.65100 1.000 117.85751 549 SER B C 1
ATOM 6120 O O . SER B 1 525 ? 154.34000 134.83300 125.56000 1.000 117.85751 549 SER B O 1
ATOM 6128 N N . VAL B 1 526 ? 153.33900 136.61900 124.60300 1.000 115.33766 550 VAL B N 1
ATOM 6129 C CA . VAL B 1 526 ? 153.51500 136.15300 123.23500 1.000 115.33766 550 VAL B CA 1
ATOM 6130 C C . VAL B 1 526 ? 153.46900 137.37000 122.32800 1.000 115.33766 550 VAL B C 1
ATOM 6131 O O . VAL B 1 526 ? 152.79100 138.35800 122.62200 1.000 115.33766 550 VAL B O 1
ATOM 6144 N N . GLN B 1 527 ? 154.20200 137.30100 121.22500 1.000 117.08497 551 GLN B N 1
ATOM 6145 C CA . GLN B 1 527 ? 154.22700 138.39900 120.27500 1.000 117.08497 551 GLN B CA 1
ATOM 6146 C C . GLN B 1 527 ? 153.15200 138.20000 119.21200 1.000 117.08497 551 GLN B C 1
ATOM 6147 O O . GLN B 1 527 ? 152.68800 137.08700 118.95500 1.000 117.08497 551 GLN B O 1
ATOM 6161 N N . MET B 1 528 ? 152.76200 139.31000 118.59300 1.000 116.79709 552 MET B N 1
ATOM 6162 C CA . MET B 1 528 ? 151.50900 139.37100 117.85800 1.000 116.79709 552 MET B CA 1
ATOM 6163 C C . MET B 1 528 ? 151.52400 138.43700 116.65000 1.000 116.79709 552 MET B C 1
ATOM 6164 O O . MET B 1 528 ? 152.57500 138.05900 116.12700 1.000 116.79709 552 MET B O 1
ATOM 6178 N N . PHE B 1 529 ? 150.32100 138.06000 116.22100 1.000 108.16062 553 PHE B N 1
ATOM 6179 C CA . PHE B 1 529 ? 150.11100 137.21400 115.05800 1.000 108.16062 553 PHE B CA 1
ATOM 6180 C C . PHE B 1 529 ? 148.86500 137.69400 114.32900 1.000 108.16062 553 PHE B C 1
ATOM 6181 O O . PHE B 1 529 ? 148.08400 138.49500 114.84900 1.000 108.16062 553 PHE B O 1
ATOM 6198 N N . ARG B 1 530 ? 148.68300 137.19700 113.10900 1.000 105.89781 554 ARG B N 1
ATOM 6199 C CA . ARG B 1 530 ? 147.48700 137.45900 112.32300 1.000 105.89781 554 ARG B CA 1
ATOM 6200 C C . ARG B 1 530 ? 146.99300 136.15600 111.71700 1.000 105.89781 554 ARG B C 1
ATOM 6201 O O . ARG B 1 530 ? 147.78600 135.36700 111.19600 1.000 105.89781 554 ARG B O 1
ATOM 6222 N N . PHE B 1 531 ? 145.68400 135.93500 111.78200 1.000 101.93152 555 PHE B N 1
ATOM 6223 C CA . PHE B 1 531 ? 145.10000 134.77900 111.12000 1.000 101.93152 555 PHE B CA 1
ATOM 6224 C C . PHE B 1 531 ? 145.28100 134.89100 109.61300 1.000 101.93152 555 PHE B C 1
ATOM 6225 O O . PHE B 1 531 ? 145.24200 135.98500 109.04300 1.000 101.93152 555 PHE B O 1
ATOM 6242 N N . ALA B 1 532 ? 145.48200 133.74700 108.96800 1.000 99.88629 556 ALA B N 1
ATOM 6243 C CA . ALA B 1 532 ? 145.67500 133.70800 107.52500 1.000 99.88629 556 ALA B CA 1
ATOM 6244 C C . ALA B 1 532 ? 144.31800 133.71500 106.83400 1.000 99.88629 556 ALA B C 1
ATOM 6245 O O . ALA B 1 532 ? 143.46500 132.86800 107.11900 1.000 99.88629 556 ALA B O 1
ATOM 6252 N N . GLY B 1 533 ? 144.11900 134.67300 105.93400 1.000 101.54144 557 GLY B N 1
ATOM 6253 C CA . GLY B 1 533 ? 142.88800 134.76000 105.17400 1.000 101.54144 557 GLY B CA 1
ATOM 6254 C C . GLY B 1 533 ? 142.32500 136.16500 105.12300 1.000 101.54144 557 GLY B C 1
ATOM 6255 O O . GLY B 1 533 ? 143.07200 137.14500 105.18100 1.000 101.54144 557 GLY B O 1
ATOM 6259 N N . ASN B 1 534 ? 141.00400 136.27300 105.01400 1.000 99.89372 558 ASN B N 1
ATOM 6260 C CA . ASN B 1 534 ? 140.32400 137.56100 105.04700 1.000 99.89372 558 ASN B CA 1
ATOM 6261 C C . ASN B 1 534 ? 140.09900 138.06300 106.46700 1.000 99.89372 558 ASN B C 1
ATOM 6262 O O . ASN B 1 534 ? 139.56400 139.16300 106.64300 1.000 99.89372 558 ASN B O 1
ATOM 6273 N N . TYR B 1 535 ? 140.49600 137.29100 107.47700 1.000 101.38679 559 TYR B N 1
ATOM 6274 C CA . TYR B 1 535 ? 140.24600 137.65100 108.86800 1.000 101.38679 559 TYR B CA 1
ATOM 6275 C C . TYR B 1 535 ? 141.14600 138.81300 109.26400 1.000 101.38679 559 TYR B C 1
ATOM 6276 O O . TYR B 1 535 ? 142.37300 138.67800 109.29500 1.000 101.38679 559 TYR B O 1
ATOM 6294 N N . ASP B 1 536 ? 140.53600 139.95600 109.57700 1.000 106.83562 560 ASP B N 1
ATOM 6295 C CA . ASP B 1 536 ? 141.27600 141.14500 109.97800 1.000 106.83562 560 ASP B CA 1
ATOM 6296 C C . ASP B 1 536 ? 141.40800 141.25500 111.49000 1.000 106.83562 560 ASP B C 1
ATOM 6297 O O . ASP B 1 536 ? 142.47300 141.62800 111.99300 1.000 106.83562 560 ASP B O 1
ATOM 6306 N N . LEU B 1 537 ? 140.35000 140.92700 112.22200 1.000 104.62327 561 LEU B N 1
ATOM 6307 C CA . LEU B 1 537 ? 140.32800 141.04900 113.67000 1.000 104.62327 561 LEU B CA 1
ATOM 6308 C C . LEU B 1 537 ? 140.67800 139.71700 114.31700 1.000 104.62327 561 LEU B C 1
ATOM 6309 O O . LEU B 1 537 ? 140.32200 138.65200 113.80500 1.000 104.62327 561 LEU B O 1
ATOM 6325 N N . VAL B 1 538 ? 141.38200 139.78800 115.44400 1.000 104.44312 562 VAL B N 1
ATOM 6326 C CA . VAL B 1 538 ? 141.74500 138.61700 116.23200 1.000 104.44312 562 VAL B CA 1
ATOM 6327 C C . VAL B 1 538 ? 141.29500 138.85000 117.66700 1.000 104.44312 562 VAL B C 1
ATOM 6328 O O . VAL B 1 538 ? 141.53000 139.92500 118.23000 1.000 104.44312 562 VAL B O 1
ATOM 6341 N N . TYR B 1 539 ? 140.64300 137.85100 118.24700 1.000 99.90843 563 TYR B N 1
ATOM 6342 C CA . TYR B 1 539 ? 140.18300 137.88300 119.62600 1.000 99.90843 563 TYR B CA 1
ATOM 6343 C C . TYR B 1 539 ? 141.00100 136.90800 120.46200 1.000 99.90843 563 TYR B C 1
ATOM 6344 O O . TYR B 1 539 ? 141.72100 136.05300 119.94000 1.000 99.90843 563 TYR B O 1
ATOM 6362 N N . LEU B 1 540 ? 140.88500 137.05000 121.78000 1.000 98.72203 564 LEU B N 1
ATOM 6363 C CA . LEU B 1 540 ? 141.55800 136.16900 122.72500 1.000 98.72203 564 LEU B CA 1
ATOM 6364 C C . LEU B 1 540 ? 140.54800 135.60500 123.70800 1.000 98.72203 564 LEU B C 1
ATOM 6365 O O . LEU B 1 540 ? 139.78200 136.35500 124.31900 1.000 98.72203 564 LEU B O 1
ATOM 6381 N N . HIS B 1 541 ? 140.56600 134.28600 123.86600 1.000 101.17432 565 HIS B N 1
ATOM 6382 C CA . HIS B 1 541 ? 139.72800 133.58500 124.82200 1.000 101.17432 565 HIS B CA 1
ATOM 6383 C C . HIS B 1 541 ? 140.60600 132.65000 125.64000 1.000 101.17432 565 HIS B C 1
ATOM 6384 O O . HIS B 1 541 ? 141.67600 132.22700 125.19800 1.000 101.17432 565 HIS B O 1
ATOM 6398 N N . CYS B 1 542 ? 140.14500 132.33300 126.84500 1.000 104.41535 566 CYS B N 1
ATOM 6399 C CA . CYS B 1 542 ? 140.86800 131.41300 127.70700 1.000 104.41535 566 CYS B CA 1
ATOM 6400 C C . CYS B 1 542 ? 139.87700 130.62700 128.54800 1.000 104.41535 566 CYS B C 1
ATOM 6401 O O . CYS B 1 542 ? 138.75800 131.07700 128.80600 1.000 104.41535 566 CYS B O 1
ATOM 6408 N N . GLU B 1 543 ? 140.30400 129.43900 128.95700 1.000 113.02020 567 GLU B N 1
ATOM 6409 C CA . GLU B 1 543 ? 139.62400 128.65000 129.96900 1.000 113.02020 567 GLU B CA 1
ATOM 6410 C C . GLU B 1 543 ? 140.58700 128.46800 131.12900 1.000 113.02020 567 GLU B C 1
ATOM 6411 O O . GLU B 1 543 ? 141.80100 128.36800 130.92500 1.000 113.02020 567 GLU B O 1
ATOM 6423 N N . VAL B 1 544 ? 140.05100 128.44500 132.34300 1.000 113.82355 568 VAL B N 1
ATOM 6424 C CA . VAL B 1 544 ? 140.87400 128.49000 133.54400 1.000 113.82355 568 VAL B CA 1
ATOM 6425 C C . VAL B 1 544 ? 140.25000 127.61000 134.61500 1.000 113.82355 568 VAL B C 1
ATOM 6426 O O . VAL B 1 544 ? 139.02300 127.53100 134.73800 1.000 113.82355 568 VAL B O 1
ATOM 6439 N N . TYR B 1 545 ? 141.10600 126.94400 135.38600 1.000 117.42384 569 TYR B N 1
ATOM 6440 C CA . TYR B 1 545 ? 140.69400 126.05300 136.46100 1.000 117.42384 569 TYR B CA 1
ATOM 6441 C C . TYR B 1 545 ? 141.29700 126.55900 137.76100 1.000 117.42384 569 TYR B C 1
ATOM 6442 O O . TYR B 1 545 ? 142.52100 126.68600 137.87100 1.000 117.42384 569 TYR B O 1
ATOM 6460 N N . LEU B 1 546 ? 140.44400 126.85400 138.73700 1.000 119.01814 570 LEU B N 1
ATOM 6461 C CA . LEU B 1 546 ? 140.92400 127.25700 140.04900 1.000 119.01814 570 LEU B CA 1
ATOM 6462 C C . LEU B 1 546 ? 141.40900 126.02700 140.80600 1.000 119.01814 570 LEU B C 1
ATOM 6463 O O . LEU B 1 546 ? 140.70700 125.01400 140.87900 1.000 119.01814 570 LEU B O 1
ATOM 6479 N 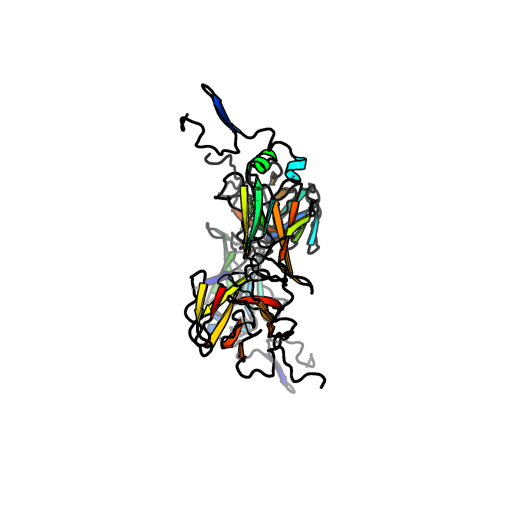N . CYS B 1 547 ? 142.61200 126.11800 141.36200 1.000 123.43390 571 CYS B N 1
ATOM 6480 C CA . CYS B 1 547 ? 143.30600 124.97900 141.94300 1.000 123.43390 571 CYS B CA 1
ATOM 6481 C C . CYS B 1 547 ? 143.46000 125.18700 143.44200 1.000 123.43390 571 CYS B C 1
ATOM 6482 O O . CYS B 1 547 ? 143.89600 126.25400 143.88400 1.000 123.43390 571 CYS B O 1
ATOM 6489 N N . ASP B 1 548 ? 143.10700 124.16500 144.21600 1.000 128.77749 572 ASP B N 1
ATOM 6490 C CA . ASP B 1 548 ? 143.20900 124.21700 145.66800 1.000 128.77749 572 ASP B CA 1
ATOM 6491 C C . ASP B 1 548 ? 144.62100 123.81600 146.07600 1.000 128.77749 572 ASP B C 1
ATOM 6492 O O . ASP B 1 548 ? 145.06700 122.70300 145.77700 1.000 128.77749 572 ASP B O 1
ATOM 6501 N N . THR B 1 549 ? 145.32300 124.72400 146.75500 1.000 125.74571 573 THR B N 1
ATOM 6502 C CA . THR B 1 549 ? 146.70300 124.46300 147.14600 1.000 125.74571 573 THR B CA 1
ATOM 6503 C C . THR B 1 549 ? 146.81200 123.39600 148.22700 1.000 125.74571 573 THR B C 1
ATOM 6504 O O . THR B 1 549 ? 147.89600 122.83400 148.41700 1.000 125.74571 573 THR B O 1
ATOM 6515 N N . MET B 1 550 ? 145.72000 123.10400 148.93600 1.000 127.60335 574 MET B N 1
ATOM 6516 C CA . MET B 1 550 ? 145.78600 122.13400 150.02400 1.000 127.60335 574 MET B CA 1
ATOM 6517 C C . MET B 1 550 ? 146.13100 120.74400 149.50800 1.000 127.60335 574 MET B C 1
ATOM 6518 O O . MET B 1 550 ? 146.91900 120.02200 150.13100 1.000 127.60335 574 MET B O 1
ATOM 6532 N N . ASN B 1 551 ? 145.55800 120.35300 148.37100 1.000 132.53131 575 ASN B N 1
ATOM 6533 C CA . ASN B 1 551 ? 145.67900 118.99500 147.85700 1.000 132.53131 575 ASN B CA 1
ATOM 6534 C C . ASN B 1 551 ? 146.53600 118.92600 146.60000 1.000 132.53131 575 ASN B C 1
ATOM 6535 O O . ASN B 1 551 ? 147.51900 118.18000 146.56400 1.000 132.53131 575 ASN B O 1
ATOM 6546 N N . GLU B 1 552 ? 146.19500 119.68600 145.56200 1.000 136.73643 576 GLU B N 1
ATOM 6547 C CA . GLU B 1 552 ? 146.95100 119.64200 144.31800 1.000 136.73643 576 GLU B CA 1
ATOM 6548 C C . GLU B 1 552 ? 148.18000 120.53700 144.40200 1.000 136.73643 576 GLU B C 1
ATOM 6549 O O . GLU B 1 552 ? 148.15100 121.60700 145.01700 1.000 136.73643 576 GLU B O 1
ATOM 6561 N N . LYS B 1 553 ? 149.26800 120.08400 143.77800 1.000 140.29246 577 LYS B N 1
ATOM 6562 C CA . LYS B 1 553 ? 150.47300 120.90400 143.70300 1.000 140.29246 577 LYS B CA 1
ATOM 6563 C C . LYS B 1 553 ? 150.22100 122.17300 142.89800 1.000 140.29246 577 LYS B C 1
ATOM 6564 O O . LYS B 1 553 ? 150.76200 123.23800 143.21800 1.000 140.29246 577 LYS B O 1
ATOM 6583 N N . CYS B 1 554 ? 149.40600 122.07700 141.84800 1.000 139.17570 578 CYS B N 1
ATOM 6584 C CA . CYS B 1 554 ? 148.99900 123.23700 141.05700 1.000 139.17570 578 CYS B CA 1
ATOM 6585 C C . CYS B 1 554 ? 150.19100 123.92000 140.39200 1.000 139.17570 578 CYS B C 1
ATOM 6586 O O . CYS B 1 554 ? 150.16200 125.12600 140.13300 1.000 139.17570 578 CYS B O 1
ATOM 6593 N N . LYS B 1 555 ? 151.24700 123.15800 140.11300 1.000 136.27995 579 LYS B N 1
ATOM 6594 C CA . LYS B 1 555 ? 152.42200 123.64800 139.39200 1.000 136.27995 579 LYS B CA 1
ATOM 6595 C C . LYS B 1 555 ? 152.70600 122.66100 138.26800 1.000 136.27995 579 LYS B C 1
ATOM 6596 O O . LYS B 1 555 ? 153.58300 121.79600 138.39400 1.000 136.27995 579 LYS B O 1
ATOM 6615 N N . PRO B 1 556 ? 151.97600 122.75300 137.15600 1.000 133.38945 580 PRO B N 1
ATOM 6616 C CA . PRO B 1 556 ? 152.11700 121.73700 136.10700 1.000 133.38945 580 PRO B CA 1
ATOM 6617 C C . PRO B 1 556 ? 153.52100 121.72000 135.52300 1.000 133.38945 580 PRO B C 1
ATOM 6618 O O . PRO B 1 556 ? 154.17600 122.75600 135.39100 1.000 133.38945 580 PRO B O 1
ATOM 6629 N N . THR B 1 557 ? 153.97800 120.52000 135.17600 1.000 146.33212 581 THR B N 1
ATOM 6630 C CA . THR B 1 557 ? 155.27500 120.31000 134.55100 1.000 146.33212 581 THR B CA 1
ATOM 6631 C C . THR B 1 557 ? 155.10600 119.32800 133.40200 1.000 146.33212 581 THR B C 1
ATOM 6632 O O . THR B 1 557 ? 154.34700 118.36000 133.51000 1.000 146.33212 581 THR B O 1
ATOM 6643 N N . CYS B 1 558 ? 155.80900 119.58200 132.30300 1.000 160.87923 582 CYS B N 1
ATOM 6644 C CA . CYS B 1 558 ? 155.60100 118.82000 131.08000 1.000 160.87923 582 CYS B CA 1
ATOM 6645 C C . CYS B 1 558 ? 156.85300 118.90700 130.22100 1.000 160.87923 582 CYS B C 1
ATOM 6646 O O . CYS B 1 558 ? 157.76900 119.68800 130.49200 1.000 160.87923 582 CYS B O 1
ATOM 6653 N N . SER B 1 559 ? 156.87300 118.09200 129.17400 1.000 172.91913 583 SER B N 1
ATOM 6654 C CA . SER B 1 559 ? 157.97200 118.05400 128.22000 1.000 172.91913 583 SER B CA 1
ATOM 6655 C C . SER B 1 559 ? 157.38800 117.67100 126.86400 1.000 172.91913 583 SER B C 1
ATOM 6656 O O . SER B 1 559 ? 156.17600 117.77000 126.64900 1.000 172.91913 583 SER B O 1
ATOM 6664 N N . GLY B 1 560 ? 158.24800 117.24300 125.94300 1.000 176.02496 584 GLY B N 1
ATOM 6665 C CA . GLY B 1 560 ? 157.78100 116.84500 124.63000 1.000 176.02496 584 GLY B CA 1
ATOM 6666 C C . GLY B 1 560 ? 156.73700 115.74600 124.69600 1.000 176.02496 584 GLY B C 1
ATOM 6667 O O . GLY B 1 560 ? 156.54500 115.07900 125.71400 1.000 176.02496 584 GLY B O 1
ATOM 6671 N N . THR B 1 561 ? 156.05200 115.56200 123.57300 1.000 180.96674 585 THR B N 1
ATOM 6672 C CA . THR B 1 561 ? 154.92300 114.64800 123.48000 1.000 180.96674 585 THR B CA 1
ATOM 6673 C C . THR B 1 561 ? 155.41000 113.26500 123.03400 1.000 180.96674 585 THR B C 1
ATOM 6674 O O . THR B 1 561 ? 156.60400 112.96100 123.09100 1.000 180.96674 585 THR B O 1
ATOM 6685 N N . ARG B 1 562 ? 154.47300 112.41700 122.59800 1.000 181.82891 586 ARG B N 1
ATOM 6686 C CA . ARG B 1 562 ? 154.74600 111.00900 122.31800 1.000 181.82891 586 ARG B CA 1
ATOM 6687 C C . ARG B 1 562 ? 155.95600 110.81900 121.40700 1.000 181.82891 586 ARG B C 1
ATOM 6688 O O . ARG B 1 562 ? 156.82200 109.98100 121.68000 1.000 181.82891 586 ARG B O 1
ATOM 6709 N N . PHE B 1 563 ? 156.02400 111.58000 120.31700 1.000 184.08582 587 PHE B N 1
ATOM 6710 C CA . PHE B 1 563 ? 157.00300 111.34800 119.24900 1.000 184.08582 587 PHE B CA 1
ATOM 6711 C C . PHE B 1 563 ? 156.82100 109.95900 118.63900 1.000 184.08582 587 PHE B C 1
ATOM 6712 O O . PHE B 1 563 ? 156.85200 108.93800 119.32500 1.000 184.08582 587 PHE B O 1
ATOM 6730 N N . SER C 1 268 ? 166.15500 101.85200 99.55100 1.000 199.38891 292 SER C N 1
ATOM 6731 C CA . SER C 1 268 ? 165.84900 101.40000 98.20000 1.000 199.38891 292 SER C CA 1
ATOM 6732 C C . SER C 1 268 ? 164.48200 100.72400 98.15100 1.000 199.38891 292 SER C C 1
ATOM 6733 O O . SER C 1 268 ? 164.34800 99.61500 97.63600 1.000 199.38891 292 SER C O 1
ATOM 6740 N N . VAL C 1 269 ? 163.46900 101.40200 98.69400 1.000 201.39215 293 VAL C N 1
ATOM 6741 C CA . VAL C 1 269 ? 162.11800 100.84600 98.69400 1.000 201.39215 293 VAL C CA 1
ATOM 6742 C C . VAL C 1 269 ? 161.63000 100.65000 97.26300 1.000 201.39215 293 VAL C C 1
ATOM 6743 O O . VAL C 1 269 ? 161.07300 99.60200 96.91500 1.000 201.39215 293 VAL C O 1
ATOM 6756 N N . GLU C 1 270 ? 161.83300 101.65500 96.41500 1.000 202.16652 294 GLU C N 1
ATOM 6757 C CA . GLU C 1 270 ? 161.52400 101.57300 94.99300 1.000 202.16652 294 GLU C CA 1
ATOM 6758 C C . GLU C 1 270 ? 162.82200 101.42800 94.21300 1.000 202.16652 294 GLU C C 1
ATOM 6759 O O . GLU C 1 270 ? 163.77500 102.18300 94.43500 1.000 202.16652 294 GLU C O 1
ATOM 6771 N N . GLY C 1 271 ? 162.85500 100.45500 93.30300 1.000 206.08418 295 GLY C N 1
ATOM 6772 C CA . GLY C 1 271 ? 164.10000 100.12300 92.63200 1.000 206.08418 295 GLY C CA 1
ATOM 6773 C C . GLY C 1 271 ? 164.60900 101.21700 91.71200 1.000 206.08418 295 GLY C C 1
ATOM 6774 O O . GLY C 1 271 ? 165.81800 101.45100 91.62900 1.000 206.08418 295 GLY C O 1
ATOM 6778 N N . THR C 1 272 ? 163.70500 101.90200 91.01000 1.000 209.21177 296 THR C N 1
ATOM 6779 C CA . THR C 1 272 ? 164.10100 102.86600 89.98900 1.000 209.21177 296 THR C CA 1
ATOM 6780 C C . THR C 1 272 ? 163.40700 104.21600 90.18100 1.000 209.21177 296 THR C C 1
ATOM 6781 O O . THR C 1 272 ? 162.75800 104.46700 91.20200 1.000 209.21177 296 THR C O 1
ATOM 6792 N N . CYS C 1 273 ? 163.55300 105.08500 89.17500 1.000 214.76814 297 CYS C N 1
ATOM 6793 C CA . CYS C 1 273 ? 163.16900 106.49200 89.24800 1.000 214.76814 297 CYS C CA 1
ATOM 6794 C C . CYS C 1 273 ? 161.68100 106.75300 89.04000 1.000 214.76814 297 CYS C C 1
ATOM 6795 O O . CYS C 1 273 ? 161.18900 107.79500 89.48800 1.000 214.76814 297 CYS C O 1
ATOM 6802 N N . GLU C 1 274 ? 160.95300 105.84600 88.38400 1.000 208.24066 298 GLU C N 1
ATOM 6803 C CA . GLU C 1 274 ? 159.62000 106.18200 87.88700 1.000 208.24066 298 GLU C CA 1
ATOM 6804 C C . GLU C 1 274 ? 158.65800 106.62500 88.98400 1.000 208.24066 298 GLU C C 1
ATOM 6805 O O . GLU C 1 274 ? 157.66400 107.29500 88.68200 1.000 208.24066 298 GLU C O 1
ATOM 6817 N N . GLU C 1 275 ? 158.92300 106.27300 90.24300 1.000 203.23436 299 GLU C N 1
ATOM 6818 C CA . GLU C 1 275 ? 158.00800 106.64000 91.32000 1.000 203.23436 299 GLU C CA 1
ATOM 6819 C C . GLU C 1 275 ? 157.90300 108.15400 91.48500 1.000 203.23436 299 GLU C C 1
ATOM 6820 O O . GLU C 1 275 ? 156.81200 108.67900 91.73900 1.000 203.23436 299 GLU C O 1
ATOM 6832 N N . CYS C 1 276 ? 159.01500 108.87300 91.34600 1.000 202.00563 300 CYS C N 1
ATOM 6833 C CA . CYS C 1 276 ? 159.01100 110.30800 91.59000 1.000 202.00563 300 CYS C CA 1
ATOM 6834 C C . CYS C 1 276 ? 158.63000 111.07000 90.31900 1.000 202.00563 300 CYS C C 1
ATOM 6835 O O . CYS C 1 276 ? 158.69300 110.55100 89.20100 1.000 202.00563 300 CYS C O 1
ATOM 6842 N N . SER C 1 277 ? 158.22800 112.32500 90.51000 1.000 182.91563 301 SER C N 1
ATOM 6843 C CA . SER C 1 277 ? 157.68900 113.13500 89.42500 1.000 182.91563 301 SER C CA 1
ATOM 6844 C C . SER C 1 277 ? 158.72800 113.37300 88.33500 1.000 182.91563 301 SER C C 1
ATOM 6845 O O . SER C 1 277 ? 159.93500 113.40400 88.58800 1.000 182.91563 301 SER C O 1
ATOM 6853 N N . ILE C 1 278 ? 158.23900 113.53600 87.10300 1.000 178.37805 302 ILE C N 1
ATOM 6854 C CA . ILE C 1 278 ? 159.13200 113.80800 85.98000 1.000 178.37805 302 ILE C CA 1
ATOM 6855 C C . ILE C 1 278 ? 159.84200 115.14000 86.18500 1.000 178.37805 302 ILE C C 1
ATOM 6856 O O . ILE C 1 278 ? 161.04300 115.27100 85.92000 1.000 178.37805 302 ILE C O 1
ATOM 6872 N N . ASP C 1 279 ? 159.10900 116.15000 86.66000 1.000 176.27669 303 ASP C N 1
ATOM 6873 C CA . ASP C 1 279 ? 159.71600 117.44800 86.92800 1.000 176.27669 303 ASP C CA 1
ATOM 6874 C C . ASP C 1 279 ? 160.73600 117.35100 88.05400 1.000 176.27669 303 ASP C C 1
ATOM 6875 O O . ASP C 1 279 ? 161.78800 117.99900 88.00800 1.000 176.27669 303 ASP C O 1
ATOM 6884 N N . GLU C 1 280 ? 160.43900 116.54600 89.07100 1.000 184.53945 304 GLU C N 1
ATOM 6885 C CA . GLU C 1 280 ? 161.33000 116.36100 90.21400 1.000 184.53945 304 GLU C CA 1
ATOM 6886 C C . GLU C 1 280 ? 162.43300 115.39300 89.80800 1.000 184.53945 304 GLU C C 1
ATOM 6887 O O . GLU C 1 280 ? 162.20900 114.18500 89.69800 1.000 184.53945 304 GLU C O 1
ATOM 6899 N N . ASP C 1 281 ? 163.63400 115.92200 89.58500 1.000 192.34126 305 ASP C N 1
ATOM 6900 C CA . ASP C 1 281 ? 164.74000 115.09100 89.13000 1.000 192.34126 305 ASP C CA 1
ATOM 6901 C C . ASP C 1 281 ? 165.11800 114.08000 90.20700 1.000 192.34126 305 ASP C C 1
ATOM 6902 O O . ASP C 1 281 ? 165.14100 114.39800 91.39900 1.000 192.34126 305 ASP C O 1
ATOM 6911 N N . CYS C 1 282 ? 165.42000 112.85600 89.77800 1.000 202.20393 306 CYS C N 1
ATOM 6912 C CA . CYS C 1 282 ? 165.72600 111.75300 90.68100 1.000 202.20393 306 CYS C CA 1
ATOM 6913 C C . CYS C 1 282 ? 167.22600 111.49100 90.72100 1.000 202.20393 306 CYS C C 1
ATOM 6914 O O . CYS C 1 282 ? 167.84200 111.21500 89.68700 1.000 202.20393 306 CYS C O 1
ATOM 6921 N N . LYS C 1 283 ? 167.80400 111.58300 91.91600 1.000 201.35341 307 LYS C N 1
ATOM 6922 C CA . LYS C 1 283 ? 169.22300 111.31500 92.13900 1.000 201.35341 307 LYS C CA 1
ATOM 6923 C C . LYS C 1 283 ? 169.38300 109.83200 92.45500 1.000 201.35341 307 LYS C C 1
ATOM 6924 O O . LYS C 1 283 ? 169.06500 109.38300 93.55900 1.000 201.35341 307 LYS C O 1
ATOM 6943 N N . SER C 1 284 ? 169.87800 109.07200 91.48200 1.000 207.10650 308 SER C N 1
ATOM 6944 C CA . SER C 1 284 ? 170.12100 107.64500 91.64600 1.000 207.10650 308 SER C CA 1
ATOM 6945 C C . SER C 1 284 ? 171.59800 107.45600 91.96200 1.000 207.10650 308 SER C C 1
ATOM 6946 O O . SER C 1 284 ? 172.46000 107.90000 91.19600 1.000 207.10650 308 SER C O 1
ATOM 6954 N N . ASN C 1 285 ? 171.88800 106.79700 93.08100 1.000 207.47952 309 ASN C N 1
ATOM 6955 C CA . ASN C 1 285 ? 173.26500 106.57600 93.48500 1.000 207.47952 309 ASN C CA 1
ATOM 6956 C C . ASN C 1 285 ? 173.34300 105.32600 94.34300 1.000 207.47952 309 ASN C C 1
ATOM 6957 O O . ASN C 1 285 ? 172.35800 104.90700 94.95700 1.000 207.47952 309 ASN C O 1
ATOM 6968 N N . ASN C 1 286 ? 174.53300 104.73500 94.38600 1.000 206.62222 310 ASN C N 1
ATOM 6969 C CA . ASN C 1 286 ? 174.76400 103.57100 95.23200 1.000 206.62222 310 ASN C CA 1
ATOM 6970 C C . ASN C 1 286 ? 174.85300 104.04700 96.67700 1.000 206.62222 310 ASN C C 1
ATOM 6971 O O . ASN C 1 286 ? 175.69300 104.88700 97.01400 1.000 206.62222 310 ASN C O 1
ATOM 6982 N N . GLY C 1 287 ? 173.99200 103.50200 97.52900 1.000 209.35424 311 GLY C N 1
ATOM 6983 C CA . GLY C 1 287 ? 173.89500 103.90200 98.91500 1.000 209.35424 311 GLY C CA 1
ATOM 6984 C C . GLY C 1 287 ? 173.21600 105.23500 99.16400 1.000 209.35424 311 GLY C C 1
ATOM 6985 O O . GLY C 1 287 ? 173.18000 105.68200 100.31800 1.000 209.35424 311 GLY C O 1
ATOM 6989 N N . ARG C 1 288 ? 172.66200 105.87700 98.13300 1.000 206.44138 312 ARG C N 1
ATOM 6990 C CA . ARG C 1 288 ? 171.97600 107.15800 98.27200 1.000 206.44138 312 ARG C CA 1
ATOM 6991 C C . ARG C 1 288 ? 170.86900 107.23400 97.23300 1.000 206.44138 312 ARG C C 1
ATOM 6992 O O . ARG C 1 288 ? 171.11000 106.98100 96.04900 1.000 206.44138 312 ARG C O 1
ATOM 7013 N N . TRP C 1 289 ? 169.66300 107.58900 97.67400 1.000 204.70252 313 TRP C N 1
ATOM 7014 C CA . TRP C 1 289 ? 168.52600 107.70600 96.76500 1.000 204.70252 313 TRP C CA 1
ATOM 7015 C C . TRP C 1 289 ? 167.59300 108.79700 97.25800 1.000 204.70252 313 TRP C C 1
ATOM 7016 O O . TRP C 1 289 ? 167.25900 108.84200 98.44500 1.000 204.70252 313 TRP C O 1
ATOM 7037 N N . HIS C 1 290 ? 167.17300 109.66300 96.34000 1.000 200.11060 314 HIS C N 1
ATOM 7038 C CA . HIS C 1 290 ? 166.16800 110.68800 96.58500 1.000 200.11060 314 HIS C CA 1
ATOM 7039 C C . HIS C 1 290 ? 165.94300 111.41600 95.26800 1.000 200.11060 314 HIS C C 1
ATOM 7040 O O . HIS C 1 290 ? 166.70800 111.24600 94.31400 1.000 200.11060 314 HIS C O 1
ATOM 7054 N N . CYS C 1 291 ? 164.89000 112.22800 95.22400 1.000 196.57710 315 CYS C N 1
ATOM 7055 C CA . CYS C 1 291 ? 164.63100 113.10200 94.08800 1.000 196.57710 315 CYS C CA 1
ATOM 7056 C C . CYS C 1 291 ? 164.47200 114.52200 94.60500 1.000 196.57710 315 CYS C C 1
ATOM 7057 O O . CYS C 1 291 ? 163.74300 114.76200 95.57300 1.000 196.57710 315 CYS C O 1
ATOM 7064 N N . GLN C 1 292 ? 165.16200 115.45400 93.95300 1.000 192.72924 316 GLN C N 1
ATOM 7065 C CA . GLN C 1 292 ? 165.25800 116.83300 94.39900 1.000 192.72924 316 GLN C CA 1
ATOM 7066 C C . GLN C 1 292 ? 165.16200 117.75700 93.19300 1.000 192.72924 316 GLN C C 1
ATOM 7067 O O . GLN C 1 292 ? 165.44400 117.36300 92.05900 1.000 192.72924 316 GLN C O 1
ATOM 7081 N N . CYS C 1 293 ? 164.75800 118.99800 93.45200 1.000 191.64732 317 CYS C N 1
ATOM 7082 C CA . CYS C 1 293 ? 164.59600 119.97000 92.38400 1.000 191.64732 317 CYS C CA 1
ATOM 7083 C C . CYS C 1 293 ? 165.96100 120.34300 91.80600 1.000 191.64732 317 CYS C C 1
ATOM 7084 O O . CYS C 1 293 ? 167.00800 119.83800 92.22500 1.000 191.64732 317 CYS C O 1
ATOM 7091 N N . LYS C 1 294 ? 165.94600 121.24400 90.82700 1.000 182.41379 318 LYS C N 1
ATOM 7092 C CA . LYS C 1 294 ? 167.15300 121.66100 90.12300 1.000 182.41379 318 LYS C CA 1
ATOM 7093 C C . LYS C 1 294 ? 167.11100 123.18200 89.98700 1.000 182.41379 318 LYS C C 1
ATOM 7094 O O . LYS C 1 294 ? 166.27500 123.85400 90.60000 1.000 182.41379 318 LYS C O 1
ATOM 7113 N N . GLN C 1 295 ? 168.02200 123.73700 89.18200 1.000 181.69851 319 GLN C N 1
ATOM 7114 C CA . GLN C 1 295 ? 168.01700 125.17500 88.93000 1.000 181.69851 319 GLN C CA 1
ATOM 7115 C C . GLN C 1 295 ? 166.71100 125.65300 88.30900 1.000 181.69851 319 GLN C C 1
ATOM 7116 O O . GLN C 1 295 ? 166.40500 126.84800 88.38700 1.000 181.69851 319 GLN C O 1
ATOM 7130 N N . ASP C 1 296 ? 165.94100 124.75800 87.68600 1.000 173.12655 320 ASP C N 1
ATOM 7131 C CA . ASP C 1 296 ? 164.70000 125.17000 87.03600 1.000 173.12655 320 ASP C CA 1
ATOM 7132 C C . ASP C 1 296 ? 163.74800 125.82300 88.03300 1.000 173.12655 320 ASP C C 1
ATOM 7133 O O . ASP C 1 296 ? 163.16000 126.87300 87.75100 1.000 173.12655 320 ASP C O 1
ATOM 7142 N N . PHE C 1 297 ? 163.58400 125.21300 89.20600 1.000 163.02989 321 PHE C N 1
ATOM 7143 C CA . PHE C 1 297 ? 162.74300 125.74000 90.28300 1.000 163.02989 321 PHE C CA 1
ATOM 7144 C C . PHE C 1 297 ? 163.62000 125.86300 91.52400 1.000 163.02989 321 PHE C C 1
ATOM 7145 O O . PHE C 1 297 ? 163.62700 124.98200 92.38600 1.000 163.02989 321 PHE C O 1
ATOM 7162 N N . ASN C 1 298 ? 164.35800 126.96100 91.60800 1.000 170.33789 322 ASN C N 1
ATOM 7163 C CA . ASN C 1 298 ? 165.40800 127.10800 92.61000 1.000 170.33789 322 ASN C CA 1
ATOM 7164 C C . ASN C 1 298 ? 165.37500 128.43200 93.35700 1.000 170.33789 322 ASN C C 1
ATOM 7165 O O . ASN C 1 298 ? 165.66200 128.46000 94.55600 1.000 170.33789 322 ASN C O 1
ATOM 7175 N N . ILE C 1 299 ? 165.03400 129.52400 92.68400 1.000 159.21166 323 ILE C N 1
ATOM 7176 C CA . ILE C 1 299 ? 165.26400 130.86100 93.21400 1.000 159.21166 323 ILE C CA 1
ATOM 7177 C C . ILE C 1 299 ? 164.06000 131.30800 94.03500 1.000 159.21166 323 ILE C C 1
ATOM 7178 O O . ILE C 1 299 ? 162.97700 130.72300 93.97300 1.000 159.21166 323 ILE C O 1
ATOM 7194 N N . THR C 1 300 ? 164.26600 132.36100 94.82800 1.000 153.22574 324 THR C N 1
ATOM 7195 C CA . THR C 1 300 ? 163.26100 132.86100 95.76300 1.000 153.22574 324 THR C CA 1
ATOM 7196 C C . THR C 1 300 ? 162.41500 133.98100 95.15900 1.000 153.22574 324 THR C C 1
ATOM 7197 O O . THR C 1 300 ? 161.18800 133.86600 95.07700 1.000 153.22574 324 THR C O 1
ATOM 7208 N N . ASP C 1 301 ? 163.06000 135.07400 94.74300 1.000 150.12365 325 ASP C N 1
ATOM 7209 C CA . ASP C 1 301 ? 162.32000 136.25800 94.31400 1.000 150.12365 325 ASP C CA 1
ATOM 7210 C C . ASP C 1 301 ? 161.46600 135.96600 93.08400 1.000 150.12365 325 ASP C C 1
ATOM 7211 O O . ASP C 1 301 ? 160.26000 136.23700 93.07100 1.000 150.12365 325 ASP C O 1
ATOM 7220 N N . ILE C 1 302 ? 162.07200 135.39900 92.04000 1.000 150.75187 326 ILE C N 1
ATOM 7221 C CA . ILE C 1 302 ? 161.30000 135.09600 90.84000 1.000 150.75187 326 ILE C CA 1
ATOM 7222 C C . ILE C 1 302 ? 160.23900 134.05100 91.15100 1.000 150.75187 326 ILE C C 1
ATOM 7223 O O . ILE C 1 302 ? 159.14300 134.07400 90.57600 1.000 150.75187 326 ILE C O 1
ATOM 7239 N N . SER C 1 303 ? 160.54000 133.11900 92.05900 1.000 151.35354 327 SER C N 1
ATOM 7240 C CA . SER C 1 303 ? 159.52500 132.17400 92.51300 1.000 151.35354 327 SER C CA 1
ATOM 7241 C C . SER C 1 303 ? 158.35400 132.89700 93.16400 1.000 151.35354 327 SER C C 1
ATOM 7242 O O . SER C 1 303 ? 157.19200 132.53400 92.94500 1.000 151.35354 327 SER C O 1
ATOM 7250 N N . LEU C 1 304 ? 158.63600 133.92300 93.97200 1.000 143.14769 328 LEU C N 1
ATOM 7251 C CA . LEU C 1 304 ? 157.56200 134.78500 94.45500 1.000 143.14769 328 LEU C CA 1
ATOM 7252 C C . LEU C 1 304 ? 156.82800 135.44000 93.29500 1.000 143.14769 328 LEU C C 1
ATOM 7253 O O . LEU C 1 304 ? 155.62100 135.69300 93.38400 1.000 143.14769 328 LEU C O 1
ATOM 7269 N N . LEU C 1 305 ? 157.53900 135.72400 92.20400 1.000 144.71422 329 LEU C N 1
ATOM 7270 C CA . LEU C 1 305 ? 156.90400 136.19800 90.98100 1.000 144.71422 329 LEU C CA 1
ATOM 7271 C C . LEU C 1 305 ? 156.33600 135.07000 90.13000 1.000 144.71422 329 LEU C C 1
ATOM 7272 O O . LEU C 1 305 ? 155.62900 135.34900 89.15500 1.000 144.71422 329 LEU C O 1
ATOM 7288 N N . GLU C 1 306 ? 156.62000 133.81500 90.47000 1.000 136.15246 330 GLU C N 1
ATOM 7289 C CA . GLU C 1 306 ? 156.18900 132.68700 89.65800 1.000 136.15246 330 GLU C CA 1
ATOM 7290 C C . GLU C 1 306 ? 154.76300 132.28900 90.00600 1.000 136.15246 330 GLU C C 1
ATOM 7291 O O . GLU C 1 306 ? 154.37500 132.27300 91.17800 1.000 136.15246 330 GLU C O 1
ATOM 7303 N N . HIS C 1 307 ? 153.98600 131.96400 88.97700 1.000 118.04266 331 HIS C N 1
ATOM 7304 C CA . HIS C 1 307 ? 152.62100 131.48000 89.13600 1.000 118.04266 331 HIS C CA 1
ATOM 7305 C C . HIS C 1 307 ? 152.08600 131.15000 87.75000 1.000 118.04266 331 HIS C C 1
ATOM 7306 O O . HIS C 1 307 ? 152.74500 131.38500 86.73300 1.000 118.04266 331 HIS C O 1
ATOM 7320 N N . ARG C 1 308 ? 150.88000 130.59300 87.72700 1.000 115.94682 332 ARG C N 1
ATOM 7321 C CA . ARG C 1 308 ? 150.15800 130.37700 86.48400 1.000 115.94682 332 ARG C CA 1
ATOM 7322 C C . ARG C 1 308 ? 148.67200 130.35000 86.79700 1.000 115.94682 332 ARG C C 1
ATOM 7323 O O . ARG C 1 308 ? 148.26400 129.99000 87.90300 1.000 115.94682 332 ARG C O 1
ATOM 7344 N N . LEU C 1 309 ? 147.87100 130.73500 85.80900 1.000 107.62577 333 LEU C N 1
ATOM 7345 C CA . LEU C 1 309 ? 146.43400 130.86900 85.97500 1.000 107.62577 333 LEU C CA 1
ATOM 7346 C C . LEU C 1 309 ? 145.72200 130.17800 84.82200 1.000 107.62577 333 LEU C C 1
ATOM 7347 O O . LEU C 1 309 ? 146.26400 130.05500 83.72000 1.000 107.62577 333 LEU C O 1
ATOM 7363 N N . GLU C 1 310 ? 144.50200 129.72100 85.09100 1.000 108.31119 334 GLU C N 1
ATOM 7364 C CA . GLU C 1 310 ? 143.67300 129.07300 84.08200 1.000 108.31119 334 GLU C CA 1
ATOM 7365 C C . GLU C 1 310 ? 142.22700 129.48600 84.30500 1.000 108.31119 334 GLU C C 1
ATOM 7366 O O . GLU C 1 310 ? 141.67000 129.24100 85.37900 1.000 108.31119 334 GLU C O 1
ATOM 7378 N N . CYS C 1 311 ? 141.62400 130.11400 83.29600 1.000 106.18372 335 CYS C N 1
ATOM 7379 C CA . CYS C 1 311 ? 140.22400 130.51900 83.34100 1.000 106.18372 335 CYS C CA 1
ATOM 7380 C C . CYS C 1 311 ? 139.39500 129.47700 82.60100 1.000 106.18372 335 CYS C C 1
ATOM 7381 O O . CYS C 1 311 ? 139.57100 129.28300 81.39300 1.000 106.18372 335 CYS C O 1
ATOM 7388 N N . GLY C 1 312 ? 138.49500 128.81100 83.32400 1.000 94.96800 336 GLY C N 1
ATOM 7389 C CA . GLY C 1 312 ? 137.64500 127.79400 82.74900 1.000 94.96800 336 GLY C CA 1
ATOM 7390 C C . GLY C 1 312 ? 136.26200 128.32700 82.40600 1.000 94.96800 336 GLY C C 1
ATOM 7391 O O . GLY C 1 312 ? 135.88300 129.43700 82.76200 1.000 94.96800 336 GLY C O 1
ATOM 7395 N N . ALA C 1 313 ? 135.50000 127.49200 81.69700 1.000 96.22771 337 ALA C N 1
ATOM 7396 C CA . ALA C 1 313 ? 134.15100 127.88100 81.30500 1.000 96.22771 337 ALA C CA 1
ATOM 7397 C C . ALA C 1 313 ? 133.26700 128.11000 82.52400 1.000 96.22771 337 ALA C C 1
ATOM 7398 O O . ALA C 1 313 ? 132.50900 129.08500 82.57800 1.000 96.22771 337 ALA C O 1
ATOM 7405 N N . ASN C 1 314 ? 133.35700 127.22300 83.51500 1.000 101.11544 338 ASN C N 1
ATOM 7406 C CA . ASN C 1 314 ? 132.54900 127.30100 84.72300 1.000 101.11544 338 ASN C CA 1
ATOM 7407 C C . ASN C 1 314 ? 133.37800 127.40300 85.99500 1.000 101.11544 338 ASN C C 1
ATOM 7408 O O . ASN C 1 314 ? 132.80000 127.53900 87.08000 1.000 101.11544 338 ASN C O 1
ATOM 7419 N N . ASP C 1 315 ? 134.70400 127.34100 85.90100 1.000 99.43119 339 ASP C N 1
ATOM 7420 C CA . ASP C 1 315 ? 135.55200 127.35600 87.08200 1.000 99.43119 339 ASP C CA 1
ATOM 7421 C C . ASP C 1 315 ? 136.83900 128.10100 86.76600 1.000 99.43119 339 ASP C C 1
ATOM 7422 O O . ASP C 1 315 ? 137.25900 128.20200 85.61100 1.000 99.43119 339 ASP C O 1
ATOM 7431 N N . MET C 1 316 ? 137.45500 128.62700 87.81800 1.000 99.54389 340 MET C N 1
ATOM 7432 C CA . MET C 1 316 ? 138.72600 129.32800 87.73600 1.000 99.54389 340 MET C CA 1
ATOM 7433 C C . MET C 1 316 ? 139.72200 128.63500 88.65000 1.000 99.54389 340 MET C C 1
ATOM 7434 O O . MET C 1 316 ? 139.38400 128.25200 89.77400 1.000 99.54389 340 MET C O 1
ATOM 7448 N N . LYS C 1 317 ? 140.94800 128.47300 88.16500 1.000 105.78424 341 LYS C N 1
ATOM 7449 C CA . LYS C 1 317 ? 141.97900 127.74700 88.88800 1.000 105.78424 341 LYS C CA 1
ATOM 7450 C C . LYS C 1 317 ? 143.24300 128.58600 88.96400 1.000 105.78424 341 LYS C C 1
ATOM 7451 O O . LYS C 1 317 ? 143.62900 129.23900 87.99100 1.000 105.78424 341 LYS C O 1
ATOM 7470 N N . VAL C 1 318 ? 143.87700 128.56200 90.13000 1.000 103.40318 342 VAL C N 1
ATOM 7471 C CA . VAL C 1 318 ? 145.20100 129.13200 90.33100 1.000 103.40318 342 VAL C CA 1
ATOM 7472 C C . VAL C 1 318 ? 146.05300 128.07600 91.01700 1.000 103.40318 342 VAL C C 1
ATOM 7473 O O . VAL C 1 318 ? 145.57000 127.35400 91.89600 1.000 103.40318 342 VAL C O 1
ATOM 7486 N N . SER C 1 319 ? 147.31500 127.97600 90.60900 1.000 114.15611 343 SER C N 1
ATOM 7487 C CA . SER C 1 319 ? 148.19100 126.93300 91.11300 1.000 114.15611 343 SER C CA 1
ATOM 7488 C C . SER C 1 319 ? 149.62000 127.44500 91.19200 1.000 114.15611 343 SER C C 1
ATOM 7489 O O . SER C 1 319 ? 150.01600 128.35100 90.45400 1.000 114.15611 343 SER C O 1
ATOM 7497 N N . LEU C 1 320 ? 150.39000 126.84900 92.09900 1.000 118.71804 344 LEU C N 1
ATOM 7498 C CA . LEU C 1 320 ? 151.80400 127.14500 92.26000 1.000 118.71804 344 LEU C CA 1
ATOM 7499 C C . LEU C 1 320 ? 152.58200 125.84000 92.34000 1.000 118.71804 344 LEU C C 1
ATOM 7500 O O . LEU C 1 320 ? 152.05100 124.80600 92.75200 1.000 118.71804 344 LEU C O 1
ATOM 7516 N N . GLY C 1 321 ? 153.84700 125.89800 91.93300 1.000 127.73125 345 GLY C N 1
ATOM 7517 C CA . GLY C 1 321 ? 154.68700 124.71700 91.93700 1.000 127.73125 345 GLY C CA 1
ATOM 7518 C C . GLY C 1 321 ? 155.02400 124.29700 93.35400 1.000 127.73125 345 GLY C C 1
ATOM 7519 O O . GLY C 1 321 ? 155.55900 125.10200 94.13600 1.000 127.73125 345 GLY C O 1
ATOM 7523 N N . LYS C 1 322 ? 154.72700 123.04400 93.70300 1.000 130.70796 346 LYS C N 1
ATOM 7524 C CA . LYS C 1 322 ? 155.02200 122.56300 95.04800 1.000 130.70796 346 LYS C CA 1
ATOM 7525 C C . LYS C 1 322 ? 156.51500 122.65100 95.34600 1.000 130.70796 346 LYS C C 1
ATOM 7526 O O . LYS C 1 322 ? 156.91400 122.97100 96.47400 1.000 130.70796 346 LYS C O 1
ATOM 7545 N N . CYS C 1 323 ? 157.35700 122.38000 94.34500 1.000 144.51909 347 CYS C N 1
ATOM 7546 C CA . CYS C 1 323 ? 158.79600 122.51600 94.54700 1.000 144.51909 347 CYS C CA 1
ATOM 7547 C C . CYS C 1 323 ? 159.16800 123.95000 94.89000 1.000 144.51909 347 CYS C C 1
ATOM 7548 O O . CYS C 1 323 ? 160.02700 124.18700 95.74500 1.000 144.51909 347 CYS C O 1
ATOM 7555 N N . GLN C 1 324 ? 158.55300 124.92100 94.21400 1.000 138.24558 348 GLN C N 1
ATOM 7556 C CA . GLN C 1 324 ? 158.82600 126.32100 94.52100 1.000 138.24558 348 GLN C CA 1
ATOM 7557 C C . GLN C 1 324 ? 158.45600 126.64300 95.96300 1.000 138.24558 348 GLN C C 1
ATOM 7558 O O . GLN C 1 324 ? 159.21500 127.30900 96.67900 1.000 138.24558 348 GLN C O 1
ATOM 7572 N N . LEU C 1 325 ? 157.29100 126.16900 96.40600 1.000 128.88755 349 LEU C N 1
ATOM 7573 C CA . LEU C 1 325 ? 156.86600 126.40100 97.78200 1.000 128.88755 349 LEU C CA 1
ATOM 7574 C C . LEU C 1 325 ? 157.83400 125.77100 98.77200 1.000 128.88755 349 LEU C C 1
ATOM 7575 O O . LEU C 1 325 ? 158.18600 126.38700 99.78500 1.000 128.88755 349 LEU C O 1
ATOM 7591 N N . LYS C 1 326 ? 158.27500 124.54100 98.50100 1.000 134.98488 350 LYS C N 1
ATOM 7592 C CA . LYS C 1 326 ? 159.24000 123.90200 99.38900 1.000 134.98488 350 LYS C CA 1
ATOM 7593 C C . LYS C 1 326 ? 160.54500 124.68700 99.43600 1.000 134.98488 350 LYS C C 1
ATOM 7594 O O . LYS C 1 326 ? 161.14900 124.84200 100.50400 1.000 134.98488 350 LYS C O 1
ATOM 7613 N N . SER C 1 327 ? 160.99500 125.19200 98.28600 1.000 137.55205 351 SER C N 1
ATOM 7614 C CA . SER C 1 327 ? 162.22500 125.97400 98.23900 1.000 137.55205 351 SER C CA 1
ATOM 7615 C C . SER C 1 327 ? 162.07600 127.29600 98.97800 1.000 137.55205 351 SER C C 1
ATOM 7616 O O . SER C 1 327 ? 163.05400 127.80600 99.53500 1.000 137.55205 351 SER C O 1
ATOM 7624 N N . LEU C 1 328 ? 160.87300 127.86400 98.99400 1.000 137.66954 352 LEU C N 1
ATOM 7625 C CA . LEU C 1 328 ? 160.61900 129.10400 99.71800 1.000 137.66954 352 LEU C CA 1
ATOM 7626 C C . LEU C 1 328 ? 160.45300 128.89200 101.21900 1.000 137.66954 352 LEU C C 1
ATOM 7627 O O . LEU C 1 328 ? 160.11900 129.84700 101.93000 1.000 137.66954 352 LEU C O 1
ATOM 7643 N N . GLY C 1 329 ? 160.68000 127.67700 101.71800 1.000 135.82404 353 GLY C N 1
ATOM 7644 C CA . GLY C 1 329 ? 160.57800 127.39000 103.13100 1.000 135.82404 353 GLY C CA 1
ATOM 7645 C C . GLY C 1 329 ? 159.20200 126.97200 103.59800 1.000 135.82404 353 GLY C C 1
ATOM 7646 O O . GLY C 1 329 ? 159.05000 126.60600 104.77000 1.000 135.82404 353 GLY C O 1
ATOM 7650 N N . PHE C 1 330 ? 158.19700 127.00800 102.72300 1.000 128.99351 354 PHE C N 1
ATOM 7651 C CA . PHE C 1 330 ? 156.83900 126.60600 103.08300 1.000 128.99351 354 PHE C CA 1
ATOM 7652 C C . PHE C 1 330 ? 156.72400 125.09700 102.88800 1.000 128.99351 354 PHE C C 1
ATOM 7653 O O . PHE C 1 330 ? 156.21100 124.59900 101.88500 1.000 128.99351 354 PHE C O 1
ATOM 7670 N N . ASP C 1 331 ? 157.22700 124.35800 103.88000 1.000 128.49068 355 ASP C N 1
ATOM 7671 C CA . ASP C 1 331 ? 157.11100 122.90400 103.84400 1.000 128.49068 355 ASP C CA 1
ATOM 7672 C C . ASP C 1 331 ? 155.64900 122.48000 103.81800 1.000 128.49068 355 ASP C C 1
ATOM 7673 O O . ASP C 1 331 ? 155.27000 121.57100 103.07100 1.000 128.49068 355 ASP C O 1
ATOM 7682 N N . LYS C 1 332 ? 154.81800 123.12600 104.62800 1.000 121.87734 356 LYS C N 1
ATOM 7683 C CA . LYS C 1 332 ? 153.37200 122.99100 104.55200 1.000 121.87734 356 LYS C CA 1
ATOM 7684 C C . LYS C 1 332 ? 152.79600 124.23800 103.89900 1.000 121.87734 356 LYS C C 1
ATOM 7685 O O . LYS C 1 332 ? 153.19000 125.36100 104.22800 1.000 121.87734 356 LYS C O 1
ATOM 7704 N N . VAL C 1 333 ? 151.86400 124.03500 102.97400 1.000 115.49699 357 VAL C N 1
ATOM 7705 C CA . VAL C 1 333 ? 151.29600 125.11000 102.17000 1.000 115.49699 357 VAL C CA 1
ATOM 7706 C C . VAL C 1 333 ? 149.84200 125.29500 102.57900 1.000 115.49699 357 VAL C C 1
ATOM 7707 O O . VAL C 1 333 ? 149.06600 124.33200 102.60000 1.000 115.49699 357 VAL C O 1
ATOM 7720 N N . PHE C 1 334 ? 149.48000 126.53100 102.91900 1.000 109.04581 358 PHE C N 1
ATOM 7721 C CA . PHE C 1 334 ? 148.11700 126.88800 103.29700 1.000 109.04581 358 PHE C CA 1
ATOM 7722 C C . PHE C 1 334 ? 147.59800 127.90800 102.29600 1.000 109.04581 358 PHE C C 1
ATOM 7723 O O . PHE C 1 334 ? 148.07500 129.04800 102.25700 1.000 109.04581 358 PHE C O 1
ATOM 7740 N N . MET C 1 335 ? 146.62400 127.49700 101.49100 1.000 107.50826 359 MET C N 1
ATOM 7741 C CA . MET C 1 335 ? 146.00200 128.35200 100.49100 1.000 107.50826 359 MET C CA 1
ATOM 7742 C C . MET C 1 335 ? 144.56700 128.62400 100.91800 1.000 107.50826 359 MET C C 1
ATOM 7743 O O . MET C 1 335 ? 143.78400 127.68700 101.11000 1.000 107.50826 359 MET C O 1
ATOM 7757 N N . TYR C 1 336 ? 144.23100 129.90100 101.07000 1.000 100.12664 360 TYR C N 1
ATOM 7758 C CA . TYR C 1 336 ? 142.89600 130.32600 101.45900 1.000 100.12664 360 TYR C CA 1
ATOM 7759 C C . TYR C 1 336 ? 142.44100 131.45000 100.54300 1.000 100.12664 360 TYR C C 1
ATOM 7760 O O . TYR C 1 336 ? 143.25200 132.15200 99.93400 1.000 100.12664 360 TYR C O 1
ATOM 7778 N N . LEU C 1 337 ? 141.12900 131.61100 100.45500 1.000 99.65391 361 LEU C N 1
ATOM 7779 C CA . LEU C 1 337 ? 140.50500 132.64400 99.64400 1.000 99.65391 361 LEU C CA 1
ATOM 7780 C C . LEU C 1 337 ? 139.71700 133.58400 100.55300 1.000 99.65391 361 LEU C C 1
ATOM 7781 O O . LEU C 1 337 ? 139.79800 133.51200 101.78200 1.000 99.65391 361 LEU C O 1
ATOM 7797 N N . SER C 1 338 ? 138.95000 134.48300 99.93400 1.000 98.07279 362 SER C N 1
ATOM 7798 C CA . SER C 1 338 ? 138.12300 135.40300 100.70200 1.000 98.07279 362 SER C CA 1
ATOM 7799 C C . SER C 1 338 ? 137.11900 134.66900 101.58000 1.000 98.07279 362 SER C C 1
ATOM 7800 O O . SER C 1 338 ? 136.65300 135.23400 102.57600 1.000 98.07279 362 SER C O 1
ATOM 7808 N N . ASP C 1 339 ? 136.77400 133.43100 101.23300 1.000 102.88565 363 ASP C N 1
ATOM 7809 C CA . ASP C 1 339 ? 135.93900 132.56800 102.06000 1.000 102.88565 363 ASP C CA 1
ATOM 7810 C C . ASP C 1 339 ? 136.76100 131.34200 102.43200 1.000 102.88565 363 ASP C C 1
ATOM 7811 O O . ASP C 1 339 ? 137.26900 130.64200 101.55000 1.000 102.88565 363 ASP C O 1
ATOM 7820 N N . SER C 1 340 ? 136.89000 131.08400 103.73600 1.000 101.82810 364 SER C N 1
ATOM 7821 C CA . SER C 1 340 ? 137.77600 130.02400 104.20500 1.000 101.82810 364 SER C CA 1
ATOM 7822 C C . SER C 1 340 ? 137.24900 128.62900 103.89400 1.000 101.82810 364 SER C C 1
ATOM 7823 O O . SER C 1 340 ? 138.01700 127.66500 103.97300 1.000 101.82810 364 SER C O 1
ATOM 7831 N N . ARG C 1 341 ? 135.96700 128.49100 103.54800 1.000 108.57000 365 ARG C N 1
ATOM 7832 C CA . ARG C 1 341 ? 135.44800 127.17300 103.19200 1.000 108.57000 365 ARG C CA 1
ATOM 7833 C C . ARG C 1 341 ? 136.17900 126.59900 101.98600 1.000 108.57000 365 ARG C C 1
ATOM 7834 O O . ARG C 1 341 ? 136.26600 125.37500 101.83600 1.000 108.57000 365 ARG C O 1
ATOM 7855 N N . CYS C 1 342 ? 136.70600 127.46100 101.12200 1.000 102.31010 366 CYS C N 1
ATOM 7856 C CA . CYS C 1 342 ? 137.53400 127.02400 100.00900 1.000 102.31010 366 CYS C CA 1
ATOM 7857 C C . CYS C 1 342 ? 138.96000 126.79700 100.49800 1.000 102.31010 366 CYS C C 1
ATOM 7858 O O . CYS C 1 342 ? 139.55600 127.68000 101.12200 1.000 102.31010 366 CYS C O 1
ATOM 7865 N N . SER C 1 343 ? 139.50700 125.61300 100.21700 1.000 104.46800 367 SER C N 1
ATOM 7866 C CA . SER C 1 343 ? 140.84100 125.24100 100.66500 1.000 104.46800 367 SER C CA 1
ATOM 7867 C C . SER C 1 343 ? 141.62900 124.63200 99.51400 1.000 104.46800 367 SER C C 1
ATOM 7868 O O . SER C 1 343 ? 141.06900 123.96900 98.63700 1.000 104.46800 367 SER C O 1
ATOM 7876 N N . GLY C 1 344 ? 142.94000 124.86300 99.53000 1.000 108.86172 368 GLY C N 1
ATOM 7877 C CA . GLY C 1 344 ? 143.79900 124.31600 98.50200 1.000 108.86172 368 GLY C CA 1
ATOM 7878 C C . GLY C 1 344 ? 143.98800 122.81700 98.64100 1.000 108.86172 368 GLY C C 1
ATOM 7879 O O . GLY C 1 344 ? 143.74100 122.21800 99.68800 1.000 108.86172 368 GLY C O 1
ATOM 7883 N N . PHE C 1 345 ? 144.43500 122.20000 97.55000 1.000 112.51424 369 PHE C N 1
ATOM 7884 C CA . PHE C 1 345 ? 144.68700 120.76600 97.53200 1.000 112.51424 369 PHE C CA 1
ATOM 7885 C C . PHE C 1 345 ? 145.57100 120.44200 96.33600 1.000 112.51424 369 PHE C C 1
ATOM 7886 O O . PHE C 1 345 ? 145.80900 121.28500 95.46800 1.000 112.51424 369 PHE C O 1
ATOM 7903 N N . ASN C 1 346 ? 146.05300 119.20300 96.30300 1.000 121.52168 370 ASN C N 1
ATOM 7904 C CA . ASN C 1 346 ? 146.99500 118.78500 95.27400 1.000 121.52168 370 ASN C CA 1
ATOM 7905 C C . ASN C 1 346 ? 146.34300 118.79000 93.89500 1.000 121.52168 370 ASN C C 1
ATOM 7906 O O . ASN C 1 346 ? 145.12400 118.65400 93.75400 1.000 121.52168 370 ASN C O 1
ATOM 7917 N N . ASP C 1 347 ? 147.18000 118.95800 92.86900 1.000 131.34640 371 ASP C N 1
ATOM 7918 C CA . ASP C 1 347 ? 146.67800 119.06600 91.50200 1.000 131.34640 371 ASP C CA 1
ATOM 7919 C C . ASP C 1 347 ? 145.97900 117.78500 91.06300 1.000 131.34640 371 ASP C C 1
ATOM 7920 O O . ASP C 1 347 ? 144.90700 117.83500 90.45100 1.000 131.34640 371 ASP C O 1
ATOM 7929 N N . ARG C 1 348 ? 146.58700 116.63000 91.34300 1.000 138.42329 372 ARG C N 1
ATOM 7930 C CA . ARG C 1 348 ? 146.02500 115.31200 91.04400 1.000 138.42329 372 ARG C CA 1
ATOM 7931 C C . ARG C 1 348 ? 145.92900 115.03400 89.54300 1.000 138.42329 372 ARG C C 1
ATOM 7932 O O . ARG C 1 348 ? 145.43300 113.97800 89.13900 1.000 138.42329 372 ARG C O 1
ATOM 7953 N N . ASP C 1 349 ? 146.42200 115.95200 88.71100 1.000 143.25547 373 ASP C N 1
ATOM 7954 C CA . ASP C 1 349 ? 146.58100 115.72900 87.27900 1.000 143.25547 373 ASP C CA 1
ATOM 7955 C C . ASP C 1 349 ? 148.04400 115.74100 86.86700 1.000 143.25547 373 ASP C C 1
ATOM 7956 O O . ASP C 1 349 ? 148.52600 114.78500 86.25200 1.000 143.25547 373 ASP C O 1
ATOM 7965 N N . ASN C 1 350 ? 148.76200 116.81300 87.19300 1.000 136.71360 374 ASN C N 1
ATOM 7966 C CA . ASN C 1 350 ? 150.21800 116.86000 87.11800 1.000 136.71360 374 ASN C CA 1
ATOM 7967 C C . ASN C 1 350 ? 150.70500 117.19100 88.52300 1.000 136.71360 374 ASN C C 1
ATOM 7968 O O . ASN C 1 350 ? 150.45600 118.29100 89.02800 1.000 136.71360 374 ASN C O 1
ATOM 7979 N N . ARG C 1 351 ? 151.39900 116.24100 89.15000 1.000 142.46227 375 ARG C N 1
ATOM 7980 C CA . ARG C 1 351 ? 151.65700 116.30200 90.58500 1.000 142.46227 375 ARG C CA 1
ATOM 7981 C C . ARG C 1 351 ? 152.53200 117.47900 90.99400 1.000 142.46227 375 ARG C C 1
ATOM 7982 O O . ARG C 1 351 ? 152.59300 117.79300 92.18700 1.000 142.46227 375 ARG C O 1
ATOM 8003 N N . ASP C 1 352 ? 153.20900 118.13300 90.04900 1.000 141.33937 376 ASP C N 1
ATOM 8004 C CA . ASP C 1 352 ? 154.07300 119.25400 90.40700 1.000 141.33937 376 ASP C CA 1
ATOM 8005 C C . ASP C 1 352 ? 153.27400 120.40000 91.01900 1.000 141.33937 376 ASP C C 1
ATOM 8006 O O . ASP C 1 352 ? 153.72000 121.02800 91.98700 1.000 141.33937 376 ASP C O 1
ATOM 8015 N N . TRP C 1 353 ? 152.09600 120.68900 90.47300 1.000 127.39277 377 TRP C N 1
ATOM 8016 C CA . TRP C 1 353 ? 151.32700 121.83900 90.92000 1.000 127.39277 377 TRP C CA 1
ATOM 8017 C C . TRP C 1 353 ? 150.48300 121.50000 92.14600 1.000 127.39277 377 TRP C C 1
ATOM 8018 O O . TRP C 1 353 ? 150.19500 120.33700 92.44200 1.000 127.39277 377 TRP C O 1
ATOM 8039 N N . VAL C 1 354 ? 150.09700 122.55100 92.86700 1.000 119.20654 378 VAL C N 1
ATOM 8040 C CA . VAL C 1 354 ? 149.03500 122.50200 93.86700 1.000 119.20654 378 VAL C CA 1
ATOM 8041 C C . VAL C 1 354 ? 148.07200 123.63300 93.53900 1.000 119.20654 378 VAL C C 1
ATOM 8042 O O . VAL C 1 354 ? 148.50500 124.76100 93.28300 1.000 119.20654 378 VAL C O 1
ATOM 8055 N N . SER C 1 355 ? 146.77400 123.33300 93.53000 1.000 113.38399 379 SER C N 1
ATOM 8056 C CA . SER C 1 355 ? 145.79400 124.24400 92.95900 1.000 113.38399 379 SER C CA 1
ATOM 8057 C C . SER C 1 355 ? 144.49300 124.18900 93.74500 1.000 113.38399 379 SER C C 1
ATOM 8058 O O . SER C 1 355 ? 144.23000 123.24600 94.49500 1.000 113.38399 379 SER C O 1
ATOM 8066 N N . VAL C 1 356 ? 143.67900 125.22900 93.55400 1.000 101.65205 380 VAL C N 1
ATOM 8067 C CA . VAL C 1 356 ? 142.35900 125.34100 94.15500 1.000 101.65205 380 VAL C CA 1
ATOM 8068 C C . VAL C 1 356 ? 141.37800 125.76500 93.06900 1.000 101.65205 380 VAL C C 1
ATOM 8069 O O . VAL C 1 356 ? 141.76100 126.30700 92.03000 1.000 101.65205 380 VAL C O 1
ATOM 8082 N N . VAL C 1 357 ? 140.09700 125.50900 93.32400 1.000 95.94146 381 VAL C N 1
ATOM 8083 C CA . VAL C 1 357 ? 139.03000 125.75000 92.36300 1.000 95.94146 381 VAL C CA 1
ATOM 8084 C C . VAL C 1 357 ? 138.03300 126.73300 92.96000 1.000 95.94146 381 VAL C C 1
ATOM 8085 O O . VAL C 1 357 ? 137.86000 126.81100 94.18000 1.000 95.94146 381 VAL C O 1
ATOM 8098 N N . THR C 1 358 ? 137.37800 127.49500 92.08200 1.000 95.67925 382 THR C N 1
ATOM 8099 C CA . THR C 1 358 ? 136.32800 128.42700 92.47000 1.000 95.67925 382 THR C CA 1
ATOM 8100 C C . THR C 1 358 ? 135.22300 128.40500 91.41800 1.000 95.67925 382 THR C C 1
ATOM 8101 O O . THR C 1 358 ? 135.50600 128.65200 90.23800 1.000 95.67925 382 THR C O 1
ATOM 8112 N N . PRO C 1 359 ? 133.96800 128.11300 91.77200 1.000 95.68341 383 PRO C N 1
ATOM 8113 C CA . PRO C 1 359 ? 132.90000 128.22100 90.77000 1.000 95.68341 383 PRO C CA 1
ATOM 8114 C C . PRO C 1 359 ? 132.77700 129.65200 90.26700 1.000 95.68341 383 PRO C C 1
ATOM 8115 O O . PRO C 1 359 ? 132.92600 130.61200 91.02500 1.000 95.68341 383 PRO C O 1
ATOM 8126 N N . ALA C 1 360 ? 132.50500 129.78700 88.97100 1.000 97.80091 384 ALA C N 1
ATOM 8127 C CA . ALA C 1 360 ? 132.47600 131.09600 88.32000 1.000 97.80091 384 ALA C CA 1
ATOM 8128 C C . ALA C 1 360 ? 131.08500 131.71300 88.46800 1.000 97.80091 384 ALA C C 1
ATOM 8129 O O . ALA C 1 360 ? 130.31900 131.86200 87.51500 1.000 97.80091 384 ALA C O 1
ATOM 8136 N N . ARG C 1 361 ? 130.76500 132.07500 89.71000 1.000 98.22380 385 ARG C N 1
ATOM 8137 C CA . ARG C 1 361 ? 129.51200 132.74200 90.03000 1.000 98.22380 385 ARG C CA 1
ATOM 8138 C C . ARG C 1 361 ? 129.75200 133.73100 91.16300 1.000 98.22380 385 ARG C C 1
ATOM 8139 O O . ARG C 1 361 ? 130.85300 133.82900 91.71100 1.000 98.22380 385 ARG C O 1
ATOM 8160 N N . ASP C 1 362 ? 128.70100 134.46900 91.51300 1.000 101.59670 386 ASP C N 1
ATOM 8161 C CA . ASP C 1 362 ? 128.74300 135.46300 92.57700 1.000 101.59670 386 ASP C CA 1
ATOM 8162 C C . ASP C 1 362 ? 128.02400 134.92000 93.80300 1.000 101.59670 386 ASP C C 1
ATOM 8163 O O . ASP C 1 362 ? 126.86600 134.50300 93.71200 1.000 101.59670 386 ASP C O 1
ATOM 8172 N N . GLY C 1 363 ? 128.71500 134.92300 94.94100 1.000 100.95461 387 GLY C N 1
ATOM 8173 C CA . GLY C 1 363 ? 128.15600 134.45400 96.18700 1.000 100.95461 387 GLY C CA 1
ATOM 8174 C C . GLY C 1 363 ? 128.88600 133.27500 96.80800 1.000 100.95461 387 GLY C C 1
ATOM 8175 O O . GLY C 1 363 ? 129.13000 133.25900 98.01800 1.000 100.95461 387 GLY C O 1
ATOM 8179 N N . PRO C 1 364 ? 129.25800 132.27100 96.01100 1.000 96.86196 388 PRO C N 1
ATOM 8180 C CA . PRO C 1 364 ? 130.02100 131.14900 96.57100 1.000 96.86196 388 PRO C CA 1
ATOM 8181 C C . PRO C 1 364 ? 131.52100 131.39400 96.54100 1.000 96.86196 388 PRO C C 1
ATOM 8182 O O . PRO C 1 364 ? 132.08000 131.89800 95.56500 1.000 96.86196 388 PRO C O 1
ATOM 8193 N N . CYS C 1 365 ? 132.17800 131.03300 97.64400 1.000 100.37143 389 CYS C N 1
ATOM 8194 C CA . CYS C 1 365 ? 133.62200 131.18600 97.79400 1.000 100.37143 389 CYS C CA 1
ATOM 8195 C C . CYS C 1 365 ? 134.03900 132.65700 97.81600 1.000 100.37143 389 CYS C C 1
ATOM 8196 O O . CYS C 1 365 ? 135.21800 132.97500 97.63400 1.000 100.37143 389 CYS C O 1
ATOM 8203 N N . GLY C 1 366 ? 133.08200 133.56000 98.03400 1.000 105.60142 390 GLY C N 1
ATOM 8204 C CA . GLY C 1 366 ? 133.36400 134.97500 98.17700 1.000 105.60142 390 GLY C CA 1
ATOM 8205 C C . GLY C 1 366 ? 133.60600 135.72000 96.88500 1.000 105.60142 390 GLY C C 1
ATOM 8206 O O . GLY C 1 366 ? 133.98700 136.89500 96.93200 1.000 105.60142 390 GLY C O 1
ATOM 8210 N N . THR C 1 367 ? 133.39600 135.08400 95.73700 1.000 98.54168 391 THR C N 1
ATOM 8211 C CA . THR C 1 367 ? 133.65900 135.73500 94.46300 1.000 98.54168 391 THR C CA 1
ATOM 8212 C C . THR C 1 367 ? 132.60600 136.79700 94.17000 1.000 98.54168 391 THR C C 1
ATOM 8213 O O . THR C 1 367 ? 131.44400 136.68500 94.57100 1.000 98.54168 391 THR C O 1
ATOM 8224 N N . VAL C 1 368 ? 133.03300 137.84100 93.46300 1.000 97.17511 392 VAL C N 1
ATOM 8225 C CA . VAL C 1 368 ? 132.18100 138.96500 93.10700 1.000 97.17511 392 VAL C CA 1
ATOM 8226 C C . VAL C 1 368 ? 132.06800 139.02500 91.58900 1.000 97.17511 392 VAL C C 1
ATOM 8227 O O . VAL C 1 368 ? 132.77100 138.32500 90.85900 1.000 97.17511 392 VAL C O 1
ATOM 8240 N N . LEU C 1 369 ? 131.16100 139.87700 91.12100 1.000 102.55409 393 LEU C N 1
ATOM 8241 C CA . LEU C 1 369 ? 130.89700 140.06000 89.69800 1.000 102.55409 393 LEU C CA 1
ATOM 8242 C C . LEU C 1 369 ? 131.13600 141.52200 89.34800 1.000 102.55409 393 LEU C C 1
ATOM 8243 O O . LEU C 1 369 ? 130.38500 142.40000 89.78600 1.000 102.55409 393 LEU C O 1
ATOM 8259 N N . THR C 1 370 ? 132.17900 141.78000 88.56600 1.000 105.03881 394 THR C N 1
ATOM 8260 C CA . THR C 1 370 ? 132.45800 143.10700 88.03400 1.000 105.03881 394 THR C CA 1
ATOM 8261 C C . THR C 1 370 ? 132.02300 143.12800 86.57500 1.000 105.03881 394 THR C C 1
ATOM 8262 O O . THR C 1 370 ? 132.54800 142.36500 85.75600 1.000 105.03881 394 THR C O 1
ATOM 8273 N N . ARG C 1 371 ? 131.06700 143.99700 86.25400 1.000 110.81285 395 ARG C N 1
ATOM 8274 C CA . ARG C 1 371 ? 130.41900 144.00800 84.95200 1.000 110.81285 395 ARG C CA 1
ATOM 8275 C C . ARG C 1 371 ? 130.50900 145.39400 84.33700 1.000 110.81285 395 ARG C C 1
ATOM 8276 O O . ARG C 1 371 ? 130.35100 146.40200 85.03100 1.000 110.81285 395 ARG C O 1
ATOM 8297 N N . ASN C 1 372 ? 130.76600 145.43700 83.03200 1.000 111.28111 396 ASN C N 1
ATOM 8298 C CA . ASN C 1 372 ? 130.61000 146.65500 82.25600 1.000 111.28111 396 ASN C CA 1
ATOM 8299 C C . ASN C 1 372 ? 130.00400 146.29200 80.90500 1.000 111.28111 396 ASN C C 1
ATOM 8300 O O . ASN C 1 372 ? 129.73600 145.12200 80.61400 1.000 111.28111 396 ASN C O 1
ATOM 8310 N N . GLU C 1 373 ? 129.78500 147.31500 80.07700 1.000 118.70317 397 GLU C N 1
ATOM 8311 C CA . GLU C 1 373 ? 129.05800 147.12100 78.82600 1.000 118.70317 397 GLU C CA 1
ATOM 8312 C C . GLU C 1 373 ? 129.76900 146.13500 77.90700 1.000 118.70317 397 GLU C C 1
ATOM 8313 O O . GLU C 1 373 ? 129.12000 145.31200 77.25000 1.000 118.70317 397 GLU C O 1
ATOM 8325 N N . THR C 1 374 ? 131.09800 146.20200 77.84000 1.000 117.20754 398 THR C N 1
ATOM 8326 C CA . THR C 1 374 ? 131.82900 145.34700 76.91000 1.000 117.20754 398 THR C CA 1
ATOM 8327 C C . THR C 1 374 ? 131.73600 143.88300 77.32400 1.000 117.20754 398 THR C C 1
ATOM 8328 O O . THR C 1 374 ? 131.23400 143.04400 76.56800 1.000 117.20754 398 THR C O 1
ATOM 8339 N N . HIS C 1 375 ? 132.21200 143.55400 78.52300 1.000 109.41895 399 HIS C N 1
ATOM 8340 C CA . HIS C 1 375 ? 132.16800 142.17100 78.97100 1.000 109.41895 399 HIS C CA 1
ATOM 8341 C C . HIS C 1 375 ? 132.38500 142.10100 80.47500 1.000 109.41895 399 HIS C C 1
ATOM 8342 O O . HIS C 1 375 ? 133.03900 142.96500 81.06400 1.000 109.41895 399 HIS C O 1
ATOM 8356 N N . ALA C 1 376 ? 131.83600 141.05100 81.07900 1.000 102.51391 400 ALA C N 1
ATOM 8357 C CA . ALA C 1 376 ? 131.89100 140.85400 82.51700 1.000 102.51391 400 ALA C CA 1
ATOM 8358 C C . ALA C 1 376 ? 133.28400 140.40500 82.95300 1.000 102.51391 400 ALA C C 1
ATOM 8359 O O . ALA C 1 376 ? 134.14100 140.05000 82.14000 1.000 102.51391 400 ALA C O 1
ATOM 8366 N N . THR C 1 377 ? 133.50300 140.43100 84.26500 1.000 104.45213 401 THR C N 1
ATOM 8367 C CA . THR C 1 377 ? 134.76500 140.00300 84.84800 1.000 104.45213 401 THR C CA 1
ATOM 8368 C C . THR C 1 377 ? 134.49700 139.48200 86.25100 1.000 104.45213 401 THR C C 1
ATOM 8369 O O . THR C 1 377 ? 133.60200 139.97700 86.94100 1.000 104.45213 401 THR C O 1
ATOM 8380 N N . TYR C 1 378 ? 135.27300 138.48300 86.66200 1.000 97.61812 402 TYR C N 1
ATOM 8381 C CA . TYR C 1 378 ? 135.18700 137.90300 87.99500 1.000 97.61812 402 TYR C CA 1
ATOM 8382 C C . TYR C 1 378 ? 136.51100 138.11700 88.70600 1.000 97.61812 402 TYR C C 1
ATOM 8383 O O . TYR C 1 378 ? 137.57600 137.88200 88.12800 1.000 97.61812 402 TYR C O 1
ATOM 8401 N N . SER C 1 379 ? 136.43700 138.56200 89.95600 1.000 101.22794 403 SER C N 1
ATOM 8402 C CA . SER C 1 379 ? 137.61000 138.87700 90.75400 1.000 101.22794 403 SER C CA 1
ATOM 8403 C C . SER C 1 379 ? 137.52000 138.15600 92.08700 1.000 101.22794 403 SER C C 1
ATOM 8404 O O . SER C 1 379 ? 136.45100 138.09500 92.70100 1.000 101.22794 403 SER C O 1
ATOM 8412 N N . ASN C 1 380 ? 138.64700 137.60600 92.52500 1.000 97.67667 404 ASN C N 1
ATOM 8413 C CA . ASN C 1 380 ? 138.73200 137.00000 93.84400 1.000 97.67667 404 ASN C CA 1
ATOM 8414 C C . ASN C 1 380 ? 140.19500 136.97000 94.24800 1.000 97.67667 404 ASN C C 1
ATOM 8415 O O . ASN C 1 380 ? 141.09200 137.10900 93.41200 1.000 97.67667 404 ASN C O 1
ATOM 8426 N N . THR C 1 381 ? 140.42300 136.78800 95.54300 1.000 101.77399 405 THR C N 1
ATOM 8427 C CA . THR C 1 381 ? 141.74700 136.90300 96.13200 1.000 101.77399 405 THR C CA 1
ATOM 8428 C C . THR C 1 381 ? 142.18900 135.55700 96.68300 1.000 101.77399 405 THR C C 1
ATOM 8429 O O . THR C 1 381 ? 141.37600 134.79200 97.21000 1.000 101.77399 405 THR C O 1
ATOM 8440 N N . LEU C 1 382 ? 143.47900 135.27700 96.54900 1.000 100.54616 406 LEU C N 1
ATOM 8441 C CA . LEU C 1 382 ? 144.09600 134.07700 97.09200 1.000 100.54616 406 LEU C CA 1
ATOM 8442 C C . LEU C 1 382 ? 145.06000 134.48000 98.19600 1.000 100.54616 406 LEU C C 1
ATOM 8443 O O . LEU C 1 382 ? 145.87300 135.39100 98.01400 1.000 100.54616 406 LEU C O 1
ATOM 8459 N N . TYR C 1 383 ? 144.96400 133.80100 99.33400 1.000 101.72385 407 TYR C N 1
ATOM 8460 C CA . TYR C 1 383 ? 145.80900 134.06000 100.49100 1.000 101.72385 407 TYR C CA 1
ATOM 8461 C C . TYR C 1 383 ? 146.79000 132.90900 100.65300 1.000 101.72385 407 TYR C C 1
ATOM 8462 O O . TYR C 1 383 ? 146.40300 131.74000 100.55800 1.000 101.72385 407 TYR C O 1
ATOM 8480 N N . LEU C 1 384 ? 148.05300 133.24500 100.89100 1.000 110.50704 408 LEU C N 1
ATOM 8481 C CA . LEU C 1 384 ? 149.12500 132.26900 101.01600 1.000 110.50704 408 LEU C CA 1
ATOM 8482 C C . LEU C 1 384 ? 149.79300 132.42000 102.37300 1.000 110.50704 408 LEU C C 1
ATOM 8483 O O . LEU C 1 384 ? 150.00600 133.53800 102.85100 1.000 110.50704 408 LEU C O 1
ATOM 8499 N N . ALA C 1 385 ? 150.11900 131.28900 102.99300 1.000 109.18372 409 ALA C N 1
ATOM 8500 C CA . ALA C 1 385 ? 150.83300 131.30500 104.26000 1.000 109.18372 409 ALA C CA 1
ATOM 8501 C C . ALA C 1 385 ? 151.44700 129.93600 104.50600 1.000 109.18372 409 ALA C C 1
ATOM 8502 O O . ALA C 1 385 ? 151.06000 128.93900 103.89200 1.000 109.18372 409 ALA C O 1
ATOM 8509 N N . ASP C 1 386 ? 152.41700 129.91000 105.41700 1.000 120.60413 410 ASP C N 1
ATOM 8510 C CA . ASP C 1 386 ? 153.06200 128.67200 105.83000 1.000 120.60413 410 ASP C CA 1
ATOM 8511 C C . ASP C 1 386 ? 152.29600 127.96100 106.93400 1.000 120.60413 410 ASP C C 1
ATOM 8512 O O . ASP C 1 386 ? 152.39200 126.73400 107.05700 1.000 120.60413 410 ASP C O 1
ATOM 8521 N N . GLU C 1 387 ? 151.54000 128.70400 107.73600 1.000 111.34744 411 GLU C N 1
ATOM 8522 C CA . GLU C 1 387 ? 150.81000 128.14900 108.86700 1.000 111.34744 411 GLU C CA 1
ATOM 8523 C C . GLU C 1 387 ? 149.52000 128.94700 109.03100 1.000 111.34744 411 GLU C C 1
ATOM 8524 O O . GLU C 1 387 ? 149.20100 129.81700 108.21500 1.000 111.34744 411 GLU C O 1
ATOM 8536 N N . ILE C 1 388 ? 148.76800 128.64400 110.09100 1.000 101.29427 412 ILE C N 1
ATOM 8537 C CA . ILE C 1 388 ? 147.52600 129.36700 110.35100 1.000 101.29427 412 ILE C CA 1
ATOM 8538 C C . ILE C 1 388 ? 147.81000 130.84700 110.56500 1.000 101.29427 412 ILE C C 1
ATOM 8539 O O . ILE C 1 388 ? 147.11000 131.71300 110.02700 1.000 101.29427 412 ILE C O 1
ATOM 8555 N N . ILE C 1 389 ? 148.82800 131.15600 111.34300 1.000 106.02255 413 ILE C N 1
ATOM 8556 C CA . ILE C 1 389 ? 149.16700 132.53600 111.66800 1.000 106.02255 413 ILE C CA 1
ATOM 8557 C C . ILE C 1 389 ? 150.17200 133.05500 110.65400 1.000 106.02255 413 ILE C C 1
ATOM 8558 O O . ILE C 1 389 ? 150.89300 132.29000 110.00500 1.000 106.02255 413 ILE C O 1
ATOM 8574 N N . ILE C 1 390 ? 150.21500 134.37700 110.51200 1.000 107.80275 414 ILE C N 1
ATOM 8575 C CA . ILE C 1 390 ? 151.17900 135.05900 109.66100 1.000 107.80275 414 ILE C CA 1
ATOM 8576 C C . ILE C 1 390 ? 151.99700 135.98700 110.54600 1.000 107.80275 414 ILE C C 1
ATOM 8577 O O . ILE C 1 390 ? 151.43500 136.75400 111.33700 1.000 107.80275 414 ILE C O 1
ATOM 8593 N N . ARG C 1 391 ? 153.31900 135.91300 110.41500 1.000 113.60912 415 ARG C N 1
ATOM 8594 C CA . ARG C 1 391 ? 154.24100 136.64600 111.27200 1.000 113.60912 415 ARG C CA 1
ATOM 8595 C C . ARG C 1 391 ? 154.90800 137.81800 110.57000 1.000 113.60912 415 ARG C C 1
ATOM 8596 O O . ARG C 1 391 ? 154.88300 138.94000 111.08600 1.000 113.60912 415 ARG C O 1
ATOM 8617 N N . ASP C 1 392 ? 155.50000 137.59100 109.39800 1.000 119.10258 416 ASP C N 1
ATOM 8618 C CA . ASP C 1 392 ? 156.32600 138.59200 108.73500 1.000 119.10258 416 ASP C CA 1
ATOM 8619 C C . ASP C 1 392 ? 155.66200 139.15800 107.48700 1.000 119.10258 416 ASP C C 1
ATOM 8620 O O . ASP C 1 392 ? 155.47300 140.37400 107.38700 1.000 119.10258 416 ASP C O 1
ATOM 8629 N N . LEU C 1 393 ? 155.30000 138.30800 106.52900 1.000 111.45646 417 LEU C N 1
ATOM 8630 C CA . LEU C 1 393 ? 154.74700 138.74600 105.25600 1.000 111.45646 417 LEU C CA 1
ATOM 8631 C C . LEU C 1 393 ? 153.41200 138.06300 105.01100 1.000 111.45646 417 LEU C C 1
ATOM 8632 O O . LEU C 1 393 ? 153.26400 136.86100 105.25100 1.000 111.45646 417 LEU C O 1
ATOM 8648 N N . ASN C 1 394 ? 152.44700 138.83800 104.52400 1.000 107.08574 418 ASN C N 1
ATOM 8649 C CA . ASN C 1 394 ? 151.11300 138.35500 104.17900 1.000 107.08574 418 ASN C CA 1
ATOM 8650 C C . ASN C 1 394 ? 150.88300 138.67400 102.70700 1.000 107.08574 418 ASN C C 1
ATOM 8651 O O . ASN C 1 394 ? 150.39200 139.75200 102.36600 1.000 107.08574 418 ASN C O 1
ATOM 8662 N N . ILE C 1 395 ? 151.23000 137.73500 101.83600 1.000 109.87567 419 ILE C N 1
ATOM 8663 C CA . ILE C 1 395 ? 151.06000 137.91400 100.40000 1.000 109.87567 419 ILE C CA 1
ATOM 8664 C C . ILE C 1 395 ? 149.69300 137.37400 100.01300 1.000 109.87567 419 ILE C C 1
ATOM 8665 O O . ILE C 1 395 ? 149.39700 136.19400 100.23000 1.000 109.87567 419 ILE C O 1
ATOM 8681 N N . LYS C 1 396 ? 148.86000 138.24000 99.44900 1.000 106.72027 420 LYS C N 1
ATOM 8682 C CA . LYS C 1 396 ? 147.55800 137.85900 98.92100 1.000 106.72027 420 LYS C CA 1
ATOM 8683 C C . LYS C 1 396 ? 147.57900 138.06900 97.41400 1.000 106.72027 420 LYS C C 1
ATOM 8684 O O . LYS C 1 396 ? 147.87800 139.17100 96.94100 1.000 106.72027 420 LYS C O 1
ATOM 8703 N N . ILE C 1 397 ? 147.26900 137.01500 96.66700 1.000 101.91504 421 ILE C N 1
ATOM 8704 C CA . ILE C 1 397 ? 147.31100 137.05500 95.21200 1.000 101.91504 421 ILE C CA 1
ATOM 8705 C C . ILE C 1 397 ? 145.93300 137.48400 94.72300 1.000 101.91504 421 ILE C C 1
ATOM 8706 O O . ILE C 1 397 ? 144.94900 136.76000 94.89400 1.000 101.91504 421 ILE C O 1
ATOM 8722 N N . ASN C 1 398 ? 145.86200 138.66800 94.12300 1.000 102.93422 422 ASN C N 1
ATOM 8723 C CA . ASN C 1 398 ? 144.63000 139.16100 93.52400 1.000 102.93422 422 ASN C CA 1
ATOM 8724 C C . ASN C 1 398 ? 144.61200 138.76200 92.05500 1.000 102.93422 422 ASN C C 1
ATOM 8725 O O . ASN C 1 398 ? 145.45700 139.21000 91.27300 1.000 102.93422 422 ASN C O 1
ATOM 8736 N N . PHE C 1 399 ? 143.65000 137.92200 91.68700 1.000 100.92637 423 PHE C N 1
ATOM 8737 C CA . PHE C 1 399 ? 143.51100 137.42600 90.32900 1.000 100.92637 423 PHE C CA 1
ATOM 8738 C C . PHE C 1 399 ? 142.08100 137.64900 89.86600 1.000 100.92637 423 PHE C C 1
ATOM 8739 O O . PHE C 1 399 ? 141.15600 137.77400 90.67200 1.000 100.92637 423 PHE C O 1
ATOM 8756 N N . ALA C 1 400 ? 141.90900 137.69800 88.54900 1.000 105.90519 424 ALA C N 1
ATOM 8757 C CA . ALA C 1 400 ? 140.59500 137.89400 87.96200 1.000 105.90519 424 ALA C CA 1
ATOM 8758 C C . ALA C 1 400 ? 140.58700 137.30700 86.56000 1.000 105.90519 424 ALA C C 1
ATOM 8759 O O . ALA C 1 400 ? 141.60100 137.32800 85.85700 1.000 105.90519 424 ALA C O 1
ATOM 8766 N N . CYS C 1 401 ? 139.43300 136.77700 86.16500 1.000 108.97337 425 CYS C N 1
ATOM 8767 C CA . CYS C 1 401 ? 139.21700 136.25100 84.82600 1.000 108.97337 425 CYS C CA 1
ATOM 8768 C C . CYS C 1 401 ? 138.19600 137.11600 84.10300 1.000 108.97337 425 CYS C C 1
ATOM 8769 O O . CYS C 1 401 ? 137.19100 137.52800 84.69000 1.000 108.97337 425 CYS C O 1
ATOM 8776 N N . SER C 1 402 ? 138.46000 137.38900 82.83000 1.000 107.29589 426 SER C N 1
ATOM 8777 C CA . SER C 1 402 ? 137.57400 138.18000 81.98900 1.000 107.29589 426 SER C CA 1
ATOM 8778 C C . SER C 1 402 ? 136.87700 137.24700 81.00900 1.000 107.29589 426 SER C C 1
ATOM 8779 O O . SER C 1 402 ? 137.54000 136.55900 80.22500 1.000 107.29589 426 SER C O 1
ATOM 8787 N N . TYR C 1 403 ? 135.53800 137.23400 81.06600 1.000 100.86093 427 TYR C N 1
ATOM 8788 C CA . TYR C 1 403 ? 134.74200 136.40400 80.17600 1.000 100.86093 427 TYR C CA 1
ATOM 8789 C C . TYR C 1 403 ? 134.03300 137.28600 79.16000 1.000 100.86093 427 TYR C C 1
ATOM 8790 O O . TYR C 1 403 ? 133.19400 138.10800 79.55700 1.000 100.86093 427 TYR C O 1
ATOM 8808 N N . PRO C 1 404 ? 134.34000 137.16800 77.85700 1.000 98.58461 428 PRO C N 1
ATOM 8809 C CA . PRO C 1 404 ? 133.65800 138.02500 76.88200 1.000 98.58461 428 PRO C CA 1
ATOM 8810 C C . PRO C 1 404 ? 132.15100 137.82800 76.92200 1.000 98.58461 428 PRO C C 1
ATOM 8811 O O . PRO C 1 404 ? 131.65200 136.71500 77.10200 1.000 98.58461 428 PRO C O 1
ATOM 8822 N N . LEU C 1 405 ? 131.42800 138.93100 76.76000 1.000 108.00396 429 LEU C N 1
ATOM 8823 C CA . LEU C 1 405 ? 129.97300 138.92400 76.77800 1.000 108.00396 429 LEU C CA 1
ATOM 8824 C C . LEU C 1 405 ? 129.36800 138.82600 75.38400 1.000 108.00396 429 LEU C C 1
ATOM 8825 O O . LEU C 1 405 ? 128.18000 138.50900 75.26000 1.000 108.00396 429 LEU C O 1
ATOM 8841 N N . ASP C 1 406 ? 130.15500 139.08300 74.34200 1.000 112.53977 430 ASP C N 1
ATOM 8842 C CA . ASP C 1 406 ? 129.74300 138.90100 72.95700 1.000 112.53977 430 ASP C CA 1
ATOM 8843 C C . ASP C 1 406 ? 130.75700 137.99900 72.27600 1.000 112.53977 430 ASP C C 1
ATOM 8844 O O . ASP C 1 406 ? 131.96500 138.23700 72.37200 1.000 112.53977 430 ASP C O 1
ATOM 8853 N N . MET C 1 407 ? 130.27000 136.96600 71.59400 1.000 106.51951 431 MET C N 1
ATOM 8854 C CA . MET C 1 407 ? 131.15600 136.00300 70.95900 1.000 106.51951 431 MET C CA 1
ATOM 8855 C C . MET C 1 407 ? 130.47200 135.41700 69.73500 1.000 106.51951 431 MET C C 1
ATOM 8856 O O . MET C 1 407 ? 129.24600 135.45000 69.60400 1.000 106.51951 431 MET C O 1
ATOM 8870 N N . LYS C 1 408 ? 131.29100 134.87400 68.83800 1.000 109.34417 432 LYS C N 1
ATOM 8871 C CA . LYS C 1 408 ? 130.80900 134.26400 67.60900 1.000 109.34417 432 LYS C CA 1
ATOM 8872 C C . LYS C 1 408 ? 130.52800 132.78800 67.85200 1.000 109.34417 432 LYS C C 1
ATOM 8873 O O . LYS C 1 408 ? 131.33700 132.09000 68.47100 1.000 109.34417 432 LYS C O 1
ATOM 8892 N N . VAL C 1 409 ? 129.38100 132.32200 67.37000 1.000 109.12158 433 VAL C N 1
ATOM 8893 C CA . VAL C 1 409 ? 128.99900 130.91900 67.45100 1.000 109.12158 433 VAL C CA 1
ATOM 8894 C C . VAL C 1 409 ? 128.56400 130.46800 66.06600 1.000 109.12158 433 VAL C C 1
ATOM 8895 O O . VAL C 1 409 ? 127.87400 131.20400 65.35200 1.000 109.12158 433 VAL C O 1
ATOM 8908 N N . SER C 1 410 ? 128.97900 129.26300 65.68400 1.000 112.84667 434 SER C N 1
ATOM 8909 C CA . SER C 1 410 ? 128.69200 128.71700 64.36600 1.000 112.84667 434 SER C CA 1
ATOM 8910 C C . SER C 1 410 ? 128.10700 127.32300 64.51500 1.000 112.84667 434 SER C C 1
ATOM 8911 O O . SER C 1 410 ? 128.65200 126.49100 65.24600 1.000 112.84667 434 SER C O 1
ATOM 8919 N N . LEU C 1 411 ? 126.99800 127.07500 63.82400 1.000 113.44817 435 LEU C N 1
ATOM 8920 C CA . LEU C 1 411 ? 126.41600 125.74200 63.77000 1.000 113.44817 435 LEU C CA 1
ATOM 8921 C C . LEU C 1 411 ? 127.25300 124.87400 62.83900 1.000 113.44817 435 LEU C C 1
ATOM 8922 O O . LEU C 1 411 ? 127.44200 125.21200 61.66600 1.000 113.44817 435 LEU C O 1
ATOM 8938 N N . LYS C 1 412 ? 127.75700 123.75600 63.36200 1.000 119.47655 436 LYS C N 1
ATOM 8939 C CA . LYS C 1 412 ? 128.71900 122.95400 62.61300 1.000 119.47655 436 LYS C CA 1
ATOM 8940 C C . LYS C 1 412 ? 128.04800 122.16800 61.49300 1.000 119.47655 436 LYS C C 1
ATOM 8941 O O . LYS C 1 412 ? 128.58500 122.07700 60.38400 1.000 119.47655 436 LYS C O 1
ATOM 8960 N N . THR C 1 413 ? 126.87700 121.59600 61.76000 1.000 124.68042 437 THR C N 1
ATOM 8961 C CA . THR C 1 413 ? 126.21600 120.71000 60.80800 1.000 124.68042 437 THR C CA 1
ATOM 8962 C C . THR C 1 413 ? 125.58800 121.54200 59.69500 1.000 124.68042 437 THR C C 1
ATOM 8963 O O . THR C 1 413 ? 124.65200 122.31000 59.93600 1.000 124.68042 437 THR C O 1
ATOM 8974 N N . ALA C 1 414 ? 126.09800 121.38700 58.47700 1.000 125.50923 438 ALA C N 1
ATOM 8975 C CA . ALA C 1 414 ? 125.53000 122.06600 57.32600 1.000 125.50923 438 ALA C CA 1
ATOM 8976 C C . ALA C 1 414 ? 124.26600 121.34800 56.86000 1.000 125.50923 438 ALA C C 1
ATOM 8977 O O . ALA C 1 414 ? 123.93400 120.25200 57.31900 1.000 125.50923 438 ALA C O 1
ATOM 8984 N N . LEU C 1 415 ? 123.55600 121.98200 55.93200 1.000 127.77428 439 LEU C N 1
ATOM 8985 C CA . LEU C 1 415 ? 122.28300 121.48300 55.43600 1.000 127.77428 439 LEU C CA 1
ATOM 8986 C C . LEU C 1 415 ? 122.33700 121.34700 53.92100 1.000 127.77428 439 LEU C C 1
ATOM 8987 O O . LEU C 1 415 ? 123.06400 122.07700 53.24000 1.000 127.77428 439 LEU C O 1
ATOM 9003 N N . GLN C 1 416 ? 121.56400 120.39600 53.40100 1.000 131.96050 440 GLN C N 1
ATOM 9004 C CA . GLN C 1 416 ? 121.50600 120.10400 51.97000 1.000 131.96050 440 GLN C CA 1
ATOM 9005 C C . GLN C 1 416 ? 120.0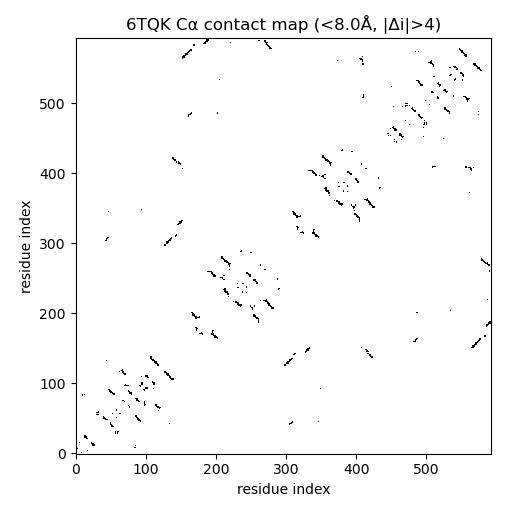4200 120.01400 51.55900 1.000 131.96050 440 GLN C C 1
ATOM 9006 O O . GLN C 1 416 ? 119.50100 118.91400 51.38100 1.000 131.96050 440 GLN C O 1
ATOM 9020 N N . PRO C 1 417 ? 119.36700 121.15100 51.39900 1.000 129.18844 441 PRO C N 1
ATOM 9021 C CA . PRO C 1 417 ? 117.93400 121.12000 51.09100 1.000 129.18844 441 PRO C CA 1
ATOM 9022 C C . PRO C 1 417 ? 117.65800 120.58400 49.69500 1.000 129.18844 441 PRO C C 1
ATOM 9023 O O . PRO C 1 417 ? 118.51000 120.60500 48.80400 1.000 129.18844 441 PRO C O 1
ATOM 9034 N N . MET C 1 418 ? 116.43300 120.09600 49.51900 1.000 135.97419 442 MET C N 1
ATOM 9035 C CA . MET C 1 418 ? 115.95200 119.57200 48.24800 1.000 135.97419 442 MET C CA 1
ATOM 9036 C C . MET C 1 418 ? 114.85800 120.48000 47.70500 1.000 135.97419 442 MET C C 1
ATOM 9037 O O . MET C 1 418 ? 113.98200 120.92800 48.45200 1.000 135.97419 442 MET C O 1
ATOM 9051 N N . VAL C 1 419 ? 114.91400 120.75200 46.40400 1.000 132.71989 443 VAL C N 1
ATOM 9052 C CA . VAL C 1 419 ? 113.94600 121.61500 45.73700 1.000 132.71989 443 VAL C CA 1
ATOM 9053 C C . VAL C 1 419 ? 113.56400 120.98700 44.40500 1.000 132.71989 443 VAL C C 1
ATOM 9054 O O . VAL C 1 419 ? 114.38500 120.32900 43.75700 1.000 132.71989 443 VAL C O 1
ATOM 9067 N N . SER C 1 420 ? 112.31100 121.18300 44.00300 1.000 134.14104 444 SER C N 1
ATOM 9068 C CA . SER C 1 420 ? 111.82900 120.70200 42.71400 1.000 134.14104 444 SER C CA 1
ATOM 9069 C C . SER C 1 420 ? 112.13100 121.75300 41.65300 1.000 134.14104 444 SER C C 1
ATOM 9070 O O . SER C 1 420 ? 111.49600 122.81100 41.61500 1.000 134.14104 444 SER C O 1
#

Sequence (593 aa):
SVEGTCEECSIDEDCKSNNGRWHCQCKQDFNITDISLLEHRLECGANDMKVSLGKCQLKSLGFDKVFMYLSDSRCSGFNDRDNRDWVSVVTPARDGPCGTVLTRNETHATYSNTLYLADEIIIRDLNIKINFACSYPLDMKVSLKTALQPMVSALNIRVGGTGMFTVRMALFQTPSYTQPYQGSSVTLSTEAFLYVGTMLDGGDLSRFALLMTNCYATPSSNATDPLKYFIIQDRCPHTRDSTIQVVENGESSQGRFSVQMFRFAGNYDLVYLHCEVYLCDTMNEKCKPTCSGTRFSALNIRVGGTGMFTVRMALFQTPSYTQPYQGSSVTLSTEAFLYVGTMLDGGDLSRFALLMTNCYATPSSNATDPLKYFIIQDRCPHTRDSTIQVVENGESSQGRFSVQMFRFAGNYDLVYLHCEVYLCDTMNEKCKPTCSGTRFSVEGTCEECSIDEDCKSNNGRWHCQCKQDFNITDISLLEHRLECGANDMKVSLGKCQLKSLGFDKVFMYLSDSRCSGFNDRDNRDWVSVVTPARDGPCGTVLTRNETHATYSNTLYLADEIIIRDLNIKINFACSYPLDMKVSLKTALQPMVS

Radius of gyration: 41.26 Å; Cα contacts (8 Å, |Δi|>4): 1339; chains: 3; bounding box: 85×65×132 Å

GO terms:
  GO:0016324 apical plasma membrane (C, IDA)
  GO:0000922 spindle pole (C, IDA)
  GO:0005929 cilium (C, IDA)
  GO:0016323 basolateral plasma membrane (C, IDA)
  GO:0005576 extracellular region (C, EXP)
  GO:0016324 apical plasma membrane (C, EXP)
  GO:0019898 extrinsic component of membrane (C, TAS)
  GO:0006968 cellular defense response (P, TAS)
  GO:0008285 negative regulation of cell population proliferation (P, TAS)
  GO:0044732 mitotic spindle pole body (C, IDA)
  GO:0009986 cell surface (C, IDA)
  GO:0010467 gene expression (P, IMP)
  GO:0071692 protein localization to extracellular region (P, IMP)
  GO:0005515 protein binding (F, IPI)
  GO:0005796 Golgi lumen (C, TAS)
  GO:1990266 neutrophil migration (P, IDA)
  GO:0007157 heterophilic cell-cell adhesion (P, IDA)
  GO:0007159 leukocyte cell-cell adhesion (P, IDA)
  GO:0019864 IgG binding (F, IDA)
  GO:0016020 membrane (C, IDA)

Solvent-accessible surface area: 34067 Å² total; per-residue (Å²): 99,143,94,66,96,56,139,109,21,40,155,66,38,54,36,87,87,80,155,58,158,126,96,36,104,28,119,122,118,77,87,94,69,88,102,2,72,126,40,66,75,42,85,26,24,38,65,60,2,64,4,1,16,8,67,17,12,2,118,51,37,51,49,95,117,41,58,10,69,7,74,26,73,205,25,64,26,83,73,10,160,122,67,161,26,57,5,4,5,61,1,41,2,116,69,60,41,12,31,2,76,33,79,84,84,148,89,57,3,29,3,38,12,27,1,79,18,16,49,97,128,98,81,202,113,102,43,24,60,12,50,5,24,0,34,2,40,10,81,30,164,18,61,10,172,28,7,3,78,6,99,39,85,41,89,96,54,210,16,64,15,136,13,90,11,43,22,110,22,12,10,23,85,41,93,74,34,79,69,61,67,153,41,94,72,22,82,39,55,48,139,31,124,3,42,0,1,5,61,14,87,5,11,98,11,114,41,9,3,1,2,5,32,41,1,18,1,0,12,44,75,94,40,121,32,132,75,90,75,69,5,3,84,101,102,20,59,63,96,210,46,100,48,14,121,48,94,48,21,6,98,61,9,66,2,29,4,20,8,55,5,42,70,20,98,57,140,105,81,72,2,40,7,4,2,23,4,51,6,4,8,68,110,102,89,175,7,93,40,113,78,108,74,128,230,237,128,47,86,94,60,215,14,64,14,136,12,90,11,44,22,113,22,13,8,21,85,41,94,74,35,78,68,60,66,156,41,92,72,22,83,37,54,16,129,31,125,4,41,0,1,5,61,15,86,4,10,99,11,118,43,10,2,1,2,6,31,40,0,18,1,0,12,43,76,94,39,121,31,132,38,86,26,68,5,2,82,101,102,20,58,64,96,172,29,100,47,14,118,48,93,48,20,6,98,59,10,69,1,29,3,21,5,26,1,6,18,2,6,3,73,72,80,71,2,37,9,3,2,24,5,53,7,4,6,70,112,102,89,175,6,94,40,110,74,108,74,129,230,239,101,142,95,65,96,56,138,110,21,41,154,66,37,56,36,88,86,80,153,59,160,126,96,36,104,28,116,120,118,77,88,93,68,88,102,2,73,122,42,62,76,39,87,25,23,36,63,61,2,62,6,1,18,8,68,18,12,3,119,51,36,49,49,96,103,43,56,9,37,2,40,27,35,202,24,66,28,85,72,9,159,122,68,161,25,58,5,4,6,63,1,40,2,116,70,59,42,12,31,2,74,32,78,82,83,151,88,58,3,30,2,39,11,26,2,21,18,9,49,66,39,15,7,50,97,101,7,22,63,11,53,5,24,0,36,2,39,10,81,27,164,16,60,11,173,28,7,4,79,7,97,85,167

Secondary structure (DSSP, 8-state):
--SSSGGGS-SSSEEEEETTEEEEE--GGG--SHHHHH--EEEE-SSEEEEEEEHHHHHHTT-SS-EEEESSTT-B-EE-SSSTTEEEEEEESSSSGGG-EEE--SSEEEEEEEEEEESSSS-SS-EEEEEEEEEEESEEEEE--SEEEEE-B--EEEEEEE-----EEEEESSTT---B--SSEEEEETTSEEEEEEE-SS---TTEEEEEEEEEEESSS-S--S--EEEEETTEE-SS-TT-EEEESSSSS-EEEEEE----SSS---BEEEEEEEEEETTT------------/-EEEEEEEEE-----EEEEESSTT---B--SSEEEEETTSEEEEEEE-SS---TTEEEEEEEEEEESSS-S--S--EEEEETTEE-SS-TT-EEEESSSSS-EEEEEE--EESSS---BEEEEEEEEEETTT------------/--SSSGGGS-SSSEEEEETTEEEEE--GGG--SHHHHH--EEEE-SSEEEEEEEHHHHHHTT-SS-EEEESSTT-B-EE-SSSTTEEEEEEESSSSGGG-EEE--SSEEEEEEEEEEESSSEESSB--EEEEEEEEESEEEEE--SEEEEE--

InterPro domains:
  IPR000152 EGF-type aspartate/asparagine hydroxylation site [PS00010] (83-94)
  IPR000152 EGF-type aspartate/asparagine hydroxylation site [PS00010] (126-137)
  IPR000742 EGF-like domain [PS01186] (50-63)
  IPR000742 EGF-like domain [PS01186] (92-106)
  IPR000742 EGF-like domain [PS50026] (28-64)
  IPR000742 EGF-like domain [PS50026] (65-107)
  IPR000742 EGF-like domain [PS50026] (108-149)
  IPR000742 EGF-like domain [SM00181] (31-64)
  IPR000742 EGF-like domain [SM00181] (68-107)
  IPR000742 EGF-like domain [SM00181] (111-149)
  IPR001507 Zona pellucida domain [PS51034] (334-589)
  IPR001507 Zona pellucida domain [SM00241] (334-585)
  IPR001881 EGF-like calcium-binding domain [SM00179] (65-107)
  IPR001881 EGF-like calcium-binding domain [SM00179] (108-149)
  IPR009030 Growth factor receptor cysteine-rich domain superfamily [SSF57184] (32-155)
  IPR017977 Zona pellucida domain, conserved site [PS00682] (487-527)
  IPR018097 EGF-like calcium-binding, conserved site [PS01187] (108-135)
  IPR024731 NELL2-like, EGF domain [PF12947] (34-63)
  IPR042235 Zona pellucida, ZP-C domain [G3DSA:2.60.40.4100] (456-607)
  IPR048290 Zona pellucida domain, chordate-type [PR00023] (357-371)